Protein AF-A0A5C3PRN7-F1 (afdb_monomer_lite)

Foldseek 3Di:
DDDDDFQAWEFEWEWDAWDPHHQPDPVSVLVTATETEGLAWTPWADDFFGKHFYWYWDFCPPADPPPPPLRIATDRPQQTAGFHDWPAADAQKTKTKGQGPRPVDSHGIYIYIYGDADRTHHDDDVPADVPRHHDHDDPCPSVPDPSCNDHRPPDDDDDDDDDDDDDDDDDDDDDDDDDDDDPDDPDPCVVCLLVDDPVVVLVVLLLAALLVLVVQLVPDVSSVVVCVDPVSLVSLVSNQVNRHLADDDQPVDGSNLLSCLQNAQAFPPPGDGNQPDAPQLVSGTHDPVCVVVFKDFCVVVCVLDVVCQPPPHPVSVCLQFPFDQPDDDPPPPCNPPVVVVVPDDDPPPSTGITGNVSVVVLSVCSVVQPDPVSNVVSSVVRSVVSVSSVVSSVSNVVSSVVVVVVVVVLLQVQLVVLLLVLLVVCVVVPLVVLQLLAAPVVLVCSSPPPLRRGSDHDDPVSSVVVCVVCVVVSVVSVVCVVVVPDRHDSPRNDDPCRSRVD

Organism: NCBI:txid1314778

Sequence (502 aa):
MNHPAKPYTPIFARWKGYEGGDPKNRREFVKRAHVYEVIQRPVEPLAVGMKVTIYAVSPATYCSSHAPEDQLEAYDAHIVGRIVRIVGWSGETVQLEVKNECWKNIVRRAQVDILYLPDISVRRLAHWRAGVGPTAARDDALDGRRVSVLPPNIWSYHWPGIPRARSSDKAMDKQVTQHRGGRRRKYPWLKDLPNLPIDVLIEIFGCLHPKDLLSFVRSCKDFCRFLFHPKHDFIWREARKQVEGMPNCPPFLSERAYAHLAFSWHCRTCAKKNVRDVLWPWFARYCSTCLPDVKTIVAPLNDIDKSLTKDDGHYSLFNVVNPTEYALLHLSAIADLTYSMARRGSNSAKCNQFHRPQVEQFTREWAEAKTKNARNELLKKQRALVKERDHHAELCAEWYSNKTMDRYIVLERVRLERVWDTIDKLKAEGWGPEIEWLDWSRAYYLDNRPDIWQATKLTDRAFQKILIRLLPELDEWRKDRLAGKPAPSAIYYRRPSERYAF

Structure (mmCIF, N/CA/C/O backbone):
data_AF-A0A5C3PRN7-F1
#
_entry.id   AF-A0A5C3PRN7-F1
#
loop_
_atom_site.group_PDB
_atom_site.id
_atom_site.type_symbol
_atom_site.label_atom_id
_atom_site.label_alt_id
_atom_site.label_comp_id
_atom_site.label_asym_id
_atom_site.label_entity_id
_atom_site.label_seq_id
_atom_site.pdbx_PDB_ins_code
_atom_site.Cartn_x
_atom_site.Cartn_y
_atom_site.Cartn_z
_atom_site.occupancy
_atom_site.B_iso_or_equiv
_atom_site.auth_seq_id
_atom_site.auth_comp_id
_atom_site.auth_asym_id
_atom_site.auth_atom_id
_atom_site.pdbx_PDB_model_num
ATOM 1 N N . MET A 1 1 ? 34.313 -30.321 -26.216 1.00 27.91 1 MET A N 1
ATOM 2 C CA . MET A 1 1 ? 34.547 -28.897 -26.539 1.00 27.91 1 MET A CA 1
ATOM 3 C C . MET A 1 1 ? 33.851 -28.078 -25.466 1.00 27.91 1 MET A C 1
ATOM 5 O O . MET A 1 1 ? 32.656 -28.247 -25.278 1.00 27.91 1 MET A O 1
ATOM 9 N N . ASN A 1 2 ? 34.624 -27.337 -24.671 1.00 26.86 2 ASN A N 1
ATOM 10 C CA . ASN A 1 2 ? 34.174 -26.664 -23.450 1.00 26.86 2 ASN A CA 1
ATOM 11 C C . ASN A 1 2 ? 33.268 -25.470 -23.781 1.00 26.86 2 ASN A C 1
ATOM 13 O O . ASN A 1 2 ? 33.736 -24.497 -24.368 1.00 26.86 2 ASN A O 1
ATOM 17 N N . HIS A 1 3 ? 31.998 -25.536 -23.380 1.00 25.16 3 HIS A N 1
ATOM 18 C CA . HIS A 1 3 ? 31.107 -24.378 -23.374 1.00 25.16 3 HIS A CA 1
ATOM 19 C C . HIS A 1 3 ? 31.643 -23.323 -22.385 1.00 25.16 3 HIS A C 1
ATOM 21 O O . HIS A 1 3 ? 31.941 -23.679 -21.240 1.00 25.16 3 HIS A O 1
ATOM 27 N N . PRO A 1 4 ? 31.787 -22.043 -22.773 1.00 29.91 4 PRO A N 1
ATOM 28 C CA . PRO A 1 4 ? 32.128 -20.990 -21.825 1.00 29.91 4 PRO A CA 1
ATOM 29 C C . PRO A 1 4 ? 30.961 -20.805 -20.842 1.00 29.91 4 PRO A C 1
ATOM 31 O O . PRO A 1 4 ? 29.819 -20.588 -21.238 1.00 29.91 4 PRO A O 1
ATOM 34 N N . ALA A 1 5 ? 31.250 -20.954 -19.549 1.00 32.56 5 ALA A N 1
ATOM 35 C CA . ALA A 1 5 ? 30.265 -20.908 -18.474 1.00 32.56 5 ALA A CA 1
ATOM 36 C C . ALA A 1 5 ? 29.489 -19.577 -18.452 1.00 32.56 5 ALA A C 1
ATOM 38 O O . ALA A 1 5 ? 30.086 -18.497 -18.440 1.00 32.56 5 ALA A O 1
ATOM 39 N N . LYS A 1 6 ? 28.153 -19.661 -18.372 1.00 41.09 6 LYS A N 1
ATOM 40 C CA . LYS A 1 6 ? 27.266 -18.526 -18.069 1.00 41.09 6 LYS A CA 1
ATOM 41 C C . LYS A 1 6 ? 27.759 -17.827 -16.788 1.00 41.09 6 LYS A C 1
ATOM 43 O O . LYS A 1 6 ? 28.052 -18.516 -15.812 1.00 41.09 6 LYS A O 1
ATOM 48 N N . PRO A 1 7 ? 27.828 -16.483 -16.715 1.00 61.84 7 PRO A N 1
ATOM 49 C CA . PRO A 1 7 ? 28.436 -15.817 -15.562 1.00 61.84 7 PRO A CA 1
ATOM 50 C C . PRO A 1 7 ? 27.644 -15.986 -14.253 1.00 61.84 7 PRO A C 1
ATOM 52 O O . PRO A 1 7 ? 28.230 -15.819 -13.182 1.00 61.84 7 PRO A O 1
ATOM 55 N N . TYR A 1 8 ? 26.349 -16.327 -14.333 1.00 70.44 8 TYR A N 1
ATOM 56 C CA . TYR A 1 8 ? 25.474 -16.664 -13.204 1.00 70.44 8 TYR A CA 1
ATOM 57 C C . TYR A 1 8 ? 24.421 -17.705 -13.643 1.00 70.44 8 TYR A C 1
ATOM 59 O O . TYR A 1 8 ? 23.799 -17.543 -14.693 1.00 70.44 8 TYR A O 1
ATOM 67 N N . THR A 1 9 ? 24.202 -18.754 -12.849 1.00 78.38 9 THR A N 1
ATOM 68 C CA . THR A 1 9 ? 23.166 -19.777 -13.083 1.00 78.38 9 THR A CA 1
ATOM 69 C C . THR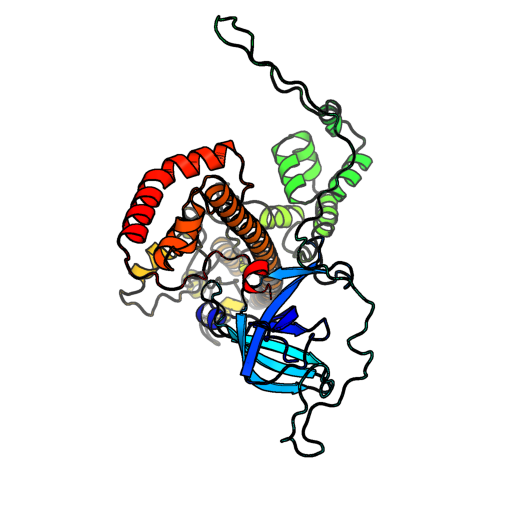 A 1 9 ? 21.790 -19.248 -12.645 1.00 78.38 9 THR A C 1
ATOM 71 O O . THR A 1 9 ? 21.662 -18.800 -11.501 1.00 78.38 9 THR A O 1
ATOM 74 N N . PRO A 1 10 ? 20.756 -19.262 -13.510 1.00 77.75 10 PRO A N 1
ATOM 75 C CA . PRO A 1 10 ? 19.427 -18.780 -13.144 1.00 77.75 10 PRO A CA 1
ATOM 76 C C . PRO A 1 10 ? 18.723 -19.756 -12.194 1.00 77.75 10 PRO A C 1
ATOM 78 O O . PRO A 1 10 ? 18.747 -20.968 -12.405 1.00 77.75 10 PRO A O 1
ATOM 81 N N . ILE A 1 11 ? 18.070 -19.210 -11.172 1.00 82.81 11 ILE A N 1
ATOM 82 C CA . ILE A 1 11 ? 17.203 -19.924 -10.236 1.00 82.81 11 ILE A CA 1
ATOM 83 C C . ILE A 1 11 ? 15.833 -19.253 -10.286 1.00 82.81 11 ILE A C 1
ATOM 85 O O . ILE A 1 11 ? 15.721 -18.073 -9.961 1.00 82.81 11 ILE A O 1
ATOM 89 N N . PHE A 1 12 ? 14.801 -19.997 -10.672 1.00 78.69 12 PHE A N 1
ATOM 90 C CA . PHE A 1 12 ? 13.418 -19.525 -10.628 1.00 78.69 12 PHE A CA 1
ATOM 91 C C . PHE A 1 12 ? 12.795 -19.963 -9.313 1.00 78.69 12 PHE A C 1
ATOM 93 O O . PHE A 1 12 ? 12.710 -21.161 -9.027 1.00 78.69 12 PHE A O 1
ATOM 100 N N . ALA A 1 13 ? 12.424 -18.992 -8.486 1.00 80.06 13 ALA A N 1
ATOM 101 C CA . ALA A 1 13 ? 12.001 -19.280 -7.129 1.00 80.06 13 ALA A CA 1
ATOM 102 C C . ALA A 1 13 ? 10.899 -18.341 -6.639 1.00 80.06 13 ALA A C 1
ATOM 104 O O . ALA A 1 13 ? 10.901 -17.142 -6.909 1.00 80.06 13 ALA A O 1
ATOM 105 N N . ARG A 1 14 ? 9.949 -18.891 -5.890 1.00 77.81 14 ARG A N 1
ATOM 106 C CA . ARG A 1 14 ? 8.866 -18.152 -5.242 1.00 77.81 14 ARG A CA 1
ATOM 107 C C . ARG A 1 14 ? 9.353 -17.612 -3.903 1.00 77.81 14 ARG A C 1
ATOM 109 O O . ARG A 1 14 ? 9.969 -18.339 -3.133 1.00 77.81 14 ARG A O 1
ATOM 116 N N . TRP A 1 15 ? 9.079 -16.350 -3.591 1.00 76.31 15 TRP A N 1
ATOM 117 C CA . TRP A 1 15 ? 9.407 -15.804 -2.271 1.00 76.31 15 TRP A CA 1
ATOM 118 C C . TRP A 1 15 ? 8.488 -16.402 -1.193 1.00 76.31 15 TRP A C 1
ATOM 120 O O . TRP A 1 15 ? 7.270 -16.399 -1.364 1.00 76.31 15 TRP A O 1
ATOM 130 N N . LYS A 1 16 ? 9.060 -16.911 -0.093 1.00 73.50 16 LYS A N 1
ATOM 131 C CA . LYS A 1 16 ? 8.314 -17.506 1.033 1.00 73.50 16 LYS A CA 1
ATOM 132 C C . LYS A 1 16 ? 8.162 -16.579 2.235 1.00 73.50 16 LYS A C 1
ATOM 134 O O . LYS A 1 16 ? 7.258 -16.779 3.037 1.00 73.50 16 LYS A O 1
ATOM 139 N N . GLY A 1 17 ? 9.078 -15.630 2.413 1.00 67.88 17 GLY A N 1
ATOM 140 C CA . GLY A 1 17 ? 9.159 -14.859 3.650 1.00 67.88 17 GLY A CA 1
ATOM 141 C C . GLY A 1 17 ? 10.581 -14.434 3.998 1.00 67.88 17 GLY A C 1
ATOM 142 O O . GLY A 1 17 ? 11.489 -14.426 3.160 1.00 67.88 17 GLY A O 1
ATOM 143 N N . TYR A 1 18 ? 10.781 -14.111 5.271 1.00 74.38 18 TYR A N 1
ATOM 144 C CA . TYR A 1 18 ? 12.094 -13.857 5.855 1.00 74.38 18 TYR A CA 1
ATOM 145 C C . TYR A 1 18 ? 12.501 -15.013 6.773 1.00 74.38 18 TYR A C 1
ATOM 147 O O . TYR A 1 18 ? 11.662 -15.663 7.400 1.00 74.38 18 TYR A O 1
ATOM 155 N N . GLU A 1 19 ? 13.806 -15.239 6.887 1.00 73.50 19 GLU A N 1
ATOM 156 C CA . GLU A 1 19 ? 14.377 -16.197 7.829 1.00 73.50 19 GLU A CA 1
ATOM 157 C C . GLU A 1 19 ? 13.915 -15.864 9.261 1.00 73.50 19 GLU A C 1
ATOM 159 O O . GLU A 1 19 ? 14.149 -14.762 9.767 1.00 73.50 19 GLU A O 1
ATOM 164 N N . GLY A 1 20 ? 13.230 -16.812 9.910 1.00 67.56 20 GLY A N 1
ATOM 165 C CA . GLY A 1 20 ? 12.716 -16.650 11.275 1.00 67.56 20 GLY A CA 1
ATOM 166 C C . GLY A 1 20 ? 11.484 -15.740 11.414 1.00 67.56 20 GLY A C 1
ATOM 167 O O . GLY A 1 20 ? 11.252 -15.207 12.504 1.00 67.56 20 GLY A O 1
ATOM 168 N N . GLY A 1 21 ? 10.716 -15.520 10.338 1.00 64.19 21 GLY A N 1
ATOM 169 C CA . GLY A 1 21 ? 9.474 -14.727 10.335 1.00 64.19 21 GLY A CA 1
ATOM 170 C C . GLY A 1 21 ? 9.687 -13.247 10.007 1.00 64.19 21 GLY A C 1
ATOM 171 O O . GLY A 1 21 ? 10.786 -12.846 9.631 1.00 64.19 21 GLY A O 1
ATOM 172 N N . ASP A 1 22 ? 8.663 -12.410 10.157 1.00 58.28 22 ASP A N 1
ATOM 173 C CA . ASP A 1 22 ? 8.747 -11.016 9.710 1.00 58.28 22 ASP A CA 1
ATOM 174 C C . ASP A 1 22 ? 9.714 -10.149 10.539 1.00 58.28 22 ASP A C 1
ATOM 176 O O . ASP A 1 22 ? 9.778 -10.258 11.771 1.00 58.28 22 ASP A O 1
ATOM 180 N N . PRO A 1 23 ? 10.488 -9.259 9.887 1.00 58.38 23 PRO A N 1
ATOM 181 C CA . PRO A 1 23 ? 11.388 -8.349 10.575 1.00 58.38 23 PRO A CA 1
ATOM 182 C C . PRO A 1 23 ? 10.588 -7.322 11.378 1.00 58.38 23 PRO A C 1
ATOM 184 O O . PRO A 1 23 ? 9.780 -6.575 10.833 1.00 58.38 23 PRO A O 1
ATOM 187 N N . LYS A 1 24 ? 10.880 -7.201 12.674 1.00 52.88 24 LYS A N 1
ATOM 188 C CA . LYS A 1 24 ? 10.176 -6.283 13.582 1.00 52.88 24 LYS A CA 1
ATOM 189 C C . LYS A 1 24 ? 10.667 -4.839 13.461 1.00 52.88 24 LYS A C 1
ATOM 191 O O . LYS A 1 24 ? 10.064 -3.922 14.007 1.00 52.88 24 LYS A O 1
ATOM 196 N N . ASN A 1 25 ? 11.800 -4.610 12.792 1.00 45.97 25 ASN A N 1
ATOM 197 C CA . ASN A 1 25 ? 12.382 -3.282 12.593 1.00 45.97 25 ASN A CA 1
ATOM 198 C C . ASN A 1 25 ? 13.317 -3.230 11.370 1.00 45.97 25 ASN A C 1
ATOM 200 O O . ASN A 1 25 ? 13.768 -4.247 10.852 1.00 45.97 25 ASN A O 1
ATOM 204 N N . ARG A 1 26 ? 13.685 -2.019 10.927 1.00 39.81 26 ARG A N 1
ATOM 205 C CA . ARG A 1 26 ? 14.527 -1.798 9.732 1.00 39.81 26 ARG A CA 1
ATOM 206 C C . ARG A 1 26 ? 15.937 -2.399 9.830 1.00 39.81 26 ARG A C 1
ATOM 208 O O . ARG A 1 26 ? 16.501 -2.800 8.817 1.00 39.81 26 ARG A O 1
ATOM 215 N N . ARG A 1 27 ? 16.536 -2.451 11.026 1.00 50.00 27 ARG A N 1
ATOM 216 C CA . ARG A 1 27 ? 17.869 -3.063 11.213 1.00 50.00 27 ARG A CA 1
ATOM 217 C C . ARG A 1 27 ? 17.804 -4.574 11.036 1.00 50.00 27 ARG A C 1
ATOM 219 O O . ARG A 1 27 ? 18.739 -5.165 10.511 1.00 50.00 27 ARG A O 1
ATOM 226 N N . GLU A 1 28 ? 16.706 -5.167 11.476 1.00 50.53 28 GLU A N 1
ATOM 227 C CA . GLU A 1 28 ? 16.394 -6.576 11.313 1.00 50.53 28 GLU A CA 1
ATOM 228 C C . GLU A 1 28 ? 16.014 -6.903 9.867 1.00 50.53 28 GLU A C 1
ATOM 230 O O . GLU A 1 28 ? 16.553 -7.851 9.314 1.00 50.53 28 GLU A O 1
ATOM 235 N N . PHE A 1 29 ? 15.230 -6.048 9.208 1.00 49.34 29 PHE A N 1
ATOM 236 C CA . PHE A 1 29 ? 14.908 -6.150 7.782 1.00 49.34 29 PHE A CA 1
ATOM 237 C C . PHE A 1 29 ? 16.167 -6.229 6.897 1.00 49.34 29 PHE A C 1
ATOM 239 O O . PHE A 1 29 ? 16.241 -7.054 5.999 1.00 49.34 29 PHE A O 1
ATOM 246 N N . VAL A 1 30 ? 17.193 -5.410 7.168 1.00 52.62 30 VAL A N 1
ATOM 247 C CA . VAL A 1 30 ? 18.454 -5.419 6.391 1.00 52.62 30 VAL A CA 1
ATOM 248 C C . VAL A 1 30 ? 19.337 -6.635 6.713 1.00 52.62 30 VAL A C 1
ATOM 250 O O . VAL A 1 30 ? 20.174 -7.029 5.899 1.00 52.62 30 VAL A O 1
ATOM 253 N N . LYS A 1 31 ? 19.196 -7.214 7.912 1.00 60.53 31 LYS A N 1
ATOM 254 C CA . LYS A 1 31 ? 20.021 -8.336 8.382 1.00 60.53 31 LYS A CA 1
ATOM 255 C C . LYS A 1 31 ? 19.424 -9.706 8.060 1.00 60.53 31 LYS A C 1
ATOM 257 O O . LYS A 1 31 ? 20.203 -10.636 7.867 1.00 60.53 31 LYS A O 1
ATOM 262 N N . ARG A 1 32 ? 18.094 -9.837 8.049 1.00 71.62 32 ARG A N 1
ATOM 263 C CA . ARG A 1 32 ? 17.399 -11.110 7.821 1.00 71.62 32 ARG A CA 1
ATOM 264 C C . ARG A 1 32 ? 17.527 -11.539 6.364 1.00 71.62 32 ARG A C 1
ATOM 266 O O . ARG A 1 32 ? 17.463 -10.713 5.453 1.00 71.62 32 ARG A O 1
ATOM 273 N N . ALA A 1 33 ? 17.726 -12.837 6.154 1.00 74.75 33 ALA A N 1
ATOM 274 C CA . ALA A 1 33 ? 17.764 -13.397 4.817 1.00 74.75 33 ALA A CA 1
ATOM 275 C C . ALA A 1 33 ? 16.345 -13.504 4.243 1.00 74.75 33 ALA A C 1
ATOM 277 O O . ALA A 1 33 ? 15.409 -13.875 4.948 1.00 74.75 33 ALA A O 1
ATOM 278 N N . HIS A 1 34 ? 16.181 -13.182 2.961 1.00 78.00 34 HIS A N 1
ATOM 279 C CA . HIS A 1 34 ? 14.945 -13.490 2.237 1.00 78.00 34 HIS A CA 1
ATOM 280 C C . HIS A 1 34 ? 14.943 -14.969 1.864 1.00 78.00 34 HIS A C 1
ATOM 282 O O . HIS A 1 34 ? 15.925 -15.428 1.286 1.00 78.00 34 HIS A O 1
ATOM 288 N N . VAL A 1 35 ? 13.862 -15.690 2.150 1.00 82.75 35 VAL A N 1
ATOM 289 C CA . VAL A 1 35 ? 13.734 -17.117 1.833 1.00 82.75 35 VAL A CA 1
ATOM 290 C C . VAL A 1 35 ? 12.949 -17.279 0.535 1.00 82.75 35 VAL A C 1
ATOM 292 O O . VAL A 1 35 ? 11.871 -16.704 0.368 1.00 82.75 35 VAL A O 1
ATOM 295 N N . TYR A 1 36 ? 13.500 -18.062 -0.381 1.00 84.31 36 TYR A N 1
ATOM 296 C CA . TYR A 1 36 ? 12.932 -18.386 -1.680 1.00 84.31 36 TYR A CA 1
ATOM 297 C C . TYR A 1 36 ? 12.802 -19.898 -1.823 1.00 84.31 36 TYR A C 1
ATOM 299 O O . TYR A 1 36 ? 13.698 -20.630 -1.430 1.00 84.31 36 TYR A O 1
ATOM 307 N N . GLU A 1 37 ? 11.719 -20.361 -2.426 1.00 83.94 37 GLU A N 1
ATOM 308 C CA . GLU A 1 37 ? 11.472 -21.758 -2.771 1.00 83.94 37 GLU A CA 1
ATOM 309 C C . GLU A 1 37 ? 11.674 -21.962 -4.262 1.00 83.94 37 GLU A C 1
ATOM 311 O O . GLU A 1 37 ? 11.000 -21.323 -5.067 1.00 83.94 37 GLU A O 1
ATOM 316 N N . VAL A 1 38 ? 12.603 -22.832 -4.638 1.00 83.75 38 VAL A N 1
ATOM 317 C CA . VAL A 1 38 ? 12.855 -23.161 -6.040 1.00 83.75 38 VAL A CA 1
ATOM 318 C C . VAL A 1 38 ? 11.678 -23.945 -6.585 1.00 83.75 38 VAL A C 1
ATOM 320 O O . VAL A 1 38 ? 11.360 -25.019 -6.086 1.00 83.75 38 VAL A O 1
ATOM 323 N N . ILE A 1 39 ? 11.075 -23.404 -7.636 1.00 74.94 39 ILE A N 1
ATOM 324 C CA . ILE A 1 39 ? 9.921 -24.019 -8.295 1.00 74.94 39 ILE A CA 1
ATOM 325 C C . ILE A 1 39 ? 10.308 -24.751 -9.583 1.00 74.94 39 ILE A C 1
ATOM 327 O O . ILE A 1 39 ? 9.556 -25.576 -10.079 1.00 74.94 39 ILE A O 1
ATOM 331 N N . GLN A 1 40 ? 11.495 -24.471 -10.133 1.00 74.00 40 GLN A N 1
ATOM 332 C CA . GLN A 1 40 ? 11.972 -25.103 -11.358 1.00 74.00 40 GLN A CA 1
ATOM 333 C C . GLN A 1 40 ? 13.314 -25.785 -11.137 1.00 74.00 40 GLN A C 1
ATOM 335 O O . GLN A 1 40 ? 14.224 -25.217 -10.529 1.00 74.00 40 GLN A O 1
ATOM 340 N N . ARG A 1 41 ? 13.469 -26.976 -11.722 1.00 74.44 41 ARG A N 1
ATOM 341 C CA . ARG A 1 41 ? 14.756 -27.666 -11.797 1.00 74.44 41 ARG A CA 1
ATOM 342 C C . ARG A 1 41 ? 15.845 -26.723 -12.347 1.00 74.44 41 ARG A C 1
ATOM 344 O O . ARG A 1 41 ? 15.697 -26.209 -13.459 1.00 74.44 41 ARG A O 1
ATOM 351 N N . PRO A 1 42 ? 16.948 -26.513 -11.606 1.00 74.00 42 PRO A N 1
ATOM 352 C CA . PRO A 1 42 ? 18.090 -25.757 -12.098 1.00 74.00 42 PRO A CA 1
ATOM 353 C C . PRO A 1 42 ? 18.656 -26.373 -13.380 1.00 74.00 42 PRO A C 1
ATOM 355 O O . PRO A 1 42 ? 18.700 -27.592 -13.529 1.00 74.00 42 PRO A O 1
ATOM 358 N N . VAL A 1 43 ? 19.137 -25.524 -14.291 1.00 70.12 43 VAL A N 1
ATOM 359 C CA . VAL A 1 43 ? 19.769 -25.971 -15.549 1.00 70.12 43 VAL A CA 1
ATOM 360 C C . VAL A 1 43 ? 21.011 -26.826 -15.278 1.00 70.12 43 VAL A C 1
ATOM 362 O O . VAL A 1 43 ? 21.300 -27.759 -16.021 1.00 70.12 43 VAL A O 1
ATOM 365 N N . GLU A 1 44 ? 21.731 -26.514 -14.200 1.00 78.25 44 GLU A N 1
ATOM 366 C CA . GLU A 1 44 ? 22.889 -27.260 -13.715 1.00 78.25 44 GLU A CA 1
ATOM 367 C C . GLU A 1 44 ? 22.763 -27.455 -12.195 1.00 78.25 44 GLU A C 1
ATOM 369 O O . GLU A 1 44 ? 22.274 -26.541 -11.518 1.00 78.25 44 GLU A O 1
ATOM 374 N N . PRO A 1 45 ? 23.218 -28.592 -11.634 1.00 83.75 45 PRO A N 1
ATOM 375 C CA . PRO A 1 45 ? 23.109 -28.864 -10.203 1.00 83.75 45 PRO A CA 1
ATOM 376 C C . PRO A 1 45 ? 23.844 -27.811 -9.374 1.00 83.75 45 PRO A C 1
ATOM 378 O O . PRO A 1 45 ? 25.034 -27.562 -9.577 1.00 83.75 45 PRO A O 1
ATOM 381 N N . LEU A 1 46 ? 23.146 -27.214 -8.409 1.00 88.94 46 LEU A N 1
ATOM 382 C CA . LEU A 1 46 ? 23.681 -26.141 -7.580 1.00 88.94 46 LEU A CA 1
ATOM 383 C C . LEU A 1 46 ? 24.762 -26.660 -6.623 1.00 88.94 46 LEU A C 1
ATOM 385 O O . LEU A 1 46 ? 24.668 -27.755 -6.070 1.00 88.94 46 LEU A O 1
ATOM 389 N N . ALA A 1 47 ? 25.788 -25.848 -6.389 1.00 89.19 47 ALA A N 1
ATOM 390 C CA . ALA A 1 47 ? 26.884 -26.165 -5.486 1.00 89.19 47 ALA A CA 1
ATOM 391 C C . ALA A 1 47 ? 27.402 -24.906 -4.786 1.00 89.19 47 ALA A C 1
ATOM 393 O O . ALA A 1 47 ? 27.335 -23.791 -5.313 1.00 89.19 47 ALA A O 1
ATOM 394 N N . VAL A 1 48 ? 27.971 -25.093 -3.594 1.00 88.94 48 VAL A N 1
ATOM 395 C CA . VAL A 1 48 ? 28.674 -24.021 -2.884 1.00 88.94 48 VAL A CA 1
ATOM 396 C C . VAL A 1 48 ? 29.798 -23.477 -3.768 1.00 88.94 48 VAL A C 1
ATOM 398 O O . VAL A 1 48 ? 30.541 -24.226 -4.396 1.00 88.94 48 VAL A O 1
ATOM 401 N N . GLY A 1 49 ? 29.899 -22.153 -3.838 1.00 85.56 49 GLY A N 1
ATOM 402 C CA . GLY A 1 49 ? 30.826 -21.441 -4.706 1.00 85.56 49 GLY A CA 1
ATOM 403 C C . GLY A 1 49 ? 30.239 -21.044 -6.062 1.00 85.56 49 GLY A C 1
ATOM 404 O O . GLY A 1 49 ? 30.818 -20.167 -6.705 1.00 85.56 49 GLY A O 1
ATOM 405 N N . MET A 1 50 ? 29.094 -21.595 -6.485 1.00 87.38 50 MET A N 1
ATOM 406 C CA . MET A 1 50 ? 28.459 -21.208 -7.749 1.00 87.38 50 MET A CA 1
ATOM 407 C C . MET A 1 50 ? 27.893 -19.792 -7.694 1.00 87.38 50 MET A C 1
ATOM 409 O O . MET A 1 50 ? 27.360 -19.342 -6.676 1.00 87.38 50 MET A O 1
ATOM 413 N N . LYS A 1 51 ? 28.014 -19.092 -8.822 1.00 86.19 51 LYS A N 1
ATOM 414 C CA . LYS A 1 51 ? 27.393 -17.790 -9.047 1.00 86.19 51 LYS A CA 1
ATOM 415 C C . LYS A 1 51 ? 25.976 -17.997 -9.561 1.00 86.19 51 LYS A C 1
ATOM 417 O O . LYS A 1 51 ? 25.790 -18.744 -10.515 1.00 86.19 51 LYS A O 1
ATOM 422 N N . VAL A 1 52 ? 24.999 -17.341 -8.948 1.00 85.69 52 VAL A N 1
ATOM 423 C CA . VAL A 1 52 ? 23.574 -17.528 -9.241 1.00 85.69 52 VAL A CA 1
ATOM 424 C C . VAL A 1 52 ? 22.824 -16.201 -9.332 1.00 85.69 52 VAL A C 1
ATOM 426 O O . VAL A 1 52 ? 23.213 -15.213 -8.702 1.00 85.69 52 VAL A O 1
ATOM 429 N N . THR A 1 53 ? 21.737 -16.205 -10.098 1.00 82.19 53 THR A N 1
ATOM 430 C CA . THR A 1 53 ? 20.752 -15.118 -10.170 1.00 82.19 53 THR A CA 1
ATOM 431 C C . THR A 1 53 ? 19.387 -15.679 -9.807 1.00 82.19 53 THR A C 1
ATOM 433 O O . THR A 1 53 ? 18.946 -16.642 -10.432 1.00 82.19 53 THR A O 1
ATOM 436 N N . ILE A 1 54 ? 18.713 -15.082 -8.823 1.00 81.06 54 ILE A N 1
ATOM 437 C CA . ILE A 1 54 ? 17.356 -15.479 -8.438 1.00 81.06 54 ILE A CA 1
ATOM 438 C C . ILE A 1 54 ? 16.345 -14.621 -9.200 1.00 81.06 54 ILE A C 1
ATOM 440 O O . ILE A 1 54 ? 16.272 -13.406 -9.004 1.00 81.06 54 ILE A O 1
ATOM 444 N N . TYR A 1 55 ? 15.544 -15.276 -10.033 1.00 73.50 55 TYR A N 1
ATOM 445 C CA . TYR A 1 55 ? 14.341 -14.722 -10.635 1.00 73.50 55 TYR A CA 1
ATOM 446 C C . TYR A 1 55 ? 13.157 -15.066 -9.738 1.00 73.50 55 TYR A C 1
ATOM 448 O O . TYR A 1 55 ? 12.820 -16.240 -9.561 1.00 73.50 55 TYR A O 1
ATOM 456 N N . ALA A 1 56 ? 12.555 -14.038 -9.144 1.00 71.50 56 ALA A N 1
ATOM 457 C CA . ALA A 1 56 ? 11.378 -14.224 -8.315 1.00 71.50 56 ALA A CA 1
ATOM 458 C C . ALA A 1 56 ? 10.164 -14.454 -9.213 1.00 71.50 56 ALA A C 1
ATOM 460 O O . ALA A 1 56 ? 9.988 -13.742 -10.199 1.00 71.50 56 ALA A O 1
ATOM 461 N N . VAL A 1 57 ? 9.328 -15.428 -8.873 1.00 67.56 57 VAL A N 1
ATOM 462 C CA . VAL A 1 57 ? 8.068 -15.666 -9.585 1.00 67.56 57 VAL A CA 1
ATOM 463 C C . VAL A 1 57 ? 6.876 -15.116 -8.807 1.00 67.56 57 VAL A C 1
ATOM 465 O O . VAL A 1 57 ? 6.803 -15.258 -7.584 1.00 67.56 57 VAL A O 1
ATOM 468 N N . SER A 1 58 ? 5.950 -14.470 -9.512 1.00 52.97 58 SER A N 1
ATOM 469 C CA . SER A 1 58 ? 4.684 -13.964 -8.974 1.00 52.97 58 SER A CA 1
ATOM 470 C C . SER A 1 58 ? 3.545 -14.152 -9.981 1.00 52.97 58 SER A C 1
ATOM 472 O O . SER A 1 58 ? 3.811 -14.308 -11.163 1.00 52.97 58 SER A O 1
ATOM 474 N N . PRO A 1 59 ? 2.273 -14.155 -9.561 1.00 48.84 59 PRO A N 1
ATOM 475 C CA . PRO A 1 59 ? 1.141 -14.286 -10.481 1.00 48.84 59 PRO A CA 1
ATOM 476 C C . PRO A 1 59 ? 1.143 -13.239 -11.610 1.00 48.84 59 PRO A C 1
ATOM 478 O O . PRO A 1 59 ? 1.264 -12.042 -11.350 1.00 48.84 59 PRO A O 1
ATOM 481 N N . ALA A 1 60 ? 0.930 -13.686 -12.847 1.00 39.28 60 ALA A N 1
ATOM 482 C CA . ALA A 1 60 ? 0.832 -12.913 -14.084 1.00 39.28 60 ALA A CA 1
ATOM 483 C C . ALA A 1 60 ? -0.281 -11.858 -14.010 1.00 39.28 60 ALA A C 1
ATOM 485 O O . ALA A 1 60 ? -0.107 -10.696 -14.375 1.00 39.28 60 ALA A O 1
ATOM 486 N N . THR A 1 61 ? -1.427 -12.235 -13.443 1.00 38.44 61 THR A N 1
ATOM 487 C CA . THR A 1 61 ? -2.470 -11.308 -13.003 1.00 38.44 61 THR A CA 1
ATOM 488 C C . THR A 1 61 ? -2.313 -11.091 -11.505 1.00 38.44 61 THR A C 1
ATOM 490 O O . THR A 1 61 ? -2.771 -11.898 -10.700 1.00 38.44 61 THR A O 1
ATOM 493 N N . TYR A 1 62 ? -1.622 -10.013 -11.130 1.00 39.12 62 TYR A N 1
ATOM 494 C CA . TYR A 1 62 ? -1.340 -9.628 -9.743 1.00 39.12 62 TYR A CA 1
ATOM 495 C C . TYR A 1 62 ? -2.627 -9.452 -8.917 1.00 39.12 62 TYR A C 1
ATOM 497 O O . TYR A 1 62 ? -3.150 -8.345 -8.790 1.00 39.12 62 TYR A O 1
ATOM 505 N N . CYS A 1 63 ? -3.137 -10.545 -8.351 1.00 35.88 63 CYS A N 1
ATOM 506 C CA . CYS A 1 63 ? -4.173 -10.541 -7.321 1.00 35.88 63 CYS A CA 1
ATOM 507 C C . CYS A 1 63 ? -3.979 -11.651 -6.271 1.00 35.88 63 CYS A C 1
ATOM 509 O O . CYS A 1 63 ? -4.179 -11.331 -5.100 1.00 35.88 63 CYS A O 1
ATOM 511 N N . SER A 1 64 ? -3.470 -12.852 -6.605 1.00 35.72 64 SER A N 1
ATOM 512 C CA . SER A 1 64 ? -3.504 -13.999 -5.672 1.00 35.72 64 SER A CA 1
ATOM 513 C C . SER A 1 64 ? -2.167 -14.652 -5.329 1.00 35.72 64 SER A C 1
ATOM 515 O O . SER A 1 64 ? -1.518 -15.196 -6.210 1.00 35.72 64 SER A O 1
ATOM 517 N N . SER A 1 65 ? -1.801 -14.766 -4.046 1.00 39.34 65 SER A N 1
ATOM 518 C CA . SER A 1 65 ? -0.672 -15.618 -3.609 1.00 39.34 65 SER A CA 1
ATOM 519 C C . SER A 1 65 ? -0.884 -17.124 -3.856 1.00 39.34 65 SER A C 1
ATOM 521 O O . SER A 1 65 ? 0.051 -17.902 -3.674 1.00 39.34 65 SER A O 1
ATOM 523 N N . HIS A 1 66 ? -2.086 -17.525 -4.288 1.00 43.50 66 HIS A N 1
ATOM 524 C CA . HIS A 1 66 ? -2.487 -18.901 -4.589 1.00 43.50 66 HIS A CA 1
ATOM 525 C C . HIS A 1 66 ? -2.736 -19.128 -6.087 1.00 43.50 66 HIS A C 1
ATOM 527 O O . HIS A 1 66 ? -3.413 -20.090 -6.452 1.00 43.50 66 HIS A O 1
ATOM 533 N N . ALA A 1 67 ? -2.234 -18.246 -6.959 1.00 44.47 67 ALA A N 1
ATOM 534 C CA . ALA A 1 67 ? -2.368 -18.454 -8.394 1.00 44.47 67 ALA A CA 1
ATOM 535 C C . ALA A 1 67 ? -1.768 -19.816 -8.789 1.00 44.47 67 ALA A C 1
ATOM 537 O O . ALA A 1 67 ? -0.687 -20.166 -8.296 1.00 44.47 67 ALA A O 1
ATOM 538 N N . PRO A 1 68 ? -2.461 -20.591 -9.641 1.00 51.28 68 PRO A N 1
ATOM 539 C CA . PRO A 1 68 ? -1.923 -21.847 -10.129 1.00 51.28 68 PRO A CA 1
ATOM 540 C C . PRO A 1 68 ? -0.598 -21.588 -10.863 1.00 51.28 68 PRO A C 1
ATOM 542 O O . PRO A 1 68 ? -0.356 -20.505 -11.399 1.00 51.28 68 PRO A O 1
ATOM 545 N N . GLU A 1 69 ? 0.303 -22.565 -10.800 1.00 49.09 69 GLU A N 1
ATOM 546 C CA . GLU A 1 69 ? 1.717 -22.411 -11.169 1.00 49.09 69 GLU A CA 1
ATOM 547 C C . GLU A 1 69 ? 1.910 -22.004 -12.643 1.00 49.09 69 GLU A C 1
ATOM 549 O O . GLU A 1 69 ? 2.883 -21.338 -12.988 1.00 49.09 69 GLU A O 1
ATOM 554 N N . ASP A 1 70 ? 0.926 -22.316 -13.495 1.00 50.62 70 ASP A N 1
ATOM 555 C CA . ASP A 1 70 ? 0.833 -21.942 -14.910 1.00 50.62 70 ASP A CA 1
ATOM 556 C C . ASP A 1 70 ? 0.519 -20.459 -15.162 1.00 50.62 70 ASP A C 1
ATOM 558 O O . ASP A 1 70 ? 0.628 -19.983 -16.292 1.00 50.62 70 ASP A O 1
ATOM 562 N N . GLN A 1 71 ? 0.174 -19.717 -14.112 1.00 50.72 71 GLN A N 1
ATOM 563 C CA . GLN A 1 71 ? -0.088 -18.284 -14.143 1.00 50.72 71 GLN A CA 1
ATOM 564 C C . GLN A 1 71 ? 1.012 -17.483 -13.445 1.00 50.72 71 GLN A C 1
ATOM 566 O O . GLN A 1 71 ? 0.751 -16.355 -13.052 1.00 50.72 71 GLN A O 1
ATOM 571 N N . LEU A 1 72 ? 2.222 -18.016 -13.249 1.00 54.03 72 LEU A N 1
ATOM 572 C CA . LEU A 1 72 ? 3.338 -17.278 -12.645 1.00 54.03 72 LEU A CA 1
ATOM 573 C C . LEU A 1 72 ? 4.245 -16.621 -13.710 1.00 54.03 72 LEU A C 1
ATOM 575 O O . LEU A 1 72 ? 4.720 -17.268 -14.638 1.00 54.03 72 LEU A O 1
ATOM 579 N N . GLU A 1 73 ? 4.537 -15.332 -13.542 1.00 53.53 73 GLU A N 1
ATOM 580 C CA . GLU A 1 73 ? 5.542 -14.555 -14.267 1.00 53.53 73 GLU A CA 1
ATOM 581 C C . GLU A 1 73 ? 6.817 -14.378 -13.433 1.00 53.53 73 GLU A C 1
ATOM 583 O O . GLU A 1 73 ? 6.782 -13.992 -12.262 1.00 53.53 73 GLU A O 1
ATOM 588 N N . ALA A 1 74 ? 7.973 -14.597 -14.061 1.00 56.28 74 ALA A N 1
ATOM 589 C CA . ALA A 1 74 ? 9.271 -14.313 -13.462 1.00 56.28 74 ALA A CA 1
ATOM 590 C C . ALA A 1 74 ? 9.652 -12.829 -13.619 1.00 56.28 74 ALA A C 1
ATOM 592 O O . ALA A 1 74 ? 9.597 -12.270 -14.716 1.00 56.28 74 ALA A O 1
ATOM 593 N N . TYR A 1 75 ? 10.114 -12.200 -12.540 1.00 51.84 75 TYR A N 1
ATOM 594 C CA . TYR A 1 75 ? 10.716 -10.868 -12.543 1.00 51.84 75 TYR A CA 1
ATOM 595 C C . TYR A 1 75 ? 12.106 -10.885 -11.886 1.00 51.84 75 TYR A C 1
ATOM 597 O O . TYR A 1 75 ? 12.435 -11.753 -11.076 1.00 51.84 75 TYR A O 1
ATOM 605 N N . ASP A 1 76 ? 12.958 -9.925 -12.254 1.00 60.09 76 ASP A N 1
ATOM 606 C CA . ASP A 1 76 ? 14.300 -9.793 -11.677 1.00 60.09 76 ASP A CA 1
ATOM 607 C C . ASP A 1 76 ? 14.207 -9.198 -10.263 1.00 60.09 76 ASP A C 1
ATOM 609 O O . ASP A 1 76 ? 13.867 -8.028 -10.082 1.00 60.09 76 ASP A O 1
ATOM 613 N N . ALA A 1 77 ? 14.500 -10.014 -9.249 1.00 60.75 77 ALA A N 1
ATOM 614 C CA . ALA A 1 77 ? 14.501 -9.598 -7.848 1.00 60.75 77 ALA A CA 1
ATOM 615 C C . ALA A 1 77 ? 15.782 -8.845 -7.444 1.00 60.75 77 ALA A C 1
ATOM 617 O O . ALA A 1 77 ? 15.937 -8.471 -6.280 1.00 60.75 77 ALA A O 1
ATOM 618 N N . HIS A 1 78 ? 16.733 -8.651 -8.365 1.00 63.84 78 HIS A N 1
ATOM 619 C CA . HIS A 1 78 ? 18.057 -8.102 -8.087 1.00 63.84 78 HIS A CA 1
ATOM 620 C C . HIS A 1 78 ? 18.802 -8.869 -6.975 1.00 63.84 78 HIS A C 1
ATOM 622 O O . HIS A 1 78 ? 19.502 -8.276 -6.149 1.00 63.84 78 HIS A O 1
ATOM 628 N N . ILE A 1 79 ? 18.653 -10.198 -6.935 1.00 72.81 79 ILE A N 1
ATOM 629 C CA . ILE A 1 79 ? 19.473 -11.078 -6.093 1.00 72.81 79 ILE A CA 1
ATOM 630 C C . ILE A 1 79 ? 20.443 -11.824 -6.998 1.00 72.81 79 ILE A C 1
ATOM 632 O O . ILE A 1 79 ? 20.105 -12.827 -7.623 1.00 72.81 79 ILE A O 1
ATOM 636 N N . VAL A 1 80 ? 21.656 -11.286 -7.072 1.00 79.00 80 VAL A N 1
ATOM 637 C CA . VAL A 1 80 ? 22.731 -11.766 -7.942 1.00 79.00 80 VAL A CA 1
ATOM 638 C C . VAL A 1 80 ? 23.967 -11.921 -7.078 1.00 79.00 80 VAL A C 1
ATOM 640 O O . VAL A 1 80 ? 24.405 -10.954 -6.454 1.00 79.00 80 VAL A O 1
ATOM 643 N N . GLY A 1 81 ? 24.526 -13.124 -7.001 1.00 85.25 81 GLY A N 1
ATOM 644 C CA . GLY A 1 81 ? 25.645 -13.367 -6.098 1.00 85.25 81 GLY A CA 1
ATOM 645 C C . GLY A 1 81 ? 26.114 -14.809 -6.068 1.00 85.25 81 GLY A C 1
ATOM 646 O O . GLY A 1 81 ? 26.032 -15.510 -7.073 1.00 85.25 81 GLY A O 1
ATOM 647 N N . ARG A 1 82 ? 26.650 -15.251 -4.928 1.00 90.44 82 ARG A N 1
ATOM 648 C CA . ARG A 1 82 ? 27.299 -16.563 -4.799 1.00 90.44 82 ARG A CA 1
ATOM 649 C C . ARG A 1 82 ? 26.649 -17.412 -3.716 1.00 90.44 82 ARG A C 1
ATOM 651 O O . ARG A 1 82 ? 26.381 -16.905 -2.626 1.00 90.44 82 ARG A O 1
ATOM 658 N N . ILE A 1 83 ? 26.465 -18.703 -3.992 1.00 92.44 83 ILE A N 1
ATOM 659 C CA . ILE A 1 83 ? 26.114 -19.692 -2.968 1.00 92.44 83 ILE A CA 1
ATOM 660 C C . ILE A 1 83 ? 27.314 -19.831 -2.032 1.00 92.44 83 ILE A C 1
ATOM 662 O O . ILE A 1 83 ? 28.386 -20.262 -2.453 1.00 92.44 83 ILE A O 1
ATOM 666 N N . VAL A 1 84 ? 27.160 -19.435 -0.772 1.00 91.94 84 VAL A N 1
ATOM 667 C CA . VAL A 1 84 ? 28.262 -19.397 0.201 1.00 91.94 84 VAL A CA 1
ATOM 668 C C . VAL A 1 84 ? 28.309 -20.624 1.098 1.00 91.94 84 VAL A C 1
ATOM 670 O O . VAL A 1 84 ? 29.397 -21.016 1.508 1.00 91.94 84 VAL A O 1
ATOM 673 N N . ARG A 1 85 ? 27.161 -21.246 1.393 1.00 89.44 85 ARG A N 1
ATOM 674 C CA . ARG A 1 85 ? 27.078 -22.456 2.224 1.00 89.44 85 ARG A CA 1
ATOM 675 C C . ARG A 1 85 ? 25.717 -23.140 2.109 1.00 89.44 85 ARG A C 1
ATOM 677 O O . ARG A 1 85 ? 24.753 -22.543 1.635 1.00 89.44 85 ARG A O 1
ATOM 684 N N . ILE A 1 86 ? 25.657 -24.365 2.618 1.00 89.44 86 ILE A N 1
ATOM 685 C CA . ILE A 1 86 ? 24.416 -25.079 2.930 1.00 89.44 86 ILE A CA 1
ATOM 686 C C . ILE A 1 86 ? 24.043 -24.716 4.370 1.00 89.44 86 ILE A C 1
ATOM 688 O O . ILE A 1 86 ? 24.880 -24.842 5.264 1.00 89.44 86 ILE A O 1
ATOM 692 N N . VAL A 1 87 ? 22.833 -24.200 4.583 1.00 87.31 87 VAL A N 1
ATOM 693 C CA . VAL A 1 87 ? 22.354 -23.758 5.907 1.00 87.31 87 VAL A CA 1
ATOM 694 C C . VAL A 1 87 ? 21.872 -24.948 6.727 1.00 87.31 87 VAL A C 1
ATOM 696 O O . VAL A 1 87 ? 22.174 -25.041 7.914 1.00 87.31 87 VAL A O 1
ATOM 699 N N . GLY A 1 88 ? 21.158 -25.862 6.077 1.00 86.75 88 GLY A N 1
ATOM 700 C CA . GLY A 1 88 ? 20.543 -27.030 6.689 1.00 86.75 88 GLY A CA 1
ATOM 701 C C . GLY A 1 88 ? 19.668 -27.777 5.685 1.00 86.75 88 GLY A C 1
ATOM 702 O O . GLY A 1 88 ? 19.679 -27.478 4.487 1.00 86.75 88 GLY A O 1
ATOM 703 N N . TRP A 1 89 ? 18.925 -28.760 6.179 1.00 87.31 89 TRP A N 1
ATOM 704 C CA . TRP A 1 89 ? 17.965 -29.540 5.405 1.00 87.31 89 TRP A CA 1
ATOM 705 C C . TRP A 1 89 ? 16.791 -29.960 6.291 1.00 87.31 89 TRP A C 1
ATOM 707 O O . TRP A 1 89 ? 16.918 -30.027 7.514 1.00 87.31 89 TRP A O 1
ATOM 717 N N . SER A 1 90 ? 15.654 -30.244 5.667 1.00 82.44 90 SER A N 1
ATOM 718 C CA . SER A 1 90 ? 14.461 -30.776 6.323 1.00 82.44 90 SER A CA 1
ATOM 719 C C . SER A 1 90 ? 13.792 -31.774 5.387 1.00 82.44 90 SER A C 1
ATOM 721 O O . SER A 1 90 ? 13.317 -31.395 4.317 1.00 82.44 90 SER A O 1
ATOM 723 N N . GLY A 1 91 ? 13.800 -33.055 5.768 1.00 85.75 91 GLY A N 1
ATOM 724 C CA . GLY A 1 91 ? 13.305 -34.140 4.920 1.00 85.75 91 GLY A CA 1
ATOM 725 C C . GLY A 1 91 ? 14.030 -34.176 3.573 1.00 85.75 91 GLY A C 1
ATOM 726 O O . GLY A 1 91 ? 15.229 -34.446 3.519 1.00 85.75 91 GLY A O 1
ATOM 727 N N . GLU A 1 92 ? 13.292 -33.883 2.505 1.00 87.12 92 GLU A N 1
ATOM 728 C CA . GLU A 1 92 ? 13.779 -33.872 1.122 1.00 87.12 92 GLU A CA 1
ATOM 729 C C . GLU A 1 92 ? 14.317 -32.507 0.665 1.00 87.12 92 GLU A C 1
ATOM 731 O O . GLU A 1 92 ? 14.877 -32.400 -0.420 1.00 87.12 92 GLU A O 1
ATOM 736 N N . THR A 1 93 ? 14.181 -31.449 1.468 1.00 87.06 93 THR A N 1
ATOM 737 C CA . THR A 1 93 ? 14.545 -30.082 1.068 1.00 87.06 93 THR A CA 1
ATOM 738 C C . THR A 1 93 ? 15.890 -29.669 1.652 1.00 87.06 93 THR A C 1
ATOM 740 O O . THR A 1 93 ? 16.129 -29.805 2.852 1.00 87.06 93 THR A O 1
ATOM 743 N N . VAL A 1 94 ? 16.761 -29.103 0.817 1.00 89.88 94 VAL A N 1
ATOM 744 C CA . VAL A 1 94 ? 18.048 -28.504 1.197 1.00 89.88 94 VAL A CA 1
ATOM 745 C C . VAL A 1 94 ? 17.955 -26.988 1.090 1.00 89.88 94 VAL A C 1
ATOM 747 O O . VAL A 1 94 ? 17.446 -26.461 0.104 1.00 89.88 94 VAL A O 1
ATOM 750 N N . GLN A 1 95 ? 18.490 -26.285 2.088 1.00 92.19 95 GLN A N 1
ATOM 751 C CA . GLN A 1 95 ? 18.524 -24.827 2.116 1.00 92.19 95 GLN A CA 1
ATOM 752 C C . GLN A 1 95 ? 19.935 -24.300 1.829 1.00 92.19 95 GLN A C 1
ATOM 754 O O . GLN A 1 95 ? 20.902 -24.618 2.530 1.00 92.19 95 GLN A O 1
ATOM 759 N N . LEU A 1 96 ? 20.056 -23.460 0.802 1.00 92.69 96 LEU A N 1
ATOM 760 C CA . LEU A 1 96 ? 21.306 -22.855 0.339 1.00 92.69 96 LEU A CA 1
ATOM 761 C C . LEU A 1 96 ? 21.335 -21.360 0.665 1.00 92.69 96 LEU A C 1
ATOM 763 O O . LEU A 1 96 ? 20.383 -20.647 0.371 1.00 92.69 96 LEU A O 1
ATOM 767 N N . GLU A 1 97 ? 22.436 -20.851 1.218 1.00 93.00 97 GLU A N 1
ATOM 768 C CA . GLU A 1 97 ? 22.610 -19.411 1.449 1.00 93.00 97 GLU A CA 1
ATOM 769 C C . GLU A 1 97 ? 23.316 -18.761 0.257 1.00 93.00 97 GLU A C 1
ATOM 771 O O . GLU A 1 97 ? 24.431 -19.139 -0.112 1.00 93.00 97 GLU A O 1
ATOM 776 N N . VAL A 1 98 ? 22.685 -17.740 -0.310 1.00 92.12 98 VAL A N 1
ATOM 777 C CA . VAL A 1 98 ? 23.209 -16.879 -1.366 1.00 92.12 98 VAL A CA 1
ATOM 778 C C . VAL A 1 98 ? 23.593 -15.535 -0.757 1.00 92.12 98 VAL A C 1
ATOM 780 O O . VAL A 1 98 ? 22.755 -14.789 -0.244 1.00 92.12 98 VAL A O 1
ATOM 783 N N . LYS A 1 99 ? 24.875 -15.181 -0.839 1.00 88.69 99 LYS A N 1
ATOM 784 C CA . LYS A 1 99 ? 25.330 -13.823 -0.531 1.00 88.69 99 LYS A CA 1
ATOM 785 C C . LYS A 1 99 ? 24.990 -12.935 -1.718 1.00 88.69 99 LYS A C 1
ATOM 787 O O . LYS A 1 99 ? 25.546 -13.137 -2.795 1.00 88.69 99 LYS A O 1
ATOM 792 N N . ASN A 1 100 ? 24.104 -11.962 -1.520 1.00 80.88 100 ASN A N 1
ATOM 793 C CA . ASN A 1 100 ? 23.738 -11.028 -2.575 1.00 80.88 100 ASN A CA 1
ATOM 794 C C . ASN A 1 100 ? 24.870 -10.015 -2.789 1.00 80.88 100 ASN A C 1
ATOM 796 O O . ASN A 1 100 ? 25.262 -9.289 -1.872 1.00 80.88 100 ASN A O 1
ATOM 800 N N . GLU A 1 101 ? 25.396 -9.978 -4.006 1.00 76.38 101 GLU A N 1
ATOM 801 C CA . GLU A 1 101 ? 26.441 -9.056 -4.451 1.00 76.38 101 GLU A CA 1
ATOM 802 C C . GLU A 1 101 ? 25.836 -7.846 -5.187 1.00 76.38 101 GLU A C 1
ATOM 804 O O . GLU A 1 101 ? 26.549 -6.897 -5.516 1.00 76.38 101 GLU A O 1
ATOM 809 N N . CYS A 1 102 ? 24.515 -7.834 -5.413 1.00 59.59 102 CYS A N 1
ATOM 810 C CA . CYS A 1 102 ? 23.822 -6.701 -6.006 1.00 59.59 102 CYS A CA 1
ATOM 811 C C . CYS A 1 102 ? 23.778 -5.513 -5.038 1.00 59.59 102 CYS A C 1
ATOM 813 O O . CYS A 1 102 ? 23.327 -5.619 -3.900 1.00 59.59 102 CYS A O 1
ATOM 815 N N . TRP A 1 103 ? 24.228 -4.350 -5.503 1.00 45.84 103 TRP A N 1
ATOM 816 C CA . TRP A 1 103 ? 24.228 -3.120 -4.712 1.00 45.84 103 TRP A CA 1
ATOM 817 C C . TRP A 1 103 ? 22.894 -2.357 -4.794 1.00 45.84 103 TRP A C 1
ATOM 819 O O . TRP A 1 103 ? 22.581 -1.614 -3.867 1.00 45.84 103 TRP A O 1
ATOM 829 N N . LYS A 1 104 ? 22.107 -2.564 -5.870 1.00 43.41 104 LYS A N 1
ATOM 830 C CA . LYS A 1 104 ? 20.756 -1.991 -6.054 1.00 43.41 104 LYS A CA 1
ATOM 831 C C . LYS A 1 104 ? 19.740 -2.600 -5.086 1.00 43.41 104 LYS A C 1
ATOM 833 O O . LYS A 1 104 ? 18.725 -1.980 -4.788 1.00 43.41 104 LYS A O 1
ATOM 838 N N . ASN A 1 105 ? 20.023 -3.799 -4.582 1.00 50.72 105 ASN A N 1
ATOM 839 C CA . ASN A 1 105 ? 19.188 -4.474 -3.609 1.00 50.72 105 ASN A CA 1
ATOM 840 C C . ASN A 1 105 ? 19.800 -4.352 -2.204 1.00 50.72 105 ASN A C 1
ATOM 842 O O . ASN A 1 105 ? 20.960 -4.682 -1.961 1.00 50.72 105 ASN A O 1
ATOM 846 N N . ILE A 1 106 ? 18.997 -3.859 -1.265 1.00 51.31 106 ILE A N 1
ATOM 847 C CA . ILE A 1 106 ? 19.375 -3.694 0.143 1.00 51.31 106 ILE A CA 1
ATOM 848 C C . ILE A 1 106 ? 19.514 -5.033 0.884 1.00 51.31 106 ILE A C 1
ATOM 850 O O . ILE A 1 106 ? 20.174 -5.088 1.923 1.00 51.31 106 ILE A O 1
ATOM 854 N N . VAL A 1 107 ? 18.936 -6.105 0.340 1.00 65.31 107 VAL A N 1
ATOM 855 C CA . VAL A 1 107 ? 19.034 -7.474 0.852 1.00 65.31 107 VAL A CA 1
ATOM 856 C C . VAL A 1 107 ? 20.444 -8.001 0.627 1.00 65.31 107 VAL A C 1
ATOM 858 O O . VAL A 1 107 ? 20.895 -8.109 -0.509 1.00 65.31 107 VAL A O 1
ATOM 861 N N . ARG A 1 108 ? 21.151 -8.355 1.706 1.00 75.56 108 ARG A N 1
ATOM 862 C CA . ARG A 1 108 ? 22.544 -8.843 1.642 1.00 75.56 108 ARG A CA 1
ATOM 863 C C . ARG A 1 108 ? 22.673 -10.363 1.618 1.00 75.56 108 ARG A C 1
ATOM 865 O O . ARG A 1 108 ? 23.705 -10.877 1.187 1.00 75.56 108 ARG A O 1
ATOM 872 N N . ARG A 1 109 ? 21.653 -11.079 2.088 1.00 84.81 109 ARG A N 1
ATOM 873 C CA . ARG A 1 109 ? 21.611 -12.544 2.143 1.00 84.81 109 ARG A CA 1
ATOM 874 C C . ARG A 1 109 ? 20.250 -13.029 1.670 1.00 84.81 109 ARG A C 1
ATOM 876 O O . ARG A 1 109 ? 19.232 -12.438 2.018 1.00 84.81 109 ARG A O 1
ATOM 883 N N . ALA A 1 110 ? 20.245 -14.100 0.900 1.00 87.69 110 ALA A N 1
ATOM 884 C CA . ALA A 1 110 ? 19.048 -14.830 0.524 1.00 87.69 110 ALA A CA 1
ATOM 885 C C . ALA A 1 110 ? 19.253 -16.310 0.844 1.00 87.69 110 ALA A C 1
ATOM 887 O O . ALA A 1 110 ? 20.378 -16.800 0.815 1.00 87.69 110 ALA A O 1
ATOM 888 N N . GLN A 1 111 ? 18.179 -17.006 1.167 1.00 91.31 111 GLN A N 1
ATOM 889 C CA . GLN A 1 111 ? 18.141 -18.446 1.350 1.00 91.31 111 GLN A CA 1
ATOM 890 C C . GLN A 1 111 ? 17.262 -19.043 0.264 1.00 91.31 111 GLN A C 1
ATOM 892 O O . GLN A 1 111 ? 16.247 -18.459 -0.106 1.00 91.31 111 GLN A O 1
ATOM 897 N N . VAL A 1 112 ? 17.692 -20.172 -0.275 1.00 90.38 112 VAL A N 1
ATOM 898 C CA . VAL A 1 112 ? 17.031 -20.865 -1.371 1.00 90.38 112 VAL A CA 1
ATOM 899 C C . VAL A 1 112 ? 16.756 -22.293 -0.922 1.00 90.38 112 VAL A C 1
ATOM 901 O O . VAL A 1 112 ? 17.692 -23.069 -0.736 1.00 90.38 112 VAL A O 1
ATOM 904 N N . ASP A 1 113 ? 15.482 -22.611 -0.741 1.00 89.88 113 ASP A N 1
ATOM 905 C CA . ASP A 1 113 ? 14.965 -23.939 -0.438 1.00 89.88 113 ASP A CA 1
ATOM 906 C C . ASP A 1 113 ? 14.765 -24.695 -1.753 1.00 89.88 113 ASP A C 1
ATOM 908 O O . ASP A 1 113 ? 14.051 -24.225 -2.641 1.00 89.88 113 ASP A O 1
ATOM 912 N N . ILE A 1 114 ? 15.394 -25.858 -1.897 1.00 88.44 114 ILE A N 1
ATOM 913 C CA . ILE A 1 114 ? 15.306 -26.688 -3.101 1.00 88.44 114 ILE A CA 1
ATOM 914 C C . ILE A 1 114 ? 15.199 -28.167 -2.729 1.00 88.44 114 ILE A C 1
ATOM 916 O O . ILE A 1 114 ? 15.888 -28.631 -1.820 1.00 88.44 114 ILE A O 1
ATOM 920 N N . LEU A 1 115 ? 14.354 -28.922 -3.437 1.00 85.56 115 LEU A N 1
ATOM 921 C CA . LEU A 1 115 ? 14.281 -30.377 -3.276 1.00 85.56 115 LEU A CA 1
ATOM 922 C C . LEU A 1 115 ? 15.615 -31.018 -3.652 1.00 85.56 115 LEU A C 1
ATOM 924 O O . LEU A 1 115 ? 16.216 -30.668 -4.669 1.00 85.56 115 LEU A O 1
ATOM 928 N N . TYR A 1 116 ? 16.086 -31.953 -2.838 1.00 86.50 116 TYR A N 1
ATOM 929 C CA . TYR A 1 116 ? 17.361 -32.623 -3.012 1.00 86.50 116 TYR A CA 1
ATOM 930 C C . TYR A 1 116 ? 17.228 -33.805 -3.965 1.00 86.50 116 TYR A C 1
ATOM 932 O O . TYR A 1 116 ? 16.784 -34.890 -3.602 1.00 86.50 116 TYR A O 1
ATOM 940 N N . LEU A 1 117 ? 17.678 -33.582 -5.193 1.00 82.69 117 LEU A N 1
ATOM 941 C CA . LEU A 1 117 ? 17.883 -34.594 -6.211 1.00 82.69 117 LEU A CA 1
ATOM 942 C C . LEU A 1 117 ? 19.391 -34.610 -6.500 1.00 82.69 117 LEU A C 1
ATOM 944 O O . LEU A 1 117 ? 19.901 -33.651 -7.100 1.00 82.69 117 LEU A O 1
ATOM 948 N N . PRO A 1 118 ? 20.128 -35.630 -6.022 1.00 81.12 118 PRO A N 1
ATOM 949 C CA . PRO A 1 118 ? 21.576 -35.697 -6.169 1.00 81.12 118 PRO A CA 1
ATOM 950 C C . PRO A 1 118 ? 22.000 -35.540 -7.628 1.00 81.12 118 PRO A C 1
ATOM 952 O O . PRO A 1 118 ? 21.518 -36.259 -8.496 1.00 81.12 118 PRO A O 1
ATOM 955 N N . ASP A 1 119 ? 22.906 -34.597 -7.890 1.00 78.50 119 ASP A N 1
ATOM 956 C CA . ASP A 1 119 ? 23.460 -34.322 -9.226 1.00 78.50 119 ASP A CA 1
ATOM 957 C C . ASP A 1 119 ? 22.415 -33.862 -10.262 1.00 78.50 119 ASP A C 1
ATOM 959 O O . ASP A 1 119 ? 22.699 -33.779 -11.456 1.00 78.50 119 ASP A O 1
ATOM 963 N N . ILE A 1 120 ? 21.222 -33.494 -9.790 1.00 79.25 120 ILE A N 1
ATOM 964 C CA . ILE A 1 120 ? 20.112 -32.975 -10.586 1.00 79.25 120 ILE A CA 1
ATOM 965 C C . ILE A 1 120 ? 19.772 -31.550 -10.145 1.00 79.25 120 ILE A C 1
ATOM 967 O O . ILE A 1 120 ? 19.800 -30.636 -10.965 1.00 79.25 120 ILE A O 1
ATOM 971 N N . SER A 1 121 ? 19.467 -31.348 -8.863 1.00 82.38 121 SER A N 1
ATOM 972 C CA . SER A 1 121 ? 19.129 -30.036 -8.300 1.00 82.38 121 SER A CA 1
ATOM 973 C C . SER A 1 121 ? 20.289 -29.451 -7.498 1.00 82.38 121 SER A C 1
ATOM 975 O O . SER A 1 121 ? 20.588 -28.262 -7.606 1.00 82.38 121 SER A O 1
ATOM 977 N N . VAL A 1 122 ? 20.993 -30.299 -6.747 1.00 84.56 122 VAL A N 1
ATOM 978 C CA . VAL A 1 122 ? 22.171 -29.960 -5.947 1.00 84.56 122 VAL A CA 1
ATOM 979 C C . VAL A 1 122 ? 23.236 -31.022 -6.200 1.00 84.56 122 VAL A C 1
ATOM 981 O O . VAL A 1 122 ? 22.943 -32.220 -6.216 1.00 84.56 122 VAL A O 1
ATOM 984 N N . ARG A 1 123 ? 24.485 -30.601 -6.415 1.00 86.06 123 ARG A N 1
ATOM 985 C CA . ARG A 1 123 ? 25.609 -31.526 -6.612 1.00 86.06 123 ARG A CA 1
ATOM 986 C C . ARG A 1 123 ? 25.761 -32.431 -5.390 1.00 86.06 123 ARG A C 1
ATOM 988 O O . ARG A 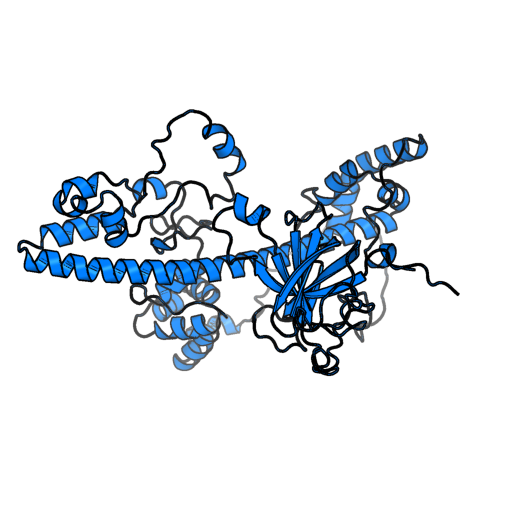1 123 ? 25.660 -31.951 -4.259 1.00 86.06 123 ARG A O 1
ATOM 995 N N . ARG A 1 124 ? 26.021 -33.724 -5.608 1.00 79.75 124 ARG A N 1
ATOM 996 C CA . ARG A 1 124 ? 26.106 -34.719 -4.534 1.00 79.75 124 ARG A CA 1
ATOM 997 C C . ARG A 1 124 ? 27.067 -34.284 -3.431 1.00 79.75 124 ARG A C 1
ATOM 999 O O . ARG A 1 124 ? 28.229 -33.950 -3.665 1.00 79.75 124 ARG A O 1
ATOM 1006 N N . LEU A 1 125 ? 26.568 -34.329 -2.202 1.00 76.62 1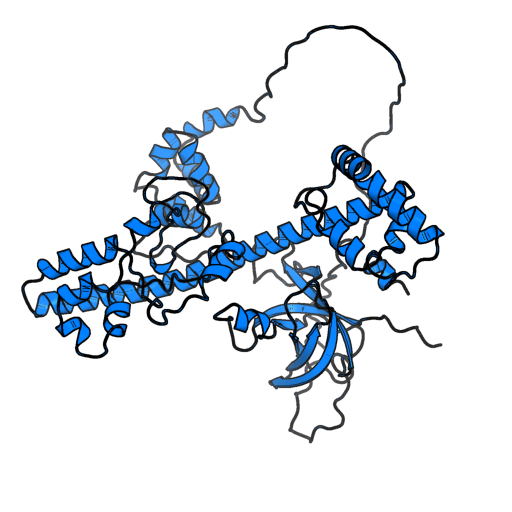25 LEU A N 1
ATOM 1007 C CA . LEU A 1 125 ? 27.276 -33.864 -1.017 1.00 76.62 125 LEU A CA 1
ATOM 1008 C C . LEU A 1 125 ? 28.129 -35.005 -0.447 1.00 76.62 125 LEU A C 1
ATOM 1010 O O . LEU A 1 125 ? 27.699 -35.750 0.426 1.00 76.62 125 LEU A O 1
ATOM 1014 N N . ALA A 1 126 ? 29.349 -35.160 -0.966 1.00 57.59 126 ALA A N 1
ATOM 1015 C CA . ALA A 1 126 ? 30.234 -36.302 -0.691 1.00 57.59 126 ALA A CA 1
ATOM 1016 C C . ALA A 1 126 ? 30.693 -36.465 0.779 1.00 57.59 126 ALA A C 1
ATOM 1018 O O . ALA A 1 126 ? 31.294 -37.477 1.122 1.00 57.59 126 ALA A O 1
ATOM 1019 N N . HIS A 1 127 ? 30.444 -35.484 1.652 1.00 62.03 127 HIS A N 1
ATOM 1020 C CA . HIS A 1 127 ? 31.023 -35.420 3.005 1.00 62.03 127 HIS A CA 1
ATOM 1021 C C . HIS A 1 127 ? 30.057 -35.816 4.133 1.00 62.03 127 HIS A C 1
ATOM 1023 O O . HIS A 1 127 ? 30.362 -35.610 5.307 1.00 62.03 127 HIS A O 1
ATOM 1029 N N . TRP A 1 128 ? 28.868 -36.316 3.798 1.00 63.94 128 TRP A N 1
ATOM 1030 C CA . TRP A 1 128 ? 27.789 -36.518 4.761 1.00 63.94 128 TRP A CA 1
ATOM 1031 C C . TRP A 1 128 ? 27.712 -37.994 5.156 1.00 63.94 128 TRP A C 1
ATOM 1033 O O . TRP A 1 128 ? 27.786 -38.879 4.305 1.00 63.94 128 TRP A O 1
ATOM 1043 N N . ARG A 1 129 ? 27.608 -38.274 6.461 1.00 56.41 129 ARG A N 1
ATOM 1044 C CA . ARG A 1 129 ? 27.518 -39.656 6.960 1.00 56.41 129 ARG A CA 1
ATOM 1045 C C . ARG A 1 129 ? 26.182 -40.266 6.532 1.00 56.41 129 ARG A C 1
ATOM 1047 O O . ARG A 1 129 ? 25.169 -39.565 6.508 1.00 56.41 129 ARG A O 1
ATOM 1054 N N . ALA A 1 130 ? 26.168 -41.567 6.244 1.00 51.53 130 ALA A N 1
ATOM 1055 C CA . ALA A 1 130 ? 24.932 -42.298 5.974 1.00 51.53 130 ALA A CA 1
ATOM 1056 C C . ALA A 1 130 ? 23.922 -42.072 7.119 1.00 51.53 130 ALA A C 1
ATOM 1058 O O . ALA A 1 130 ? 24.257 -42.268 8.286 1.00 51.53 130 ALA A O 1
ATOM 1059 N N . GLY A 1 131 ? 22.718 -41.596 6.785 1.00 61.38 131 GLY A N 1
ATOM 1060 C CA . GLY A 1 131 ? 21.660 -41.263 7.750 1.00 61.38 131 GLY A CA 1
ATOM 1061 C C . GLY A 1 131 ? 21.693 -39.842 8.336 1.00 61.38 131 GLY A C 1
ATOM 1062 O O . GLY A 1 131 ? 20.781 -39.486 9.072 1.00 61.38 131 GLY A O 1
ATOM 1063 N N . VAL A 1 132 ? 22.688 -39.006 8.008 1.00 68.75 132 VAL A N 1
ATOM 1064 C CA . VAL A 1 132 ? 22.822 -37.624 8.523 1.00 68.75 132 VAL A CA 1
ATOM 1065 C C . VAL A 1 132 ? 22.702 -36.608 7.378 1.00 68.75 132 VAL A C 1
ATOM 1067 O O . VAL A 1 132 ? 23.518 -35.701 7.255 1.00 68.75 132 VAL A O 1
ATOM 1070 N N . GLY A 1 133 ? 21.702 -36.765 6.502 1.00 73.31 133 GLY A N 1
ATOM 1071 C CA . GLY A 1 133 ? 21.513 -35.887 5.342 1.00 73.31 133 GLY A CA 1
ATOM 1072 C C . GLY A 1 133 ? 20.096 -35.805 4.786 1.00 73.31 133 GLY A C 1
ATOM 1073 O O . GLY A 1 133 ? 19.216 -36.478 5.320 1.00 73.31 133 GLY A O 1
ATOM 1074 N N . PRO A 1 134 ? 19.858 -34.965 3.758 1.00 81.31 134 PRO A N 1
ATOM 1075 C CA . PRO A 1 134 ? 18.568 -34.883 3.092 1.00 81.31 134 PRO A CA 1
ATOM 1076 C C . PRO A 1 134 ? 18.215 -36.227 2.459 1.00 81.31 134 PRO A C 1
ATOM 1078 O O . PRO A 1 134 ? 19.065 -36.898 1.865 1.00 81.31 134 PRO A O 1
ATOM 1081 N N . THR A 1 135 ? 16.945 -36.595 2.558 1.00 83.06 135 THR A N 1
ATOM 1082 C CA . THR A 1 135 ? 16.387 -37.704 1.788 1.00 83.06 135 THR A CA 1
ATOM 1083 C C . THR A 1 135 ? 16.337 -37.291 0.318 1.00 83.06 135 THR A C 1
ATOM 1085 O O . THR A 1 135 ? 16.028 -36.143 0.008 1.00 83.06 135 THR A O 1
ATOM 1088 N N . ALA A 1 136 ? 16.678 -38.200 -0.596 1.00 80.75 136 ALA A N 1
ATOM 1089 C CA . ALA A 1 136 ? 16.520 -37.925 -2.020 1.00 80.75 136 ALA A CA 1
ATOM 1090 C C . ALA 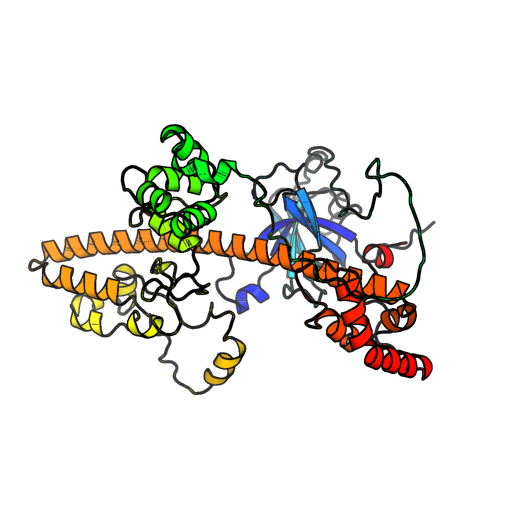A 1 136 ? 15.024 -37.834 -2.355 1.00 80.75 136 ALA A C 1
ATOM 1092 O O . ALA A 1 136 ? 14.281 -38.773 -2.068 1.00 80.75 136 ALA A O 1
ATOM 1093 N N . ALA A 1 137 ? 14.605 -36.715 -2.945 1.00 80.88 137 ALA A N 1
ATOM 1094 C CA . ALA A 1 137 ? 13.256 -36.559 -3.475 1.00 80.88 137 ALA A CA 1
ATOM 1095 C C . ALA A 1 137 ? 13.027 -37.515 -4.660 1.00 80.88 137 ALA A C 1
ATOM 1097 O O . ALA A 1 137 ? 13.974 -38.057 -5.237 1.00 80.88 137 ALA A O 1
ATOM 1098 N N . ARG A 1 138 ? 11.767 -37.720 -5.046 1.00 73.94 138 ARG A N 1
ATOM 1099 C CA . ARG A 1 138 ? 11.435 -38.461 -6.272 1.00 73.94 138 ARG A CA 1
ATOM 1100 C C . ARG A 1 138 ? 11.732 -37.617 -7.514 1.00 73.94 138 ARG A C 1
ATOM 1102 O O . ARG A 1 138 ? 11.578 -36.398 -7.481 1.00 73.94 138 ARG A O 1
ATOM 1109 N N . ASP A 1 139 ? 12.121 -38.263 -8.612 1.00 59.50 139 ASP A N 1
ATOM 1110 C CA . ASP A 1 139 ? 12.509 -37.585 -9.862 1.00 59.50 139 ASP A CA 1
ATOM 1111 C C . ASP A 1 139 ? 11.392 -36.706 -10.463 1.00 59.50 139 ASP A C 1
ATOM 1113 O O . ASP A 1 139 ? 11.684 -35.730 -11.151 1.00 59.50 139 ASP A O 1
ATOM 1117 N N . ASP A 1 140 ? 10.125 -37.009 -10.168 1.00 62.47 140 ASP A N 1
ATOM 1118 C CA . ASP A 1 140 ? 8.934 -36.266 -10.593 1.00 62.47 140 ASP A CA 1
ATOM 1119 C C . ASP A 1 140 ? 8.542 -35.111 -9.649 1.00 62.47 140 ASP A C 1
ATOM 1121 O O . ASP A 1 140 ? 7.648 -34.330 -9.968 1.00 62.47 140 ASP A O 1
ATOM 1125 N N . ALA A 1 141 ? 9.220 -34.942 -8.508 1.00 61.44 141 ALA A N 1
ATOM 1126 C CA . ALA A 1 141 ? 8.839 -33.975 -7.473 1.00 61.44 141 ALA A CA 1
ATOM 1127 C C . ALA A 1 141 ? 9.042 -32.496 -7.871 1.00 61.44 141 ALA A C 1
ATOM 1129 O O . ALA A 1 141 ? 8.466 -31.608 -7.248 1.00 61.44 141 ALA A O 1
ATOM 1130 N N . LEU A 1 142 ? 9.841 -32.226 -8.912 1.00 59.22 142 LEU A N 1
ATOM 1131 C CA . LEU A 1 142 ? 9.970 -30.906 -9.552 1.00 59.22 142 LEU A CA 1
ATOM 1132 C C . LEU A 1 142 ? 9.246 -30.832 -10.915 1.00 59.22 142 LEU A C 1
ATOM 1134 O O . LEU A 1 142 ? 9.306 -29.792 -11.569 1.00 59.22 142 LEU A O 1
ATOM 1138 N N . ASP A 1 143 ? 8.579 -31.908 -11.355 1.00 53.69 143 ASP A N 1
ATOM 1139 C CA . ASP A 1 143 ? 7.930 -32.032 -12.670 1.00 53.69 143 ASP A CA 1
ATOM 1140 C C . ASP A 1 143 ? 6.391 -32.032 -12.539 1.00 53.69 143 ASP A C 1
ATOM 1142 O O . ASP A 1 143 ? 5.679 -32.987 -12.851 1.00 53.69 143 ASP A O 1
ATOM 1146 N N . GLY A 1 144 ? 5.848 -30.893 -12.105 1.00 46.78 144 GLY A N 1
ATOM 1147 C CA . GLY A 1 144 ? 4.410 -30.628 -11.977 1.00 46.78 144 GLY A CA 1
ATOM 1148 C C . GLY A 1 144 ? 3.796 -29.913 -13.186 1.00 46.78 144 GLY A C 1
ATOM 1149 O O . GLY A 1 144 ? 3.121 -28.907 -13.018 1.00 46.78 144 GLY A O 1
ATOM 1150 N N . ARG A 1 145 ? 3.994 -30.453 -14.401 1.00 34.94 145 ARG A N 1
ATOM 1151 C CA . ARG A 1 145 ? 3.692 -29.863 -15.733 1.00 34.94 145 ARG A CA 1
ATOM 1152 C C . ARG A 1 145 ? 4.695 -28.790 -16.157 1.00 34.94 145 ARG A C 1
ATOM 1154 O O . ARG A 1 145 ? 4.995 -27.863 -15.422 1.00 34.94 145 ARG A O 1
ATOM 1161 N N . ARG A 1 146 ? 5.158 -28.897 -17.409 1.00 38.09 146 ARG A N 1
ATOM 1162 C CA . ARG A 1 146 ? 5.912 -27.865 -18.137 1.00 38.09 146 ARG A CA 1
ATOM 1163 C C . ARG A 1 146 ? 5.119 -26.555 -18.169 1.00 38.09 146 ARG A C 1
ATOM 1165 O O . ARG A 1 146 ? 4.488 -26.241 -19.175 1.00 38.09 146 ARG A O 1
ATOM 1172 N N . VAL A 1 147 ? 5.155 -25.775 -17.099 1.00 40.62 147 VAL A N 1
ATOM 1173 C CA . VAL A 1 147 ? 4.866 -24.355 -17.195 1.00 40.62 147 VAL A CA 1
ATOM 1174 C C . VAL A 1 147 ? 6.042 -23.787 -17.965 1.00 40.62 147 VAL A C 1
ATOM 1176 O O . VAL A 1 147 ? 7.161 -23.686 -17.462 1.00 40.62 147 VAL A O 1
ATOM 1179 N N . SER A 1 148 ? 5.818 -23.484 -19.238 1.00 39.75 148 SER A N 1
ATOM 1180 C CA . SER A 1 148 ? 6.689 -22.594 -19.985 1.00 39.75 148 SER A CA 1
ATOM 1181 C C . SER A 1 148 ? 6.605 -21.220 -19.322 1.00 39.75 148 SER A C 1
ATOM 1183 O O . SER A 1 148 ? 5.878 -20.348 -19.794 1.00 39.75 148 SER A O 1
ATOM 1185 N N . VAL A 1 149 ? 7.313 -21.032 -18.204 1.00 41.34 149 VAL A N 1
ATOM 1186 C CA . VAL A 1 149 ? 7.611 -19.701 -17.684 1.00 41.34 149 VAL A CA 1
ATOM 1187 C C . VAL A 1 149 ? 8.550 -19.106 -18.719 1.00 41.34 149 VAL A C 1
ATOM 1189 O O . VAL A 1 149 ? 9.753 -19.373 -18.732 1.00 41.34 149 VAL A O 1
ATOM 1192 N N . LEU A 1 150 ? 7.970 -18.408 -19.693 1.00 36.97 150 LEU A N 1
ATOM 1193 C CA . LEU A 1 150 ? 8.747 -17.692 -20.686 1.00 36.97 150 LEU A CA 1
ATOM 1194 C C . LEU A 1 150 ? 9.676 -16.733 -19.922 1.00 36.97 150 LEU A C 1
ATOM 1196 O O . LEU A 1 150 ? 9.224 -16.085 -18.971 1.00 36.97 150 LEU A O 1
ATOM 1200 N N . PRO A 1 151 ? 10.964 -16.617 -20.301 1.00 34.78 151 PRO A N 1
ATOM 1201 C CA . PRO A 1 151 ? 11.766 -15.490 -19.841 1.00 34.78 151 PRO A CA 1
ATOM 1202 C C . PRO A 1 151 ? 10.970 -14.202 -20.116 1.00 34.78 151 PRO A C 1
ATOM 1204 O O . PRO A 1 151 ? 10.275 -14.153 -21.136 1.00 34.78 151 PRO A O 1
ATOM 1207 N N . PRO A 1 152 ? 11.022 -13.195 -19.222 1.00 33.91 152 PRO A N 1
ATOM 1208 C CA . PRO A 1 152 ? 10.150 -12.018 -19.280 1.00 33.91 152 PRO A CA 1
ATOM 1209 C C . PRO A 1 152 ? 10.104 -11.495 -20.710 1.00 33.91 152 PRO A C 1
ATOM 1211 O O . PRO A 1 152 ? 11.166 -11.152 -21.207 1.00 33.91 152 PRO A O 1
ATOM 1214 N N . ASN A 1 153 ? 8.932 -11.519 -21.366 1.00 35.50 153 ASN A N 1
ATOM 1215 C CA . ASN A 1 153 ? 8.753 -11.337 -22.816 1.00 35.50 153 ASN A CA 1
ATOM 1216 C C . ASN A 1 153 ? 9.825 -10.437 -23.464 1.00 35.50 153 ASN A C 1
ATOM 1218 O O . ASN A 1 153 ? 9.667 -9.221 -23.578 1.00 35.50 153 ASN A O 1
ATOM 1222 N N . ILE A 1 154 ? 10.914 -11.052 -23.931 1.00 31.12 154 ILE A N 1
ATOM 1223 C CA . ILE A 1 154 ? 11.881 -10.424 -24.823 1.00 31.12 154 ILE A CA 1
ATOM 1224 C C . ILE A 1 154 ? 11.281 -10.606 -26.220 1.00 31.12 154 ILE A C 1
ATOM 1226 O O . ILE A 1 154 ? 11.515 -11.614 -26.868 1.00 31.12 154 ILE A O 1
ATOM 1230 N N . TRP A 1 155 ? 10.450 -9.645 -26.629 1.00 27.25 155 TRP A N 1
ATOM 1231 C CA . TRP A 1 155 ? 10.042 -9.352 -28.010 1.00 27.25 155 TRP A CA 1
ATOM 1232 C C . TRP A 1 155 ? 9.610 -10.535 -28.902 1.00 27.25 155 TRP A C 1
ATOM 1234 O O . TRP A 1 155 ? 10.425 -11.198 -29.533 1.00 27.25 155 TRP A O 1
ATOM 1244 N N . SER A 1 156 ? 8.303 -10.647 -29.151 1.00 23.89 156 SER A N 1
ATOM 1245 C CA . SER A 1 156 ? 7.811 -11.007 -30.486 1.00 23.89 156 SER A CA 1
ATOM 1246 C C . SER A 1 156 ? 6.815 -9.943 -30.945 1.00 23.89 156 SER A C 1
ATOM 1248 O O . SER A 1 156 ? 5.687 -9.828 -30.472 1.00 23.89 156 SER A O 1
ATOM 1250 N N . TYR A 1 157 ? 7.281 -9.090 -31.856 1.00 28.09 157 TYR A N 1
ATOM 1251 C CA . TYR A 1 157 ? 6.406 -8.331 -32.735 1.00 28.09 157 TYR A CA 1
ATOM 1252 C C . TYR A 1 157 ? 5.535 -9.331 -33.493 1.00 28.09 157 TYR A C 1
ATOM 1254 O O . TYR A 1 157 ? 6.093 -10.119 -34.239 1.00 28.09 157 TYR A O 1
ATOM 1262 N N . HIS A 1 158 ? 4.213 -9.265 -33.337 1.00 24.92 158 HIS A N 1
ATOM 1263 C CA . HIS A 1 158 ? 3.211 -9.423 -34.400 1.00 24.92 158 HIS A CA 1
ATOM 1264 C C . HIS A 1 158 ? 1.825 -9.138 -33.810 1.00 24.92 158 HIS A C 1
ATOM 1266 O O . HIS A 1 158 ? 1.174 -10.006 -33.238 1.00 24.92 158 HIS A O 1
ATOM 1272 N N . TRP A 1 159 ? 1.364 -7.896 -33.970 1.00 21.17 159 TRP A N 1
ATOM 1273 C CA . TRP A 1 159 ? -0.068 -7.617 -33.989 1.00 21.17 159 TRP A CA 1
ATOM 1274 C C . TRP A 1 159 ? -0.516 -7.565 -35.459 1.00 21.17 159 TRP A C 1
ATOM 1276 O O . TRP A 1 159 ? 0.117 -6.853 -36.246 1.00 21.17 159 TRP A O 1
ATOM 1286 N N . PRO A 1 160 ? -1.564 -8.303 -35.860 1.00 28.58 160 PRO A N 1
ATOM 1287 C CA . PRO A 1 160 ? -2.055 -8.303 -37.229 1.00 28.58 160 PRO A CA 1
ATOM 1288 C C . PRO A 1 160 ? -2.836 -7.015 -37.533 1.00 28.58 160 PRO A C 1
ATOM 1290 O O . PRO A 1 160 ? -3.740 -6.625 -36.798 1.00 28.58 160 PRO A O 1
ATOM 1293 N N . GLY A 1 161 ? -2.499 -6.388 -38.662 1.00 27.30 161 GLY A N 1
ATOM 1294 C CA . GLY A 1 161 ? -3.386 -5.489 -39.402 1.00 27.30 161 GLY A CA 1
ATOM 1295 C C . GLY A 1 161 ? -3.466 -4.039 -38.923 1.00 27.30 161 GLY A C 1
ATOM 1296 O O . GLY A 1 161 ? -4.414 -3.658 -38.246 1.00 27.30 161 GLY A O 1
ATOM 1297 N N . ILE A 1 162 ? -2.556 -3.188 -39.411 1.00 24.16 162 ILE A N 1
ATOM 1298 C CA . ILE A 1 162 ? -2.865 -1.771 -39.674 1.00 24.16 162 ILE A CA 1
ATOM 1299 C C . ILE A 1 162 ? -2.333 -1.420 -41.080 1.00 24.16 162 ILE A C 1
ATOM 1301 O O . ILE A 1 162 ? -1.178 -1.741 -41.374 1.00 24.16 162 ILE A O 1
ATOM 1305 N N . PRO A 1 163 ? -3.140 -0.812 -41.976 1.00 26.22 163 PRO A N 1
ATOM 1306 C CA . PRO A 1 163 ? -2.744 -0.535 -43.357 1.00 26.22 163 PRO A CA 1
ATOM 1307 C C . PRO A 1 163 ? -1.616 0.496 -43.460 1.00 26.22 163 PRO A C 1
ATOM 1309 O O . PRO A 1 163 ? -1.504 1.413 -42.646 1.00 26.22 163 PRO A O 1
ATOM 1312 N N . ARG A 1 164 ? -0.810 0.360 -44.520 1.00 23.47 164 ARG A N 1
ATOM 1313 C CA . ARG A 1 164 ? 0.260 1.295 -44.888 1.00 23.47 164 ARG A CA 1
ATOM 1314 C C . ARG A 1 164 ? -0.269 2.702 -45.190 1.00 23.47 164 ARG A C 1
ATOM 1316 O O . ARG A 1 164 ? -1.237 2.861 -45.921 1.00 23.47 164 ARG A O 1
ATOM 1323 N N . ALA A 1 165 ? 0.508 3.663 -44.691 1.00 26.17 165 ALA A N 1
ATOM 1324 C CA . ALA A 1 165 ? 0.958 4.917 -45.298 1.00 26.17 165 ALA A CA 1
ATOM 1325 C C . ALA A 1 165 ? -0.045 5.816 -46.043 1.00 26.17 165 ALA A C 1
ATOM 1327 O O . ALA A 1 165 ? -0.590 5.454 -47.080 1.00 26.17 165 ALA A O 1
ATOM 1328 N N . ARG A 1 166 ? -0.035 7.099 -45.664 1.00 23.84 166 ARG A N 1
ATOM 1329 C CA . ARG A 1 166 ? 0.189 8.172 -46.642 1.00 23.84 166 ARG A CA 1
ATOM 1330 C C . ARG A 1 166 ? 1.055 9.271 -46.038 1.00 23.84 166 ARG A C 1
ATOM 1332 O O . ARG A 1 166 ? 0.743 9.818 -44.984 1.00 23.84 166 ARG A O 1
ATOM 1339 N N . SER A 1 167 ? 2.162 9.524 -46.724 1.00 29.94 167 SER A N 1
ATOM 1340 C CA . SER A 1 167 ? 2.971 10.727 -46.617 1.00 29.94 167 SER A CA 1
ATOM 1341 C C . SER A 1 167 ? 2.180 11.939 -47.106 1.00 29.94 167 SER A C 1
ATOM 1343 O O . SER A 1 167 ? 1.313 11.808 -47.971 1.00 29.94 167 SER A O 1
ATOM 1345 N N . SER A 1 168 ? 2.552 13.118 -46.619 1.00 25.45 168 SER A N 1
ATOM 1346 C CA . SER A 1 168 ? 2.681 14.297 -47.476 1.00 25.45 168 SER A CA 1
ATOM 1347 C C . SER A 1 168 ? 3.397 15.411 -46.724 1.00 25.45 168 SER A C 1
ATOM 1349 O O . SER A 1 168 ? 2.914 15.882 -45.693 1.00 25.45 168 SER A O 1
ATOM 1351 N N . ASP A 1 169 ? 4.517 15.845 -47.290 1.00 30.48 169 ASP A N 1
ATOM 1352 C CA . ASP A 1 169 ? 5.059 17.187 -47.127 1.00 30.48 169 ASP A CA 1
ATOM 1353 C C . ASP A 1 169 ? 3.977 18.253 -47.354 1.00 30.48 169 ASP A C 1
ATOM 1355 O O . ASP A 1 169 ? 3.145 18.095 -48.252 1.00 30.48 169 ASP A O 1
ATOM 1359 N N . LYS A 1 170 ? 4.038 19.372 -46.618 1.00 26.00 170 LYS A N 1
ATOM 1360 C CA . LYS A 1 170 ? 4.151 20.723 -47.206 1.00 26.00 170 LYS A CA 1
ATOM 1361 C C . LYS A 1 170 ? 4.168 21.849 -46.169 1.00 26.00 170 LYS A C 1
ATOM 1363 O O . LYS A 1 170 ? 3.672 21.739 -45.054 1.00 26.00 170 LYS A O 1
ATOM 1368 N N . ALA A 1 171 ? 4.797 22.921 -46.633 1.00 25.47 171 ALA A N 1
ATOM 1369 C CA . ALA A 1 171 ? 5.113 24.190 -46.007 1.00 25.47 171 ALA A CA 1
ATOM 1370 C C . ALA A 1 171 ? 3.910 25.100 -45.670 1.00 25.47 171 ALA A C 1
ATOM 1372 O O . ALA A 1 171 ? 2.825 24.950 -46.217 1.00 25.47 171 ALA A O 1
ATOM 1373 N N . MET A 1 172 ? 4.233 26.096 -44.834 1.00 25.14 172 MET A N 1
ATOM 1374 C CA . MET A 1 172 ? 3.739 27.483 -44.749 1.00 25.14 172 MET A CA 1
ATOM 1375 C C . MET A 1 172 ? 2.232 27.810 -44.656 1.00 25.14 172 MET A C 1
ATOM 1377 O O . MET A 1 172 ? 1.479 27.715 -45.614 1.00 25.14 172 MET A O 1
ATOM 1381 N N . ASP A 1 173 ? 1.943 28.452 -43.517 1.00 26.17 173 ASP A N 1
ATOM 1382 C CA . ASP A 1 173 ? 1.221 29.721 -43.331 1.00 26.17 173 ASP A CA 1
ATOM 1383 C C . ASP A 1 173 ? -0.325 29.767 -43.260 1.00 26.17 173 ASP A C 1
ATOM 1385 O O . ASP A 1 173 ? -1.065 29.130 -44.003 1.00 26.17 173 ASP A O 1
ATOM 1389 N N . LYS A 1 174 ? -0.743 30.684 -42.375 1.00 25.36 174 LYS A N 1
ATOM 1390 C CA . LYS A 1 174 ? -2.030 31.373 -42.182 1.00 25.36 174 LYS A CA 1
ATOM 1391 C C . LYS A 1 174 ? -3.081 30.825 -41.210 1.00 25.36 174 LYS A C 1
ATOM 1393 O O . LYS A 1 174 ? -3.554 29.695 -41.237 1.00 25.36 174 LYS A O 1
ATOM 1398 N N . GLN A 1 175 ? -3.446 31.769 -40.343 1.00 35.19 175 GLN A N 1
ATOM 1399 C CA . GLN A 1 175 ? -4.486 31.796 -39.326 1.00 35.19 175 GLN A CA 1
ATOM 1400 C C . GLN A 1 175 ? -5.861 31.378 -39.859 1.00 35.19 175 GLN A C 1
ATOM 1402 O O . GLN A 1 175 ? -6.353 31.996 -40.794 1.00 35.19 175 GLN A O 1
ATOM 1407 N N . VAL A 1 176 ? -6.539 30.472 -39.146 1.00 26.78 176 VAL A N 1
ATOM 1408 C CA . VAL A 1 176 ? -7.989 30.554 -38.908 1.00 26.78 176 VAL A CA 1
ATOM 1409 C C . VAL A 1 176 ? -8.270 30.030 -37.499 1.00 26.78 176 VAL A C 1
ATOM 1411 O O . VAL A 1 176 ? -7.939 28.901 -37.137 1.00 26.78 176 VAL A O 1
ATOM 1414 N N . THR A 1 177 ? -8.868 30.886 -36.681 1.00 38.97 177 THR A N 1
ATOM 1415 C CA . THR A 1 177 ? -9.427 30.582 -35.367 1.00 38.97 177 THR A CA 1
ATOM 1416 C C . THR A 1 177 ? -10.598 29.608 -35.502 1.00 38.97 177 THR A C 1
ATOM 1418 O O . THR A 1 177 ? -11.624 29.943 -36.087 1.00 38.97 177 THR A O 1
ATOM 1421 N N . GLN A 1 178 ? -10.495 28.414 -34.912 1.00 33.94 178 GLN A N 1
ATOM 1422 C CA . GLN A 1 178 ? -11.663 27.566 -34.666 1.00 33.94 178 GLN A CA 1
ATOM 1423 C C . GLN A 1 178 ? -11.679 27.015 -33.240 1.00 33.94 178 GLN A C 1
ATOM 1425 O O . GLN A 1 178 ? -10.683 26.554 -32.682 1.00 33.94 178 GLN A O 1
ATOM 1430 N N . HIS A 1 179 ? -12.865 27.142 -32.653 1.00 32.44 179 HIS A N 1
ATOM 1431 C CA . HIS A 1 179 ? -13.239 26.823 -31.288 1.00 32.44 179 HIS A CA 1
ATOM 1432 C C . HIS A 1 179 ? -12.754 25.442 -30.827 1.00 32.44 179 HIS A C 1
ATOM 1434 O O . HIS A 1 179 ? -12.969 24.422 -31.480 1.00 32.44 179 HIS A O 1
ATOM 1440 N N . ARG A 1 180 ? -12.165 25.400 -29.625 1.00 33.34 180 ARG A N 1
ATOM 1441 C CA . ARG A 1 180 ? -11.839 24.161 -28.909 1.00 33.34 180 ARG A CA 1
ATOM 1442 C C . ARG A 1 180 ? -13.130 23.409 -28.562 1.00 33.34 180 ARG A C 1
ATOM 1444 O O . ARG A 1 180 ? -13.769 23.703 -27.555 1.00 33.34 180 ARG A O 1
ATOM 1451 N N . GLY A 1 181 ? -13.496 22.429 -29.384 1.00 33.78 181 GLY A N 1
ATOM 1452 C CA . GLY A 1 181 ? -14.574 21.485 -29.093 1.00 33.78 181 GLY A CA 1
ATOM 1453 C C . GLY A 1 181 ? -14.299 20.715 -27.799 1.00 33.78 181 GLY A C 1
ATOM 1454 O O . GLY A 1 181 ? -13.275 20.042 -27.659 1.00 33.78 181 GLY A O 1
ATOM 1455 N N . GLY A 1 182 ? -15.210 20.829 -26.831 1.00 40.34 182 GLY A N 1
ATOM 1456 C CA . GLY A 1 182 ? -15.170 20.060 -25.591 1.00 40.34 182 GLY A CA 1
ATOM 1457 C C . GLY A 1 182 ? -15.198 18.555 -25.870 1.00 40.34 182 GLY A C 1
ATOM 1458 O O . GLY A 1 182 ? -15.936 18.084 -26.734 1.00 40.34 182 GLY A O 1
ATOM 1459 N N . ARG A 1 183 ? -14.393 17.786 -25.123 1.00 48.22 183 ARG A N 1
ATOM 1460 C CA . ARG A 1 183 ? -14.400 16.314 -25.152 1.00 48.22 183 ARG A CA 1
ATOM 1461 C C . ARG A 1 183 ? -15.840 15.802 -25.014 1.00 48.22 183 ARG A C 1
ATOM 1463 O O . ARG A 1 183 ? -16.416 15.893 -23.929 1.00 48.22 183 ARG A O 1
ATOM 1470 N N . ARG A 1 184 ? -16.405 15.223 -26.082 1.00 50.28 184 ARG A N 1
ATOM 1471 C CA . ARG A 1 184 ? -17.630 14.408 -26.004 1.00 50.28 184 ARG A CA 1
ATOM 1472 C C . ARG A 1 184 ? -17.436 13.370 -24.893 1.00 50.28 184 ARG A C 1
ATOM 1474 O O . ARG A 1 184 ? -16.457 12.624 -24.907 1.00 50.28 184 ARG A O 1
ATOM 1481 N N . ARG A 1 185 ? -18.336 13.345 -23.901 1.00 56.00 185 ARG A N 1
ATOM 1482 C CA . ARG A 1 185 ? -18.326 12.312 -22.853 1.00 56.00 185 ARG A CA 1
ATOM 1483 C C . ARG A 1 185 ? -18.530 10.961 -23.535 1.00 56.00 185 ARG A C 1
ATOM 1485 O O . ARG A 1 185 ? -19.509 10.781 -24.248 1.00 56.00 185 ARG A O 1
ATOM 1492 N N . LYS A 1 186 ? -17.587 10.044 -23.319 1.00 59.97 186 LYS A N 1
ATOM 1493 C CA . LYS A 1 186 ? -17.461 8.773 -24.048 1.00 59.97 186 LYS A CA 1
ATOM 1494 C C . LYS A 1 186 ? -18.673 7.835 -23.870 1.00 59.97 186 LYS A C 1
ATOM 1496 O O . LYS A 1 186 ? -18.842 6.946 -24.690 1.00 59.97 186 LYS A O 1
ATOM 1501 N N . TYR A 1 187 ? -19.531 8.067 -22.864 1.00 61.97 187 TYR A N 1
ATOM 1502 C CA . TYR A 1 187 ? -20.689 7.222 -22.539 1.00 61.97 187 TYR A CA 1
ATOM 1503 C C . TYR A 1 187 ? -21.896 8.060 -22.057 1.00 61.97 187 TYR A C 1
ATOM 1505 O O . TYR A 1 187 ? -21.887 8.535 -20.919 1.00 61.97 187 TYR A O 1
ATOM 1513 N N . PRO A 1 188 ? -22.922 8.281 -22.903 1.00 67.62 188 PRO A N 1
ATOM 1514 C CA . PRO A 1 188 ? -24.120 9.056 -22.553 1.00 67.62 188 PRO A CA 1
ATOM 1515 C C . PRO A 1 188 ? -24.982 8.422 -21.451 1.00 67.62 188 PRO A C 1
ATOM 1517 O O . PRO A 1 188 ? -25.476 9.151 -20.594 1.00 67.62 188 PRO A O 1
ATOM 1520 N N . TRP A 1 189 ? -25.074 7.086 -21.429 1.00 73.31 189 TRP A N 1
ATOM 1521 C CA . TRP A 1 189 ? -25.910 6.305 -20.503 1.00 73.31 189 TRP A CA 1
ATOM 1522 C C . TRP A 1 189 ? -25.493 6.421 -19.027 1.00 73.31 189 TRP A C 1
ATOM 1524 O O . TRP A 1 189 ? -26.294 6.176 -18.134 1.00 73.31 189 TRP A O 1
ATOM 1534 N N . LEU A 1 190 ? -24.258 6.853 -18.735 1.00 71.31 190 LEU A N 1
ATOM 1535 C CA . LEU A 1 190 ? -23.798 7.074 -17.355 1.00 71.31 190 LEU A CA 1
ATOM 1536 C C . LEU A 1 190 ? -24.622 8.136 -16.611 1.00 71.31 190 LEU A C 1
ATOM 1538 O O . LEU A 1 190 ? -24.585 8.185 -15.384 1.00 71.31 190 LEU A O 1
ATOM 1542 N N . LYS A 1 191 ? -25.340 9.003 -17.336 1.00 76.44 191 LYS A N 1
ATOM 1543 C CA . LYS A 1 191 ? -26.276 9.964 -16.738 1.00 76.44 191 LYS A CA 1
ATOM 1544 C C . LYS A 1 191 ? -27.526 9.290 -16.176 1.00 76.44 191 LYS A C 1
ATOM 1546 O O . LYS A 1 191 ? -28.091 9.810 -15.222 1.00 76.44 191 LYS A O 1
ATOM 1551 N N . ASP A 1 192 ? -27.905 8.152 -16.747 1.00 81.19 192 ASP A N 1
ATOM 1552 C CA . ASP A 1 192 ? -29.119 7.413 -16.408 1.00 81.19 192 ASP A CA 1
ATOM 1553 C C . ASP A 1 192 ? -28.855 6.336 -15.350 1.00 81.19 192 ASP A C 1
ATOM 1555 O O . ASP A 1 192 ? -29.794 5.782 -14.790 1.00 81.19 192 ASP A O 1
ATOM 1559 N N . LEU A 1 193 ? -27.580 6.086 -15.017 1.00 83.56 193 LEU A N 1
ATOM 1560 C CA . LEU A 1 193 ? -27.164 5.136 -13.985 1.00 83.56 193 LEU A CA 1
ATOM 1561 C C . LEU A 1 193 ? -27.915 5.332 -12.647 1.00 83.56 193 LEU A C 1
ATOM 1563 O O . LEU A 1 193 ? -28.384 4.333 -12.115 1.00 83.56 193 LEU A O 1
ATOM 1567 N N . PRO A 1 194 ? -28.110 6.556 -12.102 1.00 83.81 194 PRO A N 1
ATOM 1568 C CA . PRO A 1 194 ? -28.873 6.747 -10.861 1.00 83.81 194 PRO A CA 1
ATOM 1569 C C . PRO A 1 194 ? -30.354 6.356 -10.942 1.00 83.81 194 PRO A C 1
ATOM 1571 O O . PRO A 1 194 ? -30.968 6.151 -9.901 1.00 83.81 194 PRO A O 1
ATOM 1574 N N . ASN A 1 195 ? -30.917 6.263 -12.150 1.00 85.69 195 ASN A N 1
ATOM 1575 C CA . ASN A 1 195 ? -32.325 5.939 -12.387 1.00 85.69 195 ASN A CA 1
ATOM 1576 C C . ASN A 1 195 ? -32.555 4.439 -12.632 1.00 85.69 195 ASN A C 1
ATOM 1578 O O . ASN A 1 195 ? -33.683 4.031 -12.906 1.00 85.69 195 ASN A O 1
ATOM 1582 N N . LEU A 1 196 ? -31.502 3.616 -12.573 1.00 87.81 196 LEU A N 1
ATOM 1583 C CA . LEU A 1 196 ? -31.637 2.169 -12.694 1.00 87.81 196 LEU A CA 1
ATOM 1584 C C . LEU A 1 196 ? -32.398 1.572 -11.498 1.00 87.81 196 LEU A C 1
ATOM 1586 O O . LEU A 1 196 ? -32.336 2.122 -10.394 1.00 87.81 196 LEU A O 1
ATOM 1590 N N . PRO A 1 197 ? -33.073 0.420 -11.686 1.00 91.50 197 PRO A N 1
ATOM 1591 C CA . PRO A 1 197 ? -33.668 -0.322 -10.583 1.00 91.50 197 PRO A CA 1
ATOM 1592 C C . PRO A 1 197 ? -32.651 -0.601 -9.473 1.00 91.50 197 PRO A C 1
ATOM 1594 O O . PRO A 1 197 ? -31.483 -0.896 -9.740 1.00 91.50 197 PRO A O 1
ATOM 1597 N N . ILE A 1 198 ? -33.111 -0.540 -8.222 1.00 88.88 198 ILE A N 1
ATOM 1598 C CA . ILE A 1 198 ? -32.262 -0.692 -7.032 1.00 88.88 198 ILE A CA 1
ATOM 1599 C C . ILE A 1 198 ? -31.487 -2.015 -7.056 1.00 88.88 198 ILE A C 1
ATOM 1601 O O . ILE A 1 198 ? -30.305 -2.019 -6.725 1.00 88.88 198 ILE A O 1
ATOM 1605 N N . ASP A 1 199 ? -32.106 -3.108 -7.502 1.00 89.62 199 ASP A N 1
ATOM 1606 C CA . ASP A 1 199 ? -31.462 -4.427 -7.561 1.00 89.62 199 ASP A CA 1
ATOM 1607 C C . ASP A 1 199 ? -30.273 -4.448 -8.531 1.00 89.62 199 ASP A C 1
ATOM 1609 O O . ASP A 1 199 ? -29.217 -4.996 -8.223 1.00 89.62 199 ASP A O 1
ATOM 1613 N N . VAL A 1 200 ? -30.395 -3.755 -9.668 1.00 91.56 200 VAL A N 1
ATOM 1614 C CA . VAL A 1 200 ? -29.303 -3.607 -10.642 1.00 91.56 200 VAL A CA 1
ATOM 1615 C C . VAL A 1 200 ? -28.180 -2.750 -10.058 1.00 91.56 200 VAL A C 1
ATOM 1617 O O . VAL A 1 200 ? -27.006 -3.072 -10.223 1.00 91.56 200 VAL A O 1
ATOM 1620 N N . LEU A 1 201 ? -28.518 -1.673 -9.343 1.00 89.81 201 LEU A N 1
ATOM 1621 C CA . LEU A 1 201 ? -27.525 -0.847 -8.651 1.00 89.81 201 LEU A CA 1
ATOM 1622 C C . LEU A 1 201 ? -26.772 -1.637 -7.577 1.00 89.81 201 LEU A C 1
ATOM 1624 O O . LEU A 1 201 ? -25.559 -1.479 -7.456 1.00 89.81 201 LEU A O 1
ATOM 1628 N N . ILE A 1 202 ? -27.470 -2.486 -6.820 1.00 91.69 202 ILE A N 1
ATOM 1629 C CA . ILE A 1 202 ? -26.868 -3.366 -5.813 1.00 91.69 202 ILE A CA 1
ATOM 1630 C C . ILE A 1 202 ? -25.859 -4.310 -6.463 1.00 91.69 202 ILE A C 1
ATOM 1632 O O . ILE A 1 202 ? -24.728 -4.375 -5.987 1.00 91.69 202 ILE A O 1
ATOM 1636 N N . GLU A 1 203 ? -26.243 -4.981 -7.550 1.00 92.31 203 GLU A N 1
ATOM 1637 C CA . GLU A 1 203 ? -25.371 -5.927 -8.253 1.00 92.31 203 GLU A CA 1
ATOM 1638 C C . GLU A 1 203 ? -24.125 -5.222 -8.799 1.00 92.31 203 GLU A C 1
ATOM 1640 O O . GLU A 1 203 ? -22.996 -5.602 -8.489 1.00 92.31 203 GLU A O 1
ATOM 1645 N N . ILE A 1 204 ? -24.322 -4.111 -9.522 1.00 92.00 204 ILE A N 1
ATOM 1646 C CA . ILE A 1 204 ? -23.221 -3.307 -10.061 1.00 92.00 204 ILE A CA 1
ATOM 1647 C C . ILE A 1 204 ? -22.268 -2.909 -8.937 1.00 92.00 204 ILE A C 1
ATOM 1649 O O . ILE A 1 204 ? -21.065 -3.123 -9.051 1.00 92.00 204 ILE A O 1
ATOM 1653 N N . PHE A 1 205 ? -22.786 -2.326 -7.853 1.00 92.06 205 PHE A N 1
ATOM 1654 C CA . PHE A 1 205 ? -21.958 -1.829 -6.759 1.00 92.06 205 PHE A CA 1
ATOM 1655 C C . PHE A 1 205 ? -21.301 -2.944 -5.938 1.00 92.06 205 PHE A C 1
ATOM 1657 O O . PHE A 1 205 ? -20.199 -2.728 -5.435 1.00 92.06 205 PHE A O 1
ATOM 1664 N N . GLY A 1 206 ? -21.915 -4.125 -5.839 1.00 91.50 206 GLY A N 1
ATOM 1665 C CA . GLY A 1 206 ? -21.329 -5.305 -5.198 1.00 91.50 206 GLY A CA 1
ATOM 1666 C C . GLY A 1 206 ? -20.116 -5.862 -5.951 1.00 91.50 206 GLY A C 1
ATOM 1667 O O . GLY A 1 206 ? -19.197 -6.391 -5.325 1.00 91.50 206 GLY A O 1
ATOM 1668 N N . CYS A 1 207 ? -20.063 -5.673 -7.272 1.00 92.62 207 CYS A N 1
ATOM 1669 C CA . CYS A 1 207 ? -18.921 -6.052 -8.109 1.00 92.62 207 CYS A CA 1
ATOM 1670 C C . CYS A 1 207 ? -17.797 -5.001 -8.155 1.00 92.62 207 CYS A C 1
ATOM 1672 O O . CYS A 1 207 ? -16.744 -5.255 -8.742 1.00 92.62 207 CYS A O 1
ATOM 1674 N N . LEU A 1 208 ? -17.991 -3.804 -7.589 1.00 92.94 208 LEU A N 1
ATOM 1675 C CA . LEU A 1 208 ? -16.981 -2.744 -7.637 1.00 92.94 208 LEU A CA 1
ATOM 1676 C C . LEU A 1 208 ? -15.946 -2.865 -6.522 1.00 92.94 208 LEU A C 1
ATOM 1678 O O . LEU A 1 208 ? -16.224 -3.301 -5.408 1.00 92.94 208 LEU A O 1
ATOM 1682 N N . HIS A 1 209 ? -14.749 -2.338 -6.787 1.00 92.69 209 HIS A N 1
ATOM 1683 C CA . HIS A 1 209 ? -13.747 -2.154 -5.747 1.00 92.69 209 HIS A CA 1
ATOM 1684 C C . HIS A 1 209 ? -14.217 -1.069 -4.744 1.00 92.69 209 HIS A C 1
ATOM 1686 O O . HIS A 1 209 ? -14.714 -0.015 -5.164 1.00 92.69 209 HIS A O 1
ATOM 1692 N N . PRO A 1 210 ? -13.997 -1.207 -3.419 1.00 92.81 210 PRO A N 1
ATOM 1693 C CA . PRO A 1 210 ? -14.506 -0.248 -2.425 1.00 92.81 210 PRO A CA 1
ATOM 1694 C C . PRO A 1 210 ? -14.013 1.197 -2.630 1.00 92.81 210 PRO A C 1
ATOM 1696 O O . PRO A 1 210 ? -14.703 2.171 -2.324 1.00 92.81 210 PRO A O 1
ATOM 1699 N N . LYS A 1 211 ? -12.813 1.364 -3.196 1.00 90.62 211 LYS A N 1
ATOM 1700 C CA . LYS A 1 211 ? -12.279 2.671 -3.630 1.00 90.62 211 LYS A CA 1
ATOM 1701 C C . LYS A 1 211 ? -13.158 3.362 -4.682 1.00 90.62 211 LYS A C 1
ATOM 1703 O O . LYS A 1 211 ? -13.277 4.592 -4.663 1.00 90.62 211 LYS A O 1
ATOM 1708 N N . ASP A 1 212 ? -13.753 2.596 -5.586 1.00 91.56 212 ASP A N 1
ATOM 1709 C CA . ASP A 1 212 ? -14.616 3.126 -6.636 1.00 91.56 212 ASP A CA 1
ATOM 1710 C C . ASP A 1 212 ? -15.967 3.514 -6.046 1.00 91.56 212 ASP A C 1
ATOM 1712 O O . ASP A 1 212 ? -16.426 4.625 -6.303 1.00 91.56 212 ASP A O 1
ATOM 1716 N N . LEU A 1 213 ? -16.521 2.716 -5.125 1.00 91.50 213 LEU A N 1
ATOM 1717 C CA . LEU A 1 213 ? -17.708 3.101 -4.347 1.00 91.50 213 LEU A CA 1
ATOM 1718 C C . LEU A 1 213 ? -17.506 4.427 -3.602 1.00 91.50 213 LEU A C 1
ATOM 1720 O O . LEU A 1 213 ? -18.338 5.331 -3.686 1.00 91.50 213 LEU A O 1
ATOM 1724 N N . LEU A 1 214 ? -16.357 4.610 -2.941 1.00 89.00 214 LEU A N 1
ATOM 1725 C CA . LEU A 1 214 ? -16.003 5.892 -2.317 1.00 89.00 214 LEU A CA 1
ATOM 1726 C C . LEU A 1 214 ? -15.908 7.044 -3.329 1.00 89.00 214 LEU A C 1
ATOM 1728 O O . LEU A 1 214 ? -16.093 8.205 -2.957 1.00 89.00 214 LEU A O 1
ATOM 1732 N N . SER A 1 215 ? -15.580 6.757 -4.587 1.00 88.38 215 SER A N 1
ATOM 1733 C CA . SER A 1 215 ? -15.537 7.753 -5.659 1.00 88.38 215 SER A CA 1
ATOM 1734 C C . SER A 1 215 ? -16.947 8.089 -6.155 1.00 88.38 215 SER A C 1
ATOM 1736 O O . SER A 1 215 ? -17.257 9.271 -6.313 1.00 88.38 215 SER A O 1
ATOM 1738 N N . PHE A 1 216 ? -17.835 7.095 -6.276 1.00 87.44 216 PHE A N 1
ATOM 1739 C CA . PHE A 1 216 ? -19.254 7.290 -6.591 1.00 87.44 216 PHE A CA 1
ATOM 1740 C C . PHE A 1 216 ? -19.944 8.182 -5.560 1.00 87.44 216 PHE A C 1
ATOM 1742 O O . PHE A 1 216 ? -20.509 9.212 -5.931 1.00 87.44 216 PHE A O 1
ATOM 1749 N N . VAL A 1 217 ? -19.782 7.868 -4.272 1.00 87.25 217 VAL A N 1
ATOM 1750 C CA . VAL A 1 217 ? -20.298 8.664 -3.144 1.00 87.25 217 VAL A CA 1
ATOM 1751 C C . VAL A 1 217 ? -19.861 10.130 -3.229 1.00 87.25 217 VAL A C 1
ATOM 1753 O O . VAL A 1 217 ? -20.636 11.033 -2.930 1.00 87.25 217 VAL A O 1
ATOM 1756 N N . ARG A 1 218 ? -18.617 10.396 -3.646 1.00 82.31 218 ARG A N 1
ATOM 1757 C CA . ARG A 1 218 ? -18.088 11.768 -3.762 1.00 82.31 218 ARG A CA 1
ATOM 1758 C C . ARG A 1 218 ? -18.556 12.501 -5.018 1.00 82.31 218 ARG A C 1
ATOM 1760 O O . ARG A 1 218 ? -18.439 13.721 -5.072 1.00 82.31 218 ARG A O 1
ATOM 1767 N N . SER A 1 219 ? -19.034 11.776 -6.026 1.00 82.25 219 SER A N 1
ATOM 1768 C CA . SER A 1 219 ? -19.377 12.327 -7.342 1.00 82.25 219 SER A CA 1
ATOM 1769 C C . SER A 1 219 ? -20.873 12.587 -7.542 1.00 82.25 219 SER A C 1
ATOM 1771 O O . SER A 1 219 ? -21.227 13.443 -8.349 1.00 82.25 219 SER A O 1
ATOM 1773 N N . CYS A 1 220 ? -21.750 11.892 -6.807 1.00 83.19 220 CYS A N 1
ATOM 1774 C CA . CYS A 1 220 ? -23.201 11.961 -6.977 1.00 83.19 220 CYS A CA 1
ATOM 1775 C C . CYS A 1 220 ? -23.922 11.949 -5.622 1.00 83.19 220 CYS A C 1
ATOM 1777 O O . CYS A 1 220 ? -23.683 11.075 -4.787 1.00 83.19 220 CYS A O 1
ATOM 1779 N N . LYS A 1 221 ? -24.840 12.903 -5.412 1.00 86.00 221 LYS A N 1
ATOM 1780 C CA . LYS A 1 221 ? -25.616 13.017 -4.165 1.00 86.00 221 LYS A CA 1
ATOM 1781 C C . LYS A 1 221 ? -26.571 11.840 -3.959 1.00 86.00 221 LYS A C 1
ATOM 1783 O O . LYS A 1 221 ? -26.749 11.421 -2.818 1.00 86.00 221 LYS A O 1
ATOM 1788 N N . ASP A 1 222 ? -27.137 11.290 -5.030 1.00 86.00 222 ASP A N 1
ATOM 1789 C CA . ASP A 1 222 ? -28.076 10.169 -4.934 1.00 86.00 222 ASP A CA 1
ATOM 1790 C C . ASP A 1 222 ? -27.353 8.869 -4.593 1.00 86.00 222 ASP A C 1
ATOM 1792 O O . ASP A 1 222 ? -27.756 8.185 -3.656 1.00 86.00 222 ASP A O 1
ATOM 1796 N N . PHE A 1 223 ? -26.202 8.600 -5.220 1.00 87.75 223 PHE A N 1
ATOM 1797 C CA . PHE A 1 223 ? -25.340 7.486 -4.809 1.00 87.75 223 PHE A CA 1
ATOM 1798 C C . PHE A 1 223 ? -24.791 7.662 -3.398 1.00 87.75 223 PHE A C 1
ATOM 1800 O O . PHE A 1 223 ? -24.691 6.682 -2.669 1.00 87.75 223 PHE A O 1
ATOM 1807 N N . CYS A 1 224 ? -24.468 8.890 -2.982 1.00 87.56 224 CYS A N 1
ATOM 1808 C CA . CYS A 1 224 ? -24.105 9.162 -1.595 1.00 87.56 224 CYS A CA 1
ATOM 1809 C C . CYS A 1 224 ? -25.243 8.758 -0.650 1.00 87.56 224 CYS A C 1
ATOM 1811 O O . CYS A 1 224 ? -25.018 7.955 0.250 1.00 87.56 224 CYS A O 1
ATOM 1813 N N . ARG A 1 225 ? -26.471 9.239 -0.891 1.00 87.50 225 ARG A N 1
ATOM 1814 C CA . ARG A 1 225 ? -27.648 8.913 -0.070 1.00 87.50 225 ARG A CA 1
ATOM 1815 C C . ARG A 1 225 ? -27.928 7.408 -0.043 1.00 87.50 225 ARG A C 1
ATOM 1817 O O . ARG A 1 225 ? -28.206 6.875 1.025 1.00 87.50 225 ARG A O 1
ATOM 1824 N N . PHE A 1 226 ? -27.813 6.741 -1.188 1.00 89.62 226 PHE A N 1
ATOM 1825 C CA . PHE A 1 226 ? -28.038 5.306 -1.342 1.00 89.62 226 PHE A CA 1
ATOM 1826 C C . PHE A 1 226 ? -26.967 4.469 -0.626 1.00 89.62 226 PHE A C 1
ATOM 1828 O O . PHE A 1 226 ? -27.273 3.736 0.310 1.00 89.62 226 PHE A O 1
ATOM 1835 N N . LEU A 1 227 ? -25.691 4.633 -0.988 1.00 88.50 227 LEU A N 1
ATOM 1836 C CA . LEU A 1 227 ? -24.583 3.827 -0.458 1.00 88.50 227 LEU A CA 1
ATOM 1837 C C . LEU A 1 227 ? -24.273 4.111 1.017 1.00 88.50 227 LEU A C 1
ATOM 1839 O O . LEU A 1 227 ? -23.629 3.293 1.670 1.00 88.50 227 LEU A O 1
ATOM 1843 N N . PHE A 1 228 ? -24.662 5.273 1.555 1.00 85.06 228 PHE A N 1
ATOM 1844 C CA . PHE A 1 228 ? -24.464 5.591 2.975 1.00 85.06 228 PHE A CA 1
ATOM 1845 C C . PHE A 1 228 ? -25.632 5.143 3.855 1.00 85.06 228 PHE A C 1
ATOM 1847 O O . PHE A 1 228 ? -25.505 5.212 5.081 1.00 85.06 228 PHE A O 1
ATOM 1854 N N . HIS A 1 229 ? -26.737 4.689 3.263 1.00 85.44 229 HIS A N 1
ATOM 1855 C CA . HIS A 1 229 ? -27.896 4.233 4.010 1.00 85.44 229 HIS A CA 1
ATOM 1856 C C . HIS A 1 229 ? -27.597 2.894 4.718 1.00 85.44 229 HIS A C 1
ATOM 1858 O O . HIS A 1 229 ? -27.106 1.970 4.069 1.00 85.44 229 HIS A O 1
ATOM 1864 N N . PRO A 1 230 ? -27.941 2.726 6.012 1.00 85.50 230 PRO A N 1
ATOM 1865 C CA . PRO A 1 230 ? -27.616 1.514 6.775 1.00 85.50 230 PRO A CA 1
ATOM 1866 C C . PRO A 1 230 ? -28.127 0.208 6.151 1.00 85.50 230 PRO A C 1
ATOM 1868 O O . PRO A 1 230 ? -27.448 -0.811 6.210 1.00 85.50 230 PRO A O 1
ATOM 1871 N N . LYS A 1 231 ? -29.297 0.240 5.490 1.00 87.88 231 LYS A N 1
ATOM 1872 C CA . LYS A 1 231 ? -29.857 -0.934 4.784 1.00 87.88 231 LYS A CA 1
ATOM 1873 C C . LYS A 1 231 ? -28.969 -1.454 3.649 1.00 87.88 231 LYS A C 1
ATOM 1875 O O . LYS A 1 231 ? -29.147 -2.592 3.244 1.00 87.88 231 LYS A O 1
ATOM 1880 N N . HIS A 1 232 ? -28.047 -0.641 3.140 1.00 89.19 232 HIS A N 1
ATOM 1881 C CA . HIS A 1 232 ? -27.169 -0.975 2.020 1.00 89.19 232 HIS A CA 1
ATOM 1882 C C . HIS A 1 232 ? -25.713 -1.213 2.457 1.00 89.19 232 HIS A C 1
ATOM 1884 O O . HIS A 1 232 ? -24.830 -1.306 1.608 1.00 89.19 232 HIS A O 1
ATOM 1890 N N . ASP A 1 233 ? -25.436 -1.359 3.763 1.00 88.38 233 ASP A N 1
ATOM 1891 C CA . ASP A 1 233 ? -24.075 -1.642 4.257 1.00 88.38 233 ASP A CA 1
ATOM 1892 C C . ASP A 1 233 ? -23.526 -2.971 3.702 1.00 88.38 233 ASP A C 1
ATOM 1894 O O . ASP A 1 233 ? -22.333 -3.099 3.436 1.00 88.38 233 ASP A O 1
ATOM 1898 N N . PHE A 1 234 ? -24.412 -3.928 3.399 1.00 93.19 234 PHE A N 1
ATOM 1899 C CA . PHE A 1 234 ? -24.041 -5.197 2.769 1.00 93.19 234 PHE A CA 1
ATOM 1900 C C . PHE A 1 234 ? -23.365 -5.027 1.398 1.00 93.19 234 PHE A C 1
ATOM 1902 O O . PHE A 1 234 ? -22.535 -5.856 1.044 1.00 93.19 234 PHE A O 1
ATOM 1909 N N . ILE A 1 235 ? -23.648 -3.950 0.652 1.00 95.69 235 ILE A N 1
ATOM 1910 C CA . ILE A 1 235 ? -22.982 -3.668 -0.631 1.00 95.69 235 ILE A CA 1
ATOM 1911 C C . ILE A 1 235 ? -21.480 -3.469 -0.405 1.00 95.69 235 ILE A C 1
ATOM 1913 O O . ILE A 1 235 ? -20.660 -3.970 -1.168 1.00 95.69 235 ILE A O 1
ATOM 1917 N N . TRP A 1 236 ? -21.102 -2.787 0.680 1.00 94.62 236 TRP A N 1
ATOM 1918 C CA . TRP A 1 236 ? -19.700 -2.583 1.044 1.00 94.62 236 TRP A CA 1
ATOM 1919 C C . TRP A 1 236 ? -19.016 -3.889 1.442 1.00 94.62 236 TRP A C 1
ATOM 1921 O O . TRP A 1 236 ? -17.847 -4.077 1.114 1.00 94.62 236 TRP A O 1
ATOM 1931 N N . ARG A 1 237 ? -19.749 -4.803 2.089 1.00 95.19 237 ARG A N 1
ATOM 1932 C CA . ARG A 1 237 ? -19.263 -6.152 2.395 1.00 95.19 237 ARG A CA 1
ATOM 1933 C C . ARG A 1 237 ? -18.995 -6.961 1.130 1.00 95.19 237 ARG A C 1
ATOM 1935 O O . ARG A 1 237 ? -17.950 -7.598 1.044 1.00 95.19 237 ARG A O 1
ATOM 1942 N N . GLU A 1 238 ? -19.907 -6.943 0.160 1.00 95.25 238 GLU A N 1
ATOM 1943 C CA . GLU A 1 238 ? -19.703 -7.652 -1.111 1.00 95.25 238 GLU A CA 1
ATOM 1944 C C . GLU A 1 238 ? -18.557 -7.029 -1.919 1.00 95.25 238 GLU A C 1
ATOM 1946 O O . GLU A 1 238 ? -17.661 -7.744 -2.363 1.00 95.25 238 GLU A O 1
ATOM 1951 N N . ALA A 1 239 ? -18.483 -5.696 -1.974 1.00 93.94 239 ALA A N 1
ATOM 1952 C CA . ALA A 1 239 ? -17.366 -4.980 -2.587 1.00 93.94 239 ALA A CA 1
ATOM 1953 C C . ALA A 1 239 ? -16.020 -5.288 -1.910 1.00 93.94 239 ALA A C 1
ATOM 1955 O O . ALA A 1 239 ? -14.991 -5.400 -2.575 1.00 93.94 239 ALA A O 1
ATOM 1956 N N . ARG A 1 240 ? -15.991 -5.452 -0.580 1.00 94.81 240 ARG A N 1
ATOM 1957 C CA . ARG A 1 240 ? -14.782 -5.856 0.153 1.00 94.81 240 ARG A CA 1
ATOM 1958 C C . ARG A 1 240 ? -14.291 -7.231 -0.293 1.00 94.81 240 ARG A C 1
ATOM 1960 O O . ARG A 1 240 ? -13.085 -7.399 -0.435 1.00 94.81 240 ARG A O 1
ATOM 1967 N N . LYS A 1 241 ? -15.190 -8.191 -0.534 1.00 93.69 241 LYS A N 1
ATOM 1968 C CA . LYS A 1 241 ? -14.816 -9.539 -1.000 1.00 93.69 241 LYS A CA 1
ATOM 1969 C C . LYS A 1 241 ? -14.161 -9.528 -2.385 1.00 93.69 241 LYS A C 1
ATOM 1971 O O . LYS A 1 241 ? -13.390 -10.433 -2.676 1.00 93.69 241 LYS A O 1
ATOM 1976 N N . GLN A 1 242 ? -14.396 -8.490 -3.196 1.00 90.94 242 GLN A N 1
ATOM 1977 C CA . GLN A 1 242 ? -13.683 -8.282 -4.466 1.00 90.94 242 GLN A CA 1
ATOM 1978 C C . GLN A 1 242 ? -12.201 -7.922 -4.265 1.00 90.94 242 GLN A C 1
ATOM 1980 O O . GLN A 1 242 ? -11.422 -7.924 -5.216 1.00 90.94 242 GLN A O 1
ATOM 1985 N N . VAL A 1 243 ? -11.794 -7.569 -3.041 1.00 89.94 243 VAL A N 1
ATOM 1986 C CA . VAL A 1 243 ? -10.411 -7.230 -2.715 1.00 89.94 243 VAL A CA 1
ATOM 1987 C C . VAL A 1 243 ? -9.712 -8.440 -2.121 1.00 89.94 243 VAL A C 1
ATOM 1989 O O . VAL A 1 243 ? -9.851 -8.757 -0.940 1.00 89.94 243 VAL A O 1
ATOM 1992 N N . GLU A 1 244 ? -8.894 -9.085 -2.942 1.00 84.81 244 GLU A N 1
ATOM 1993 C CA . GLU A 1 244 ? -8.173 -10.273 -2.518 1.00 84.81 244 GLU A CA 1
ATOM 1994 C C . GLU A 1 244 ? -7.220 -10.011 -1.338 1.00 84.81 244 GLU A C 1
ATOM 1996 O O . GLU A 1 244 ? -6.461 -9.028 -1.311 1.00 84.81 244 GLU A O 1
ATOM 2001 N N . GLY A 1 245 ? -7.283 -10.919 -0.359 1.00 85.75 245 GLY A N 1
ATOM 2002 C CA . GLY A 1 245 ? -6.490 -10.902 0.868 1.00 85.75 245 GLY A CA 1
ATOM 2003 C C . GLY A 1 245 ? -6.933 -9.868 1.905 1.00 85.75 245 GLY A C 1
ATOM 2004 O O . GLY A 1 245 ? -6.296 -9.770 2.949 1.00 85.75 245 GLY A O 1
ATOM 2005 N N . MET A 1 246 ? -7.984 -9.077 1.648 1.00 91.25 246 MET A N 1
ATOM 2006 C CA . MET A 1 246 ? -8.453 -8.074 2.607 1.00 91.25 246 MET A CA 1
ATOM 2007 C C . MET A 1 246 ? -9.111 -8.751 3.822 1.00 91.25 246 MET A C 1
ATOM 2009 O O . MET A 1 246 ? -10.050 -9.533 3.635 1.00 91.25 246 MET A O 1
ATOM 2013 N N . PRO A 1 247 ? -8.683 -8.437 5.063 1.00 93.38 247 PRO A N 1
ATOM 2014 C CA . PRO A 1 247 ? -9.289 -9.004 6.262 1.00 93.38 247 PRO A CA 1
ATOM 2015 C C . PRO A 1 247 ? -10.797 -8.743 6.343 1.00 93.38 247 PRO A C 1
ATOM 2017 O O . PRO A 1 247 ? -11.333 -7.807 5.741 1.00 93.38 247 PRO A O 1
ATOM 2020 N N . ASN A 1 248 ? -11.498 -9.567 7.122 1.00 94.31 248 ASN A N 1
ATOM 2021 C CA . ASN A 1 248 ? -12.894 -9.292 7.448 1.00 94.31 248 ASN A CA 1
ATOM 2022 C C . ASN A 1 248 ? -13.029 -7.970 8.206 1.00 94.31 248 ASN A C 1
ATOM 2024 O O . ASN A 1 248 ? -12.131 -7.581 8.957 1.00 94.31 248 ASN A O 1
ATOM 2028 N N . CYS A 1 249 ? -14.155 -7.281 7.992 1.00 94.38 249 CYS A N 1
ATOM 2029 C CA . CYS A 1 249 ? -14.427 -6.034 8.690 1.00 94.38 249 CYS A CA 1
ATOM 2030 C C . CYS A 1 249 ? -14.419 -6.283 10.205 1.00 94.38 249 CYS A C 1
ATOM 2032 O O . CYS A 1 249 ? -15.159 -7.157 10.665 1.00 94.38 249 CYS A O 1
ATOM 2034 N N . PRO A 1 250 ? -13.604 -5.541 10.977 1.00 93.00 250 PRO A N 1
ATOM 2035 C CA . PRO A 1 250 ? -13.606 -5.669 12.426 1.00 93.00 250 PRO A CA 1
ATOM 2036 C C . PRO A 1 250 ? -14.992 -5.340 12.997 1.00 93.00 250 PRO A C 1
ATOM 2038 O O . PRO A 1 250 ? -15.631 -4.409 12.501 1.00 93.00 250 PRO A O 1
ATOM 2041 N N . PRO A 1 251 ? -15.455 -6.014 14.063 1.00 89.94 251 PRO A N 1
ATOM 2042 C CA . PRO A 1 251 ? -16.830 -5.860 14.555 1.00 89.94 251 PRO A CA 1
ATOM 2043 C C . PRO A 1 251 ? -17.122 -4.484 15.166 1.00 89.94 251 PRO A C 1
ATOM 2045 O O . PRO A 1 251 ? -18.275 -4.076 15.273 1.00 89.94 251 PRO A O 1
ATOM 2048 N N . PHE A 1 252 ? -16.083 -3.732 15.533 1.00 88.25 252 PHE A N 1
ATOM 2049 C CA . PHE A 1 252 ? -16.180 -2.349 16.010 1.00 88.25 252 PHE A CA 1
ATOM 2050 C C . PHE A 1 252 ? -16.144 -1.302 14.874 1.00 88.25 252 PHE A C 1
ATOM 2052 O O . PHE A 1 252 ? -16.068 -0.101 15.144 1.00 88.25 252 PHE A O 1
ATOM 2059 N N . LEU A 1 253 ? -16.169 -1.725 13.605 1.00 90.81 253 LEU A N 1
ATOM 2060 C CA . LEU A 1 253 ? -16.290 -0.863 12.427 1.00 90.81 253 LEU A CA 1
ATOM 2061 C C . LEU A 1 253 ? -17.451 -1.324 11.541 1.00 90.81 253 LEU A C 1
ATOM 2063 O O . LEU A 1 253 ? -17.726 -2.512 11.426 1.00 90.81 253 LEU A O 1
ATOM 2067 N N . SER A 1 254 ? -18.096 -0.377 10.858 1.00 90.94 254 SER A N 1
ATOM 2068 C CA . SER A 1 254 ? -18.951 -0.717 9.716 1.00 90.94 254 SER A CA 1
ATOM 2069 C C . SER A 1 254 ? -18.112 -0.969 8.466 1.00 90.94 254 SER A C 1
ATOM 2071 O O . SER A 1 254 ? -17.025 -0.396 8.317 1.00 90.94 254 SER A O 1
ATOM 2073 N N . GLU A 1 255 ? -18.644 -1.746 7.522 1.00 92.31 255 GLU A N 1
ATOM 2074 C CA . GLU A 1 255 ? -17.966 -2.071 6.258 1.00 92.31 255 GLU A CA 1
ATOM 2075 C C . GLU A 1 255 ? -17.604 -0.794 5.486 1.00 92.31 255 GLU A C 1
ATOM 2077 O O . GLU A 1 255 ? -16.487 -0.629 4.986 1.00 92.31 255 GLU A O 1
ATOM 2082 N N . ARG A 1 256 ? -18.497 0.201 5.503 1.00 90.31 256 ARG A N 1
ATOM 2083 C CA . ARG A 1 256 ? -18.226 1.524 4.930 1.00 90.31 256 ARG A CA 1
ATOM 2084 C C . ARG A 1 256 ? -17.078 2.262 5.625 1.00 90.31 256 ARG A C 1
ATOM 2086 O O . ARG A 1 256 ? -16.244 2.886 4.961 1.00 90.31 256 ARG A O 1
ATOM 2093 N N . ALA A 1 257 ? -17.041 2.252 6.959 1.00 89.69 257 ALA A N 1
ATOM 2094 C CA . ALA A 1 257 ? -15.975 2.905 7.718 1.00 89.69 257 ALA A CA 1
ATOM 2095 C C . ALA A 1 257 ? -14.626 2.219 7.468 1.00 89.69 257 ALA A C 1
ATOM 2097 O O . ALA A 1 257 ? -13.606 2.901 7.326 1.00 89.69 257 ALA A O 1
ATOM 2098 N N . TYR A 1 258 ? -14.637 0.892 7.345 1.00 93.38 258 TYR A N 1
ATOM 2099 C CA . TYR A 1 258 ? -13.461 0.100 7.025 1.00 93.38 258 TYR A CA 1
ATOM 2100 C C . TYR A 1 258 ? -12.956 0.372 5.601 1.00 93.38 258 TYR A C 1
ATOM 2102 O O . TYR A 1 258 ? -11.776 0.682 5.420 1.00 93.38 258 TYR A O 1
ATOM 2110 N N . ALA A 1 259 ? -13.850 0.424 4.608 1.00 91.81 259 ALA A N 1
ATOM 2111 C CA . ALA A 1 259 ? -13.512 0.835 3.246 1.00 91.81 259 ALA A CA 1
ATOM 2112 C C . ALA A 1 259 ? -12.912 2.252 3.201 1.00 91.81 259 ALA A C 1
ATOM 2114 O O . ALA A 1 259 ? -11.897 2.490 2.540 1.00 91.81 259 ALA A O 1
ATOM 2115 N N . HIS A 1 260 ? -13.495 3.207 3.937 1.00 88.81 260 HIS A N 1
ATOM 2116 C CA . HIS A 1 260 ? -12.953 4.563 4.029 1.00 88.81 260 HIS A CA 1
ATOM 2117 C C . HIS A 1 260 ? -11.553 4.579 4.659 1.00 88.81 260 HIS A C 1
ATOM 2119 O O . HIS A 1 260 ? -10.673 5.293 4.174 1.00 88.81 260 HIS A O 1
ATOM 2125 N N . LEU A 1 261 ? -11.321 3.800 5.715 1.00 91.25 261 LEU A N 1
ATOM 2126 C CA . LEU A 1 261 ? -10.018 3.697 6.368 1.00 91.25 261 LEU A CA 1
ATOM 2127 C C . LEU A 1 261 ? -8.951 3.127 5.422 1.00 91.25 261 LEU A C 1
ATOM 2129 O O . LEU A 1 261 ? -7.877 3.719 5.273 1.00 91.25 261 LEU A O 1
ATOM 2133 N N . ALA A 1 262 ? -9.270 2.022 4.748 1.00 89.31 262 ALA A N 1
ATOM 2134 C CA . ALA A 1 262 ? -8.354 1.314 3.864 1.00 89.31 262 ALA A CA 1
ATOM 2135 C C . ALA A 1 262 ? -8.022 2.124 2.598 1.00 89.31 262 ALA A C 1
ATOM 2137 O O . ALA A 1 262 ? -6.850 2.279 2.251 1.00 89.31 262 ALA A O 1
ATOM 2138 N N . PHE A 1 263 ? -9.028 2.709 1.937 1.00 87.75 263 PHE A N 1
ATOM 2139 C CA . PHE A 1 263 ? -8.876 3.227 0.568 1.00 87.75 263 PHE A CA 1
ATOM 2140 C C . PHE A 1 263 ? -8.972 4.747 0.420 1.00 87.75 263 PHE A C 1
ATOM 2142 O O . PHE A 1 263 ? -8.759 5.271 -0.677 1.00 87.75 263 PHE A O 1
ATOM 2149 N N . SER A 1 264 ? -9.280 5.486 1.488 1.00 84.88 264 SER A N 1
ATOM 2150 C CA . SER A 1 264 ? -9.241 6.950 1.463 1.00 84.88 264 SER A CA 1
ATOM 2151 C C . SER A 1 264 ? -7.963 7.491 2.103 1.00 84.88 264 SER A C 1
ATOM 2153 O O . SER A 1 264 ? -7.439 6.920 3.051 1.00 84.88 264 SER A O 1
ATOM 2155 N N . TRP A 1 265 ? -7.480 8.635 1.612 1.00 86.44 265 TRP A N 1
ATOM 2156 C CA . TRP A 1 265 ? -6.313 9.331 2.171 1.00 86.44 265 TRP A CA 1
ATOM 2157 C C . TRP A 1 265 ? -6.715 10.628 2.873 1.00 86.44 265 TRP A C 1
ATOM 2159 O O . TRP A 1 265 ? -6.099 11.671 2.653 1.00 86.44 265 TRP A O 1
ATOM 2169 N N . HIS A 1 266 ? -7.801 10.595 3.646 1.00 83.62 266 HIS A N 1
ATOM 2170 C CA . HIS A 1 266 ? -8.327 11.776 4.330 1.00 83.62 266 HIS A CA 1
ATOM 2171 C C . HIS A 1 266 ? -8.086 11.674 5.835 1.00 83.62 266 HIS A C 1
ATOM 2173 O O . HIS A 1 266 ? -8.243 10.607 6.426 1.00 83.62 266 HIS A O 1
ATOM 2179 N N . CYS A 1 267 ? -7.726 12.796 6.455 1.00 83.88 267 CYS A N 1
ATOM 2180 C CA . CYS A 1 267 ? -7.694 12.922 7.907 1.00 83.88 267 CYS A CA 1
ATOM 2181 C C . CYS A 1 267 ? -9.096 12.689 8.488 1.00 83.88 267 CYS A C 1
ATOM 2183 O O . CYS A 1 267 ? -10.067 13.257 7.990 1.00 83.88 267 CYS A O 1
ATOM 2185 N N . ARG A 1 268 ? -9.197 11.910 9.568 1.00 85.50 268 ARG A N 1
ATOM 2186 C CA . ARG A 1 268 ? -10.455 11.644 10.278 1.00 85.50 268 ARG A CA 1
ATOM 2187 C C . ARG A 1 268 ? -11.065 12.914 10.880 1.00 85.50 268 ARG A C 1
ATOM 2189 O O . ARG A 1 268 ? -12.281 13.027 10.896 1.00 85.50 268 ARG A O 1
ATOM 2196 N N . THR A 1 269 ? -10.238 13.852 11.347 1.00 87.69 269 THR A N 1
ATOM 2197 C CA . THR A 1 269 ? -10.705 15.079 12.018 1.00 87.69 269 THR A CA 1
ATOM 2198 C C . THR A 1 269 ? -11.061 16.182 11.024 1.00 87.69 269 THR A C 1
ATOM 2200 O O . THR A 1 269 ? -12.181 16.670 11.015 1.00 87.69 269 THR A O 1
ATOM 2203 N N . CYS A 1 270 ? -10.115 16.582 10.170 1.00 87.56 270 CYS A N 1
ATOM 2204 C CA . CYS A 1 270 ? -10.265 17.769 9.318 1.00 87.56 270 CYS A CA 1
ATOM 2205 C C . CYS A 1 270 ? -10.505 17.458 7.833 1.00 87.56 270 CYS A C 1
ATOM 2207 O O . CYS A 1 270 ? -10.488 18.367 7.009 1.00 87.56 270 CYS A O 1
ATOM 2209 N N . ALA A 1 271 ? -10.631 16.179 7.458 1.00 86.06 271 ALA A N 1
ATOM 2210 C CA . ALA A 1 271 ? -10.777 15.726 6.071 1.00 86.06 271 ALA A CA 1
ATOM 2211 C C . ALA A 1 271 ? -9.650 16.164 5.106 1.00 86.06 271 ALA A C 1
ATOM 2213 O O . ALA A 1 271 ? -9.778 16.008 3.890 1.00 86.06 271 ALA A O 1
ATOM 2214 N N . LYS A 1 272 ? -8.510 16.661 5.613 1.00 84.12 272 LYS A N 1
ATOM 2215 C CA . LYS A 1 272 ? -7.340 16.997 4.785 1.00 84.12 272 LYS A CA 1
ATOM 2216 C C . LYS A 1 272 ? -6.889 15.775 3.983 1.00 84.12 272 LYS A C 1
ATOM 2218 O O . LYS A 1 272 ? -6.734 14.691 4.542 1.00 84.12 272 LYS A O 1
ATOM 2223 N N . LYS A 1 273 ? -6.684 15.966 2.678 1.00 84.00 273 LYS A N 1
ATOM 2224 C CA . LYS A 1 273 ? -6.263 14.927 1.725 1.00 84.00 273 LYS A CA 1
ATOM 2225 C C . LYS A 1 273 ? -4.792 14.532 1.919 1.00 84.00 273 LYS A C 1
ATOM 2227 O O . LYS A 1 273 ? -4.032 15.240 2.575 1.00 84.00 273 LYS A O 1
ATOM 2232 N N . ASN A 1 274 ? -4.386 13.450 1.255 1.00 78.31 274 ASN A N 1
ATOM 2233 C CA . ASN A 1 274 ? -3.017 12.925 1.187 1.00 78.31 274 ASN A CA 1
ATOM 2234 C C . ASN A 1 274 ? -2.434 12.408 2.514 1.00 78.31 274 ASN A C 1
ATOM 2236 O O . ASN A 1 274 ? -1.217 12.346 2.665 1.00 78.31 274 ASN A O 1
ATOM 2240 N N . VAL A 1 275 ? -3.276 11.972 3.452 1.00 79.69 275 VAL A N 1
ATOM 2241 C CA . VAL A 1 275 ? -2.823 11.238 4.642 1.00 79.69 275 VAL A CA 1
ATOM 2242 C C . VAL A 1 275 ? -2.653 9.762 4.274 1.00 79.69 275 VAL A C 1
ATOM 2244 O O . VAL A 1 275 ? -3.638 9.030 4.184 1.00 79.69 275 VAL A O 1
ATOM 2247 N N . ARG A 1 276 ? -1.414 9.346 3.989 1.00 73.88 276 ARG A N 1
ATOM 2248 C CA . ARG A 1 276 ? -1.095 7.995 3.485 1.00 73.88 276 ARG A CA 1
ATOM 2249 C C . ARG A 1 276 ? -0.947 6.942 4.574 1.00 73.88 276 ARG A C 1
ATOM 2251 O O . ARG A 1 276 ? -1.228 5.772 4.306 1.00 73.88 276 ARG A O 1
ATOM 2258 N N . ASP A 1 277 ? -0.590 7.359 5.780 1.00 75.06 277 ASP A N 1
ATOM 2259 C CA . ASP A 1 277 ? -0.363 6.449 6.899 1.00 75.06 277 ASP A CA 1
ATOM 2260 C C . ASP A 1 277 ? -1.685 6.135 7.604 1.00 75.06 277 ASP A C 1
ATOM 2262 O O . ASP A 1 277 ? -2.525 7.022 7.804 1.00 75.06 277 ASP A O 1
ATOM 2266 N N . VAL A 1 278 ? -1.888 4.858 7.931 1.00 83.75 278 VAL A N 1
ATOM 2267 C CA . VAL A 1 278 ? -2.976 4.387 8.796 1.00 83.75 278 VAL A CA 1
ATOM 2268 C C . VAL A 1 278 ? -2.385 4.080 10.158 1.00 83.75 278 VAL A C 1
ATOM 2270 O O . VAL A 1 278 ? -1.394 3.365 10.257 1.00 83.75 278 VAL A O 1
ATOM 2273 N N . LEU A 1 279 ? -3.024 4.572 11.213 1.00 85.00 279 LEU A N 1
ATOM 2274 C CA . LEU A 1 279 ? -2.736 4.154 12.577 1.00 85.00 279 LEU A CA 1
ATOM 2275 C C . LEU A 1 279 ? -3.661 2.986 12.894 1.00 85.00 279 LEU A C 1
ATOM 2277 O O . LEU A 1 279 ? -4.780 3.196 13.364 1.00 85.00 279 LEU A O 1
ATOM 2281 N N . TRP A 1 280 ? -3.225 1.770 12.559 1.00 85.44 280 TRP A N 1
ATOM 2282 C CA . TRP A 1 280 ? -4.039 0.558 12.683 1.00 85.44 280 TRP A CA 1
ATOM 2283 C C . TRP A 1 280 ? -4.530 0.286 14.108 1.00 85.44 280 TRP A C 1
ATOM 2285 O O . TRP A 1 280 ? -5.731 0.081 14.235 1.00 85.44 280 TRP A O 1
ATOM 2295 N N . PRO A 1 281 ? -3.733 0.445 15.186 1.00 83.69 281 PRO A N 1
ATOM 2296 C CA . PRO A 1 281 ? -4.253 0.283 16.552 1.00 83.69 281 PRO A CA 1
ATOM 2297 C C . PRO A 1 281 ? -5.408 1.243 16.883 1.00 83.69 281 PRO A C 1
ATOM 2299 O O . PRO A 1 281 ? -6.296 0.956 17.688 1.00 83.69 281 PRO A O 1
ATOM 2302 N N . TRP A 1 282 ? -5.454 2.402 16.218 1.00 86.69 282 TRP A N 1
ATOM 2303 C CA . TRP A 1 282 ? -6.512 3.404 16.379 1.00 86.69 282 TRP A CA 1
ATOM 2304 C C . TRP A 1 282 ? -7.593 3.308 15.296 1.00 86.69 282 TRP A C 1
ATOM 2306 O O . TRP A 1 282 ? -8.635 3.950 15.411 1.00 86.69 282 TRP A O 1
ATOM 2316 N N . PHE A 1 283 ? -7.378 2.496 14.256 1.00 89.06 283 PHE A N 1
ATOM 2317 C CA . PHE A 1 283 ? -8.197 2.414 13.046 1.00 89.06 283 PHE A CA 1
ATOM 2318 C C . PHE A 1 283 ? -8.544 3.807 12.488 1.00 89.06 283 PHE A C 1
ATOM 2320 O O . PHE A 1 283 ? -9.694 4.127 12.166 1.00 89.06 283 PHE A O 1
ATOM 2327 N N . ALA A 1 284 ? -7.543 4.689 12.410 1.00 88.44 284 ALA A N 1
ATOM 2328 C CA . ALA A 1 284 ? -7.723 6.084 12.018 1.00 88.44 284 ALA A CA 1
ATOM 2329 C C . ALA A 1 284 ? -6.551 6.629 11.194 1.00 88.44 284 ALA A C 1
ATOM 2331 O O . ALA A 1 284 ? -5.435 6.122 11.235 1.00 88.44 284 ALA A O 1
ATOM 2332 N N . ARG A 1 285 ? -6.816 7.713 10.460 1.00 87.19 285 ARG A N 1
ATOM 2333 C CA . ARG A 1 285 ? -5.810 8.510 9.752 1.00 87.19 285 ARG A CA 1
ATOM 2334 C C . ARG A 1 285 ? -5.830 9.922 10.313 1.00 87.19 285 ARG A C 1
ATOM 2336 O O . ARG A 1 285 ? -6.897 10.533 10.367 1.00 87.19 285 ARG A O 1
ATOM 2343 N N . TYR A 1 286 ? -4.672 10.460 10.670 1.00 83.75 286 TYR A N 1
ATOM 2344 C CA . TYR A 1 286 ? -4.538 11.841 11.131 1.00 83.75 286 TYR A CA 1
ATOM 2345 C C . TYR A 1 286 ? -3.452 12.552 10.338 1.00 83.75 286 TYR A C 1
ATOM 2347 O O . TYR A 1 286 ? -2.383 12.000 10.094 1.00 83.75 286 TYR A O 1
ATOM 2355 N N . CYS A 1 287 ? -3.728 13.781 9.905 1.00 82.06 287 CYS A N 1
ATOM 2356 C CA . CYS A 1 287 ? -2.684 14.627 9.342 1.00 82.06 287 CYS A CA 1
ATOM 2357 C C . CYS A 1 287 ? -1.723 15.088 10.446 1.00 82.06 287 CYS A C 1
ATOM 2359 O O . CYS A 1 287 ? -2.061 15.076 11.630 1.00 82.06 287 CYS A O 1
ATOM 2361 N N . SER A 1 288 ? -0.549 15.573 10.042 1.00 80.81 288 SER A N 1
ATOM 2362 C CA . SER A 1 288 ? 0.477 16.085 10.958 1.00 80.81 288 SER A CA 1
ATOM 2363 C C . SER A 1 288 ? -0.011 17.198 11.890 1.00 80.81 288 SER A C 1
ATOM 2365 O O . SER A 1 288 ? 0.542 17.348 12.971 1.00 80.81 288 SER A O 1
ATOM 2367 N N . THR A 1 289 ? -1.043 17.951 11.497 1.00 86.00 289 THR A N 1
ATOM 2368 C CA . THR A 1 289 ? -1.616 19.031 12.313 1.00 86.00 289 THR A CA 1
ATOM 2369 C C . THR A 1 289 ? -2.618 18.531 13.349 1.00 86.00 289 THR A C 1
ATOM 2371 O O . THR A 1 289 ? -2.679 19.104 14.419 1.00 86.00 289 THR A O 1
ATOM 2374 N N . CYS A 1 290 ? -3.388 17.474 13.059 1.00 85.69 290 CYS A N 1
ATOM 2375 C CA . CYS A 1 290 ? -4.394 16.943 13.994 1.00 85.69 290 CYS A CA 1
ATOM 2376 C C . CYS A 1 290 ? -3.848 15.826 14.890 1.00 85.69 290 CYS A C 1
ATOM 2378 O O . CYS A 1 290 ? -4.427 15.534 15.930 1.00 85.69 290 CYS A O 1
ATOM 2380 N N . LEU A 1 291 ? -2.765 15.158 14.479 1.00 85.31 291 LEU A N 1
ATOM 2381 C CA . LEU A 1 291 ? -2.166 14.070 15.250 1.00 85.31 291 LEU A CA 1
ATOM 2382 C C . LEU A 1 291 ? -1.730 14.495 16.671 1.00 85.31 291 LEU A C 1
ATOM 2384 O O . LEU A 1 291 ? -1.939 13.703 17.589 1.00 85.31 291 LEU A O 1
ATOM 2388 N N . PRO A 1 292 ? -1.152 15.695 16.897 1.00 83.44 292 PRO A N 1
ATOM 2389 C CA . PRO A 1 292 ? -0.821 16.167 18.242 1.00 83.44 292 PRO A CA 1
ATOM 2390 C C . PRO A 1 292 ? -2.029 16.281 19.179 1.00 83.44 292 PRO A C 1
ATOM 2392 O O . PRO A 1 292 ? -1.911 15.932 20.350 1.00 83.44 292 PRO A O 1
ATOM 2395 N N . ASP A 1 293 ? -3.187 16.693 18.661 1.00 85.56 293 ASP A N 1
ATOM 2396 C CA . ASP A 1 293 ? -4.394 16.926 19.467 1.00 85.56 293 ASP A CA 1
ATOM 2397 C C . ASP A 1 293 ? -5.082 15.621 19.877 1.00 85.56 293 ASP A C 1
ATOM 2399 O O . ASP A 1 293 ? -5.693 15.523 20.937 1.00 85.56 293 ASP A O 1
ATOM 2403 N N . VAL A 1 294 ? -4.968 14.590 19.038 1.00 84.12 294 VAL A N 1
ATOM 2404 C CA . VAL A 1 294 ? -5.638 13.291 19.231 1.00 84.12 294 VAL A CA 1
ATOM 2405 C C . VAL A 1 294 ? -4.746 12.237 19.885 1.00 84.12 294 VAL A C 1
ATOM 2407 O O . VAL A 1 294 ? -5.194 11.107 20.091 1.00 84.12 294 VAL A O 1
ATOM 2410 N N . LYS A 1 295 ? -3.502 12.589 20.229 1.00 83.75 295 LYS A N 1
ATOM 2411 C CA . LYS A 1 295 ? -2.602 11.738 21.011 1.00 83.75 295 LYS A CA 1
ATOM 2412 C C . LYS A 1 295 ? -2.484 12.232 22.450 1.00 83.75 295 LYS A C 1
ATOM 2414 O O . LYS A 1 295 ? -2.628 13.422 22.746 1.00 83.75 295 LYS A O 1
ATOM 2419 N N . THR A 1 296 ? -2.213 11.306 23.356 1.00 74.00 296 THR A N 1
ATOM 2420 C CA . THR A 1 296 ? -1.880 11.606 24.749 1.00 74.00 296 THR A CA 1
ATOM 2421 C C . THR A 1 296 ? -0.821 10.635 25.265 1.00 74.00 296 THR A C 1
ATOM 2423 O O . THR A 1 296 ? -0.635 9.554 24.705 1.00 74.00 296 THR A O 1
ATOM 2426 N N . ILE A 1 297 ? -0.098 11.037 26.304 1.00 68.19 297 ILE A N 1
ATOM 2427 C CA . ILE A 1 297 ? 0.819 10.169 27.055 1.00 68.19 297 ILE A CA 1
ATOM 2428 C C . ILE A 1 297 ? 0.094 9.604 28.283 1.00 68.19 297 ILE A C 1
ATOM 2430 O O . ILE A 1 297 ? -0.995 10.056 28.604 1.00 68.19 297 ILE A O 1
ATOM 2434 N N . VAL A 1 298 ? 0.697 8.631 28.971 1.00 57.22 298 VAL A N 1
ATOM 2435 C CA . VAL A 1 298 ? 0.114 7.840 30.082 1.00 57.22 298 VAL A CA 1
ATOM 2436 C C . VAL A 1 298 ? -0.515 8.672 31.220 1.00 57.22 298 VAL A C 1
ATOM 2438 O O . VAL A 1 298 ? -1.382 8.163 31.924 1.00 57.22 298 VAL A O 1
ATOM 2441 N N . ALA A 1 299 ? -0.107 9.933 31.407 1.00 51.16 299 ALA A N 1
ATOM 2442 C CA . ALA A 1 299 ? -0.461 10.752 32.572 1.00 51.16 299 ALA A CA 1
ATOM 2443 C C . ALA A 1 299 ? -1.961 10.738 32.965 1.00 51.16 299 ALA A C 1
ATOM 2445 O O . ALA A 1 299 ? -2.228 10.474 34.133 1.00 51.16 299 ALA A O 1
ATOM 2446 N N . PRO A 1 300 ? -2.944 10.871 32.048 1.00 50.59 300 PRO A N 1
ATOM 2447 C CA . PRO A 1 300 ? -4.360 10.884 32.418 1.00 50.59 300 PRO A CA 1
ATOM 2448 C C . PRO A 1 300 ? -4.884 9.550 32.963 1.00 50.59 300 PRO A C 1
ATOM 2450 O O . PRO A 1 300 ? -5.898 9.550 33.640 1.00 50.59 300 PRO A O 1
ATOM 2453 N N . LEU A 1 301 ? -4.242 8.410 32.670 1.00 48.94 301 LEU A N 1
ATOM 2454 C CA . LEU A 1 301 ? -4.691 7.085 33.133 1.00 48.94 301 LEU A CA 1
ATOM 2455 C C . LEU A 1 301 ? -4.185 6.749 34.541 1.00 48.94 301 LEU A C 1
ATOM 2457 O O . LEU A 1 301 ? -4.875 6.052 35.283 1.00 48.94 301 LEU A O 1
ATOM 2461 N N . ASN A 1 302 ? -3.026 7.289 34.931 1.00 50.62 302 ASN A N 1
ATOM 2462 C CA . ASN A 1 302 ? -2.507 7.168 36.297 1.00 50.62 302 ASN A CA 1
ATOM 2463 C C . ASN A 1 302 ? -3.406 7.885 37.322 1.00 50.62 302 ASN A C 1
ATOM 2465 O O . ASN A 1 302 ? -3.467 7.467 38.479 1.00 50.62 302 ASN A O 1
ATOM 2469 N N . ASP A 1 303 ? -4.116 8.930 36.885 1.00 52.28 303 ASP A N 1
ATOM 2470 C CA . ASP A 1 303 ? -5.056 9.699 37.708 1.00 52.28 303 ASP A CA 1
ATOM 2471 C C . ASP A 1 303 ? -6.429 9.012 37.860 1.00 52.28 303 ASP A C 1
ATOM 2473 O O . ASP A 1 303 ? -7.174 9.330 38.785 1.00 52.28 303 ASP A O 1
ATOM 2477 N N . ILE A 1 304 ? -6.768 8.054 36.984 1.00 55.94 304 ILE A N 1
ATOM 2478 C CA . ILE A 1 304 ? -8.082 7.384 36.960 1.00 55.94 304 ILE A CA 1
ATOM 2479 C C . ILE A 1 304 ? -8.209 6.339 38.071 1.00 55.94 304 ILE A C 1
ATOM 2481 O O . ILE A 1 304 ? -9.244 6.277 38.737 1.00 55.94 304 ILE A O 1
ATOM 2485 N N . ASP A 1 305 ? -7.175 5.519 38.283 1.00 55.28 305 ASP A N 1
ATOM 2486 C CA . ASP A 1 305 ? -7.076 4.633 39.445 1.00 55.28 305 ASP A CA 1
ATOM 2487 C C . ASP A 1 305 ? -5.648 4.073 39.588 1.00 55.28 305 ASP A C 1
ATOM 2489 O O . ASP A 1 305 ? -5.183 3.291 38.756 1.00 55.28 305 ASP A O 1
ATOM 2493 N N . LYS A 1 306 ? -4.959 4.404 40.687 1.00 57.59 306 LYS A N 1
ATOM 2494 C CA . LYS A 1 306 ? -3.615 3.871 40.987 1.00 57.59 306 LYS A CA 1
ATOM 2495 C C . LYS A 1 306 ? -3.598 2.339 41.097 1.00 57.59 306 LYS A C 1
ATOM 2497 O O . LYS A 1 306 ? -2.547 1.733 40.904 1.00 57.59 306 LYS A O 1
ATOM 2502 N N . SER A 1 307 ? -4.730 1.691 41.395 1.00 53.00 307 SER A N 1
ATOM 2503 C CA . SER A 1 307 ? -4.837 0.225 41.427 1.00 53.00 307 SER A CA 1
ATOM 2504 C C . SER A 1 307 ? -4.748 -0.427 40.047 1.00 53.00 307 SER A C 1
ATOM 2506 O O . SER A 1 307 ? -4.269 -1.551 39.955 1.00 53.00 307 SER A O 1
ATOM 2508 N N . LEU A 1 308 ? -5.083 0.290 38.966 1.00 53.28 308 LEU A N 1
ATOM 2509 C CA . LEU A 1 308 ? -4.879 -0.201 37.600 1.00 53.28 308 LEU A CA 1
ATOM 2510 C C . LEU A 1 308 ? -3.396 -0.306 37.244 1.00 53.28 308 LEU A C 1
ATOM 2512 O O . LEU A 1 308 ? -3.051 -1.044 36.332 1.00 53.28 308 LEU A O 1
ATOM 2516 N N . THR A 1 309 ? -2.517 0.394 37.962 1.00 50.72 309 THR A N 1
ATOM 2517 C CA . THR A 1 309 ? -1.058 0.375 37.764 1.00 50.72 309 THR A CA 1
ATOM 2518 C C . THR A 1 309 ? -0.302 -0.482 38.784 1.00 50.72 309 THR A C 1
ATOM 2520 O O . THR A 1 309 ? 0.915 -0.612 38.664 1.00 50.72 309 THR A O 1
ATOM 2523 N N . LYS A 1 310 ? -0.997 -1.042 39.790 1.00 45.09 310 LYS A N 1
ATOM 2524 C CA . LYS A 1 310 ? -0.367 -1.685 40.959 1.00 45.09 310 LYS A CA 1
ATOM 2525 C C . LYS A 1 310 ? 0.315 -3.015 40.660 1.00 45.09 310 LYS A C 1
ATOM 2527 O O . LYS A 1 310 ? 1.288 -3.309 41.343 1.00 45.09 310 LYS A O 1
ATOM 2532 N N . ASP A 1 311 ? -0.154 -3.760 39.662 1.00 43.72 311 ASP A N 1
ATOM 2533 C CA . ASP A 1 311 ? 0.336 -5.126 39.486 1.00 43.72 311 ASP A CA 1
ATOM 2534 C C . ASP A 1 311 ? 1.530 -5.248 38.529 1.00 43.72 311 ASP A C 1
ATOM 2536 O O . ASP A 1 311 ? 2.265 -6.196 38.719 1.00 43.72 311 ASP A O 1
ATOM 2540 N N . ASP A 1 312 ? 1.807 -4.304 37.602 1.00 38.66 312 ASP A N 1
ATOM 2541 C CA . ASP A 1 312 ? 2.972 -4.404 36.676 1.00 38.66 312 ASP A CA 1
ATOM 2542 C C . ASP A 1 312 ? 3.384 -3.092 35.941 1.00 38.66 312 ASP A C 1
ATOM 2544 O O . ASP A 1 312 ? 4.001 -3.108 34.868 1.00 38.66 312 ASP A O 1
ATOM 2548 N N . GLY A 1 313 ? 3.055 -1.902 36.464 1.00 49.75 313 GLY A N 1
ATOM 2549 C CA . GLY A 1 313 ? 3.403 -0.640 35.788 1.00 49.75 313 GLY A CA 1
ATOM 2550 C C . GLY A 1 313 ? 2.797 -0.528 34.377 1.00 49.75 313 GLY A C 1
ATOM 2551 O O . GLY A 1 313 ? 1.755 -1.110 34.093 1.00 49.75 313 GLY A O 1
ATOM 2552 N N . HIS A 1 314 ? 3.424 0.247 33.482 1.00 43.66 314 HIS A N 1
ATOM 2553 C CA . HIS A 1 314 ? 2.891 0.640 32.165 1.00 43.66 314 HIS A CA 1
ATOM 2554 C C . HIS A 1 314 ? 2.224 -0.476 31.328 1.00 43.66 314 HIS A C 1
ATOM 2556 O O . HIS A 1 314 ? 1.363 -0.133 30.522 1.00 43.66 314 HIS A O 1
ATOM 2562 N N . TYR A 1 315 ? 2.571 -1.758 31.529 1.00 42.09 315 TYR A N 1
ATOM 2563 C CA . TYR A 1 315 ? 2.010 -2.947 30.863 1.00 42.09 315 TYR A CA 1
ATOM 2564 C C . TYR A 1 315 ? 0.515 -3.192 31.119 1.00 42.09 315 TYR A C 1
ATOM 2566 O O . TYR A 1 315 ? -0.180 -3.687 30.231 1.00 42.09 315 TYR A O 1
ATOM 2574 N N . SER A 1 316 ? -0.025 -2.805 32.278 1.00 50.75 316 SER A N 1
ATOM 2575 C CA . SER A 1 316 ? -1.451 -3.010 32.574 1.00 50.75 316 SER A CA 1
ATOM 2576 C C . SER A 1 316 ? -2.370 -2.161 31.685 1.00 50.75 316 SER A C 1
ATOM 2578 O O . SER A 1 316 ? -3.477 -2.589 31.355 1.00 50.75 316 SER A O 1
ATOM 2580 N N . LEU A 1 317 ? -1.893 -0.988 31.253 1.00 56.44 317 LEU A N 1
ATOM 2581 C CA . LEU A 1 317 ? -2.627 -0.048 30.406 1.00 56.44 317 LEU A CA 1
ATOM 2582 C C . LEU A 1 317 ? -2.595 -0.425 28.924 1.00 56.44 317 LEU A C 1
ATOM 2584 O O . LEU A 1 317 ? -3.541 -0.083 28.218 1.00 56.44 317 LEU A O 1
ATOM 2588 N N . PHE A 1 318 ? -1.578 -1.169 28.464 1.00 55.88 318 PHE A N 1
ATOM 2589 C CA . PHE A 1 318 ? -1.552 -1.722 27.098 1.00 55.88 318 PHE A CA 1
ATOM 2590 C C . PHE A 1 318 ? -2.794 -2.563 26.829 1.00 55.88 318 PHE A C 1
ATOM 2592 O O . PHE A 1 318 ? -3.383 -2.463 25.764 1.00 55.88 318 PHE A O 1
ATOM 2599 N N . ASN A 1 319 ? -3.228 -3.320 27.838 1.00 60.38 319 ASN A N 1
ATOM 2600 C CA . ASN A 1 319 ? -4.393 -4.190 27.754 1.00 60.38 319 ASN A CA 1
ATOM 2601 C C . ASN A 1 319 ? -5.723 -3.439 27.946 1.00 60.38 319 ASN A C 1
ATOM 2603 O O . ASN A 1 319 ? -6.774 -4.065 27.909 1.00 60.38 319 ASN A O 1
ATOM 2607 N N . VAL A 1 320 ? -5.714 -2.126 28.204 1.00 64.44 320 VAL A N 1
ATOM 2608 C CA . VAL A 1 320 ? -6.926 -1.331 28.498 1.00 64.44 320 VAL A CA 1
ATOM 2609 C C . VAL A 1 320 ? -7.153 -0.244 27.450 1.00 64.44 320 VAL A C 1
ATOM 2611 O O . VAL A 1 320 ? -8.292 0.025 27.071 1.00 64.44 320 VAL A O 1
ATOM 2614 N N . VAL A 1 321 ? -6.092 0.358 26.916 1.00 65.00 321 VAL A N 1
ATOM 2615 C CA . VAL A 1 321 ? -6.192 1.307 25.806 1.00 65.00 321 VAL A CA 1
ATOM 2616 C C . VAL A 1 321 ? -5.069 1.015 24.822 1.00 65.00 321 VAL A C 1
ATOM 2618 O O . VAL A 1 321 ? -3.911 1.108 25.213 1.00 65.00 321 VAL A O 1
ATOM 2621 N N . ASN A 1 322 ? -5.408 0.693 23.562 1.00 65.75 322 ASN A N 1
ATOM 2622 C CA . ASN A 1 322 ? -4.422 0.309 22.541 1.00 65.75 322 ASN A CA 1
ATOM 2623 C C . ASN A 1 322 ? -3.363 1.414 22.404 1.00 65.75 322 ASN A C 1
ATOM 2625 O O . ASN A 1 322 ? -3.659 2.504 21.878 1.00 65.75 322 ASN A O 1
ATOM 2629 N N . PRO A 1 323 ? -2.131 1.181 22.871 1.00 64.06 323 PRO A N 1
ATOM 2630 C CA . PRO A 1 323 ? -1.066 2.118 22.630 1.00 64.06 323 PRO A CA 1
ATOM 2631 C C . PRO A 1 323 ? -0.658 2.001 21.171 1.00 64.06 323 PRO A C 1
ATOM 2633 O O . PRO A 1 323 ? -0.778 0.966 20.521 1.00 64.06 323 PRO A O 1
ATOM 2636 N N . THR A 1 324 ? -0.129 3.089 20.649 1.00 59.84 324 THR A N 1
ATOM 2637 C CA . THR A 1 324 ? 0.714 3.005 19.467 1.00 59.84 324 THR A CA 1
ATOM 2638 C C . THR A 1 324 ? 2.147 3.179 19.913 1.00 59.84 324 THR A C 1
ATOM 2640 O O . THR A 1 324 ? 2.487 4.143 20.606 1.00 59.84 324 THR A O 1
ATOM 2643 N N . GLU A 1 325 ? 3.013 2.292 19.442 1.00 51.69 325 GLU A N 1
ATOM 2644 C CA . GLU A 1 325 ? 4.454 2.518 19.418 1.00 51.69 325 GLU A CA 1
ATOM 2645 C C . GLU A 1 325 ? 4.781 3.540 18.304 1.00 51.69 325 GLU A C 1
ATOM 2647 O O . GLU A 1 325 ? 5.572 3.295 17.399 1.00 51.69 325 GLU A O 1
ATOM 2652 N N . TYR A 1 326 ? 4.110 4.701 18.285 1.00 45.81 326 TYR A N 1
ATOM 2653 C CA . TYR A 1 326 ? 4.331 5.720 17.255 1.00 45.81 326 TYR A CA 1
ATOM 2654 C C . TYR A 1 326 ? 5.476 6.654 17.650 1.00 45.81 326 TYR A C 1
ATOM 2656 O O . TYR A 1 326 ? 5.319 7.853 17.896 1.00 45.81 326 TYR A O 1
ATOM 2664 N N . ALA A 1 327 ? 6.670 6.073 17.672 1.00 35.38 327 ALA A N 1
ATOM 2665 C CA . ALA A 1 327 ? 7.913 6.792 17.485 1.00 35.38 327 ALA A CA 1
ATOM 2666 C C . ALA A 1 327 ? 8.734 6.052 16.413 1.00 35.38 327 ALA A C 1
ATOM 2668 O O . ALA A 1 327 ? 9.341 5.025 16.684 1.00 35.38 327 ALA A O 1
ATOM 2669 N N . LEU A 1 328 ? 8.790 6.638 15.206 1.00 36.09 328 LEU A N 1
ATOM 2670 C CA . LEU A 1 328 ? 9.870 6.511 14.204 1.00 36.09 328 LEU A CA 1
ATOM 2671 C C . LEU A 1 328 ? 9.745 5.562 12.991 1.00 36.09 328 LEU A C 1
ATOM 2673 O O . LEU A 1 328 ? 10.618 5.666 12.132 1.00 36.09 328 LEU A O 1
ATOM 2677 N N . LEU A 1 329 ? 8.720 4.717 12.809 1.00 34.28 329 LEU A N 1
ATOM 2678 C CA . LEU A 1 329 ? 8.772 3.734 11.697 1.00 34.28 329 LEU A CA 1
ATOM 2679 C C . LEU A 1 329 ? 8.038 4.079 10.384 1.00 34.28 329 LEU A C 1
ATOM 2681 O O . LEU A 1 329 ? 8.413 3.518 9.359 1.00 34.28 329 LEU A O 1
ATOM 2685 N N . HIS A 1 330 ? 7.084 5.023 10.340 1.00 35.53 330 HIS A N 1
ATOM 2686 C CA . HIS A 1 330 ? 6.246 5.193 9.130 1.00 35.53 330 HIS A CA 1
ATOM 2687 C C . HIS A 1 330 ? 6.128 6.595 8.513 1.00 35.53 330 HIS A C 1
ATOM 2689 O O . HIS A 1 330 ? 5.473 6.741 7.486 1.00 35.53 330 HIS A O 1
ATOM 2695 N N . LEU A 1 331 ? 6.842 7.615 9.005 1.00 37.50 331 LEU A N 1
ATOM 2696 C CA . LEU A 1 331 ? 6.947 8.899 8.291 1.00 37.50 331 LEU A CA 1
ATOM 2697 C C . LEU A 1 331 ? 7.893 8.776 7.084 1.00 37.50 331 LEU A C 1
ATOM 2699 O O . LEU A 1 331 ? 9.017 9.277 7.090 1.00 37.50 331 LEU A O 1
ATOM 2703 N N . SER A 1 332 ? 7.408 8.155 6.010 1.00 36.72 332 SER A N 1
ATOM 2704 C CA . SER A 1 332 ? 8.088 8.012 4.710 1.00 36.72 332 SER A CA 1
ATOM 2705 C C . SER A 1 332 ? 8.327 9.340 3.958 1.00 36.72 332 SER A C 1
ATOM 2707 O O . SER A 1 332 ? 8.665 9.334 2.779 1.00 36.72 332 SER A O 1
ATOM 2709 N N . ALA A 1 333 ? 8.199 10.488 4.631 1.00 34.09 333 ALA A N 1
ATOM 2710 C CA . ALA A 1 333 ? 8.510 11.814 4.092 1.00 34.09 333 ALA A CA 1
ATOM 2711 C C . ALA A 1 333 ? 9.323 12.720 5.045 1.00 34.09 333 ALA A C 1
ATOM 2713 O O . ALA A 1 333 ? 9.620 13.851 4.679 1.00 34.09 333 ALA A O 1
ATOM 2714 N N . ILE A 1 334 ? 9.687 12.263 6.255 1.00 33.69 334 ILE A N 1
ATOM 2715 C CA . ILE A 1 334 ? 10.496 13.052 7.218 1.00 33.69 334 ILE A CA 1
ATOM 2716 C C . ILE A 1 334 ? 11.756 12.283 7.665 1.00 33.69 334 ILE A C 1
ATOM 2718 O O . ILE A 1 334 ? 12.513 12.765 8.497 1.00 33.69 334 ILE A O 1
ATOM 2722 N N . ALA A 1 335 ? 12.043 11.110 7.089 1.00 32.62 335 ALA A N 1
ATOM 2723 C CA . ALA A 1 335 ? 13.212 10.310 7.468 1.00 32.62 335 ALA A CA 1
ATOM 2724 C C . ALA A 1 335 ? 14.553 11.076 7.376 1.00 32.62 335 ALA A C 1
ATOM 2726 O O . ALA A 1 335 ? 15.445 10.804 8.176 1.00 32.62 335 ALA A O 1
ATOM 2727 N N . ASP A 1 336 ? 14.666 12.079 6.499 1.00 32.38 336 ASP A N 1
ATOM 2728 C CA . ASP A 1 336 ? 15.894 12.876 6.358 1.00 32.38 336 ASP A CA 1
ATOM 2729 C C . ASP A 1 336 ? 16.015 14.040 7.360 1.00 32.38 336 ASP A C 1
ATOM 2731 O O . ASP A 1 336 ? 17.121 14.488 7.651 1.00 32.38 336 ASP A O 1
ATOM 2735 N N . LEU A 1 337 ? 14.910 14.510 7.954 1.00 32.06 337 LEU A N 1
ATOM 2736 C CA . LEU A 1 337 ? 14.907 15.659 8.877 1.00 32.06 337 LEU A CA 1
ATOM 2737 C C . LEU A 1 337 ? 14.822 15.260 10.358 1.00 32.06 337 LEU A C 1
ATOM 2739 O O . LEU A 1 337 ? 15.300 16.001 11.213 1.00 32.06 337 LEU A O 1
ATOM 2743 N N . THR A 1 338 ? 14.271 14.090 10.694 1.00 31.22 338 THR A N 1
ATOM 2744 C CA . THR A 1 338 ? 14.245 13.595 12.086 1.00 31.22 338 THR A CA 1
ATOM 2745 C C . THR A 1 338 ? 15.513 12.846 12.491 1.00 31.22 338 THR A C 1
ATOM 2747 O O . THR A 1 338 ? 15.804 12.760 13.686 1.00 31.22 338 THR A O 1
ATOM 2750 N N . TYR A 1 339 ? 16.312 12.364 11.531 1.00 33.16 339 TYR A N 1
ATOM 2751 C CA . TYR A 1 339 ? 17.578 11.674 11.810 1.00 33.16 339 TYR A CA 1
ATOM 2752 C C . TYR A 1 339 ? 18.611 12.577 12.516 1.00 33.16 339 TYR A C 1
ATOM 2754 O O . TYR A 1 339 ? 19.430 12.089 13.294 1.00 33.16 339 TYR A O 1
ATOM 2762 N N . SER A 1 340 ? 18.533 13.900 12.334 1.00 27.92 340 SER A N 1
ATOM 2763 C CA . SER A 1 340 ? 19.440 14.870 12.966 1.00 27.92 340 SER A CA 1
ATOM 2764 C C . SER A 1 340 ? 19.016 15.316 14.375 1.00 27.92 340 SER A C 1
ATOM 2766 O O . SER A 1 340 ? 19.859 15.793 15.135 1.00 27.92 340 SER A O 1
ATOM 2768 N N . MET A 1 341 ? 17.755 15.114 14.780 1.00 27.38 341 MET A N 1
ATOM 2769 C CA . MET A 1 341 ? 17.270 15.507 16.117 1.00 27.38 341 MET A CA 1
ATOM 2770 C C . MET A 1 341 ? 17.424 14.404 17.177 1.00 27.38 341 MET A C 1
ATOM 2772 O O . MET A 1 341 ? 17.417 14.692 18.370 1.00 27.38 341 MET A O 1
ATOM 2776 N N . ALA A 1 342 ? 17.653 13.151 16.768 1.00 33.72 342 ALA A N 1
ATOM 2777 C CA . ALA A 1 342 ? 17.784 12.001 17.670 1.00 33.72 342 ALA A CA 1
ATOM 2778 C C . ALA A 1 342 ? 19.127 11.920 18.439 1.00 33.72 342 ALA A C 1
ATOM 2780 O O . ALA A 1 342 ? 19.351 10.966 19.180 1.00 33.72 342 ALA A O 1
ATOM 2781 N N . ARG A 1 343 ? 20.033 12.899 18.278 1.00 30.19 343 ARG A N 1
ATOM 2782 C CA . ARG A 1 343 ? 21.346 12.939 18.959 1.00 30.19 343 ARG A CA 1
ATOM 2783 C C . ARG A 1 343 ? 21.424 13.854 20.184 1.00 30.19 343 ARG A C 1
ATOM 2785 O O . ARG A 1 343 ? 22.467 13.867 20.831 1.00 30.19 343 ARG A O 1
ATOM 2792 N N . ARG A 1 344 ? 20.373 14.601 20.538 1.00 31.47 344 ARG A N 1
ATOM 2793 C CA . ARG A 1 344 ? 20.365 15.375 21.794 1.00 31.47 344 ARG A CA 1
ATOM 2794 C C . ARG A 1 344 ? 19.564 14.615 22.842 1.00 31.47 344 ARG A C 1
ATOM 2796 O O . ARG A 1 344 ? 18.379 14.361 22.666 1.00 31.47 344 ARG A O 1
ATOM 2803 N N . GLY A 1 345 ? 20.280 14.161 23.864 1.00 32.72 345 GLY A N 1
ATOM 2804 C CA . GLY A 1 345 ? 19.846 13.143 24.805 1.00 32.72 345 GLY A CA 1
ATOM 2805 C C . GLY A 1 345 ? 18.530 13.447 25.514 1.00 32.72 345 GLY A C 1
ATOM 2806 O O . GLY A 1 345 ? 18.362 14.481 26.146 1.00 32.72 345 GLY A O 1
ATOM 2807 N N . SER A 1 346 ? 17.632 12.470 25.462 1.00 32.69 346 SER A N 1
ATOM 2808 C CA . SER A 1 346 ? 16.804 12.072 26.594 1.00 32.69 346 SER A CA 1
ATOM 2809 C C . SER A 1 346 ? 16.295 10.661 26.312 1.00 32.69 346 SER A C 1
ATOM 2811 O O . SER A 1 346 ? 15.429 10.446 25.465 1.00 32.69 346 SER A O 1
ATOM 2813 N N . ASN A 1 347 ? 16.838 9.677 27.027 1.00 34.69 347 ASN A N 1
ATOM 2814 C CA . ASN A 1 347 ? 16.379 8.286 27.008 1.00 34.69 347 ASN A CA 1
ATOM 2815 C C . ASN A 1 347 ? 14.986 8.098 27.662 1.00 34.69 347 ASN A C 1
ATOM 2817 O O . ASN A 1 347 ? 14.612 6.969 27.961 1.00 34.69 347 ASN A O 1
ATOM 2821 N N . SER A 1 348 ? 14.199 9.165 27.868 1.00 39.50 348 SER A N 1
ATOM 2822 C CA . SER A 1 348 ? 12.855 9.103 28.468 1.00 39.50 348 SER A CA 1
ATOM 2823 C C . SER A 1 348 ? 11.698 9.166 27.447 1.00 39.50 348 SER A C 1
ATOM 2825 O O . SER A 1 348 ? 10.551 8.893 27.789 1.00 39.50 348 SER A O 1
ATOM 2827 N N . ALA A 1 349 ? 11.977 9.427 26.163 1.00 39.28 349 ALA A N 1
ATOM 2828 C CA . ALA A 1 349 ? 10.959 9.666 25.129 1.00 39.28 349 ALA A CA 1
ATOM 2829 C C . ALA A 1 349 ? 10.444 8.412 24.377 1.00 39.28 349 ALA A C 1
ATOM 2831 O O . ALA A 1 349 ? 9.866 8.538 23.296 1.00 39.28 349 ALA A O 1
ATOM 2832 N N . LYS A 1 350 ? 10.593 7.199 24.933 1.00 45.34 350 LYS A N 1
ATOM 2833 C CA . LYS A 1 350 ? 9.827 6.009 24.493 1.00 45.34 350 LYS A CA 1
ATOM 2834 C C . LYS A 1 350 ? 8.433 6.004 25.138 1.00 45.34 350 LYS A C 1
ATOM 2836 O O . LYS A 1 350 ? 8.050 5.057 25.816 1.00 45.34 350 LYS A O 1
ATOM 2841 N N . CYS A 1 351 ? 7.695 7.104 25.022 1.00 49.62 351 CYS A N 1
ATOM 2842 C CA . CYS A 1 351 ? 6.388 7.219 25.660 1.00 49.62 351 CYS A CA 1
ATOM 2843 C C . CYS A 1 351 ? 5.345 6.483 24.811 1.00 49.62 351 CYS A C 1
ATOM 2845 O O . CYS A 1 351 ? 5.117 6.871 23.666 1.00 49.62 351 CYS A O 1
ATOM 2847 N N . ASN A 1 352 ? 4.690 5.467 25.378 1.00 57.97 352 ASN A N 1
ATOM 2848 C CA . ASN A 1 352 ? 3.487 4.865 24.802 1.00 57.97 352 ASN A CA 1
ATOM 2849 C C . ASN A 1 352 ? 2.469 5.976 24.519 1.00 57.97 352 ASN A C 1
ATOM 2851 O O . ASN A 1 352 ? 2.015 6.653 25.445 1.00 57.97 352 ASN A O 1
ATOM 2855 N N . GLN A 1 353 ? 2.169 6.216 23.241 1.00 71.12 353 GLN A N 1
ATOM 2856 C CA . GLN A 1 353 ? 1.189 7.218 22.835 1.00 71.12 353 GLN A CA 1
ATOM 2857 C C . GLN A 1 353 ? -0.167 6.538 22.706 1.00 71.12 353 GLN A C 1
ATOM 2859 O O . GLN A 1 353 ? -0.307 5.551 21.984 1.00 71.12 353 GLN A O 1
ATOM 2864 N N . PHE A 1 354 ? -1.173 7.092 23.368 1.00 77.19 354 PHE A N 1
ATOM 2865 C CA . PHE A 1 354 ? -2.538 6.584 23.343 1.00 77.19 354 PHE A CA 1
ATOM 2866 C C . PHE A 1 354 ? -3.426 7.473 22.491 1.00 77.19 354 PHE A C 1
ATOM 2868 O O . PHE A 1 354 ? -3.197 8.681 22.357 1.00 77.19 354 PHE A O 1
ATOM 2875 N N . HIS A 1 355 ? -4.477 6.868 21.948 1.00 84.44 355 HIS A N 1
ATOM 2876 C CA . HIS A 1 355 ? -5.527 7.600 21.264 1.00 84.44 355 HIS A CA 1
ATOM 2877 C C . HIS A 1 355 ? -6.361 8.354 22.292 1.00 84.44 355 HIS A C 1
ATOM 2879 O O . HIS A 1 355 ? -7.140 7.748 23.026 1.00 84.44 355 HIS A O 1
ATOM 2885 N N . ARG A 1 356 ? -6.203 9.678 22.354 1.00 84.50 356 ARG A N 1
ATOM 2886 C CA . ARG A 1 356 ? -6.885 10.515 23.349 1.00 84.50 356 ARG A CA 1
ATOM 2887 C C . ARG A 1 356 ? -8.407 10.286 23.372 1.00 84.50 356 ARG A C 1
ATOM 2889 O O . ARG A 1 356 ? -8.913 10.061 24.464 1.00 84.50 356 ARG A O 1
ATOM 2896 N N . PRO A 1 357 ? -9.129 10.222 22.232 1.00 86.75 357 PRO A N 1
ATOM 2897 C CA . PRO A 1 357 ? -10.566 9.941 22.248 1.00 86.75 357 PRO A CA 1
ATOM 2898 C C . PRO A 1 357 ? -10.947 8.604 22.902 1.00 86.75 357 PRO A C 1
ATOM 2900 O O . PRO A 1 357 ? -11.957 8.538 23.596 1.00 86.75 357 PRO A O 1
ATOM 2903 N N . GLN A 1 358 ? -10.151 7.545 22.707 1.00 84.69 358 GLN A N 1
ATOM 2904 C CA . GLN A 1 358 ? -10.385 6.249 23.361 1.00 84.69 358 GLN A CA 1
ATOM 2905 C C . GLN A 1 358 ? -10.105 6.311 24.858 1.00 84.69 358 GLN A C 1
ATOM 2907 O O . GLN A 1 358 ? -10.878 5.761 25.638 1.00 84.69 358 GLN A O 1
ATOM 2912 N N . VAL A 1 359 ? -9.027 6.997 25.256 1.00 81.44 359 VAL A N 1
ATOM 2913 C CA . VAL A 1 359 ? -8.716 7.226 26.673 1.00 81.44 359 VAL A CA 1
ATOM 2914 C C . VAL A 1 359 ? -9.872 7.965 27.337 1.00 81.44 359 VAL A C 1
ATOM 2916 O O . VAL A 1 359 ? -10.422 7.466 28.306 1.00 81.44 359 VAL A O 1
ATOM 2919 N N . GLU A 1 360 ? -10.290 9.102 26.780 1.00 84.69 360 GLU A N 1
ATOM 2920 C CA . GLU A 1 360 ? -11.373 9.925 27.327 1.00 84.69 360 GLU A CA 1
ATOM 2921 C C . GLU A 1 360 ? -12.703 9.171 27.397 1.00 84.69 360 GLU A C 1
ATOM 2923 O O . GLU A 1 360 ? -13.460 9.347 28.351 1.00 84.69 360 GLU A O 1
ATOM 2928 N N . GLN A 1 361 ? -13.005 8.329 26.403 1.00 86.94 361 GLN A N 1
ATOM 2929 C CA . GLN A 1 361 ? -14.181 7.465 26.447 1.00 86.94 361 GLN A CA 1
ATOM 2930 C C . GLN A 1 361 ? -14.109 6.495 27.627 1.00 86.94 361 GLN A C 1
ATOM 2932 O O . GLN A 1 361 ? -15.042 6.449 28.427 1.00 86.94 361 GLN A O 1
ATOM 2937 N N . PHE A 1 362 ? -12.997 5.774 27.768 1.00 86.06 362 PHE A N 1
ATOM 2938 C CA . PHE A 1 362 ? -12.808 4.841 28.873 1.00 86.06 362 PHE A CA 1
ATOM 2939 C C . PHE A 1 362 ? -12.844 5.552 30.234 1.00 86.06 362 PHE A C 1
ATOM 2941 O O . PHE A 1 362 ? -13.463 5.051 31.167 1.00 86.06 362 PHE A O 1
ATOM 2948 N N . THR A 1 363 ? -12.256 6.748 30.348 1.00 83.00 363 THR A N 1
ATOM 2949 C CA . THR A 1 363 ? -12.310 7.570 31.566 1.00 83.00 363 THR A CA 1
ATOM 2950 C C . THR A 1 363 ? -13.745 7.878 31.988 1.00 83.00 363 THR A C 1
ATOM 2952 O O . THR A 1 363 ? -14.059 7.795 33.175 1.00 83.00 363 THR A O 1
ATOM 2955 N N . ARG A 1 364 ? -14.623 8.220 31.035 1.00 87.38 364 ARG A N 1
ATOM 2956 C CA . ARG A 1 364 ? -16.041 8.484 31.325 1.00 87.38 364 ARG A CA 1
ATOM 2957 C C . ARG A 1 364 ? -16.762 7.223 31.794 1.00 87.38 364 ARG A C 1
ATOM 2959 O O . ARG A 1 364 ? -17.372 7.246 32.857 1.00 87.38 364 ARG A O 1
ATOM 2966 N N . GLU A 1 365 ? -16.619 6.121 31.059 1.00 88.81 365 GLU A N 1
ATOM 2967 C CA . GLU A 1 365 ? -17.229 4.831 31.419 1.00 88.81 365 GLU A CA 1
ATOM 2968 C C . GLU A 1 365 ? -16.746 4.347 32.802 1.00 88.81 365 GLU A C 1
ATOM 2970 O O . GLU A 1 365 ? -17.523 3.833 33.609 1.00 88.81 365 GLU A O 1
ATOM 2975 N N . TRP A 1 366 ? -15.470 4.578 33.122 1.00 84.56 366 TRP A N 1
ATOM 2976 C CA . TRP A 1 366 ? -14.891 4.264 34.426 1.00 84.56 366 TRP A CA 1
ATOM 2977 C C . TRP A 1 366 ? -15.472 5.110 35.563 1.00 84.56 366 TRP A C 1
ATOM 2979 O O . TRP A 1 366 ? -15.744 4.588 36.647 1.00 84.56 366 TRP A O 1
ATOM 2989 N N . ALA A 1 367 ? -15.670 6.410 35.330 1.00 84.56 367 ALA A N 1
ATOM 2990 C CA . ALA A 1 367 ? -16.268 7.312 36.311 1.00 84.56 367 ALA A CA 1
ATOM 2991 C C . ALA A 1 367 ? -17.738 6.953 36.602 1.00 84.56 367 ALA A C 1
ATOM 2993 O O . ALA A 1 367 ? -18.193 7.066 37.742 1.00 84.56 367 ALA A O 1
ATOM 2994 N N . GLU A 1 368 ? -18.469 6.475 35.592 1.00 89.75 368 GLU A N 1
ATOM 2995 C CA . GLU A 1 368 ? -19.852 5.999 35.719 1.00 89.75 368 GLU A CA 1
ATOM 2996 C C . GLU A 1 368 ? -19.949 4.651 36.455 1.00 89.75 368 GLU A C 1
ATOM 2998 O O . GLU A 1 368 ? -20.911 4.404 37.191 1.00 89.75 368 GLU A O 1
ATOM 3003 N N . ALA A 1 369 ? -18.934 3.791 36.329 1.00 87.81 369 ALA A N 1
ATOM 3004 C CA . ALA A 1 369 ? -18.836 2.526 37.049 1.00 87.81 369 ALA A CA 1
ATOM 3005 C C . ALA A 1 369 ? -18.515 2.749 38.544 1.00 87.81 369 ALA A C 1
ATOM 3007 O O . ALA A 1 369 ? -17.366 2.695 38.991 1.00 87.81 369 ALA A O 1
ATOM 3008 N N . LYS A 1 370 ? -19.556 2.989 39.350 1.00 86.62 370 LYS A N 1
ATOM 3009 C CA . LYS A 1 370 ? -19.428 3.291 40.790 1.00 86.62 370 LYS A CA 1
ATOM 3010 C C . LYS A 1 370 ? -19.078 2.083 41.665 1.00 86.62 370 LYS A C 1
ATOM 3012 O O . LYS A 1 370 ? -18.499 2.258 42.733 1.00 86.62 370 LYS A O 1
ATOM 3017 N N . THR A 1 371 ? -19.435 0.865 41.253 1.00 88.38 371 THR A N 1
ATOM 3018 C CA . THR A 1 371 ? -19.219 -0.351 42.056 1.00 88.38 371 THR A CA 1
ATOM 3019 C C . THR A 1 371 ? -17.984 -1.122 41.599 1.00 88.38 371 THR A C 1
ATOM 3021 O O . THR A 1 371 ? -17.619 -1.107 40.423 1.00 88.38 371 THR A O 1
ATOM 3024 N N . LYS A 1 372 ? -17.359 -1.865 42.523 1.00 83.06 372 LYS A N 1
ATOM 3025 C CA . LYS A 1 372 ? -16.216 -2.741 42.212 1.00 83.06 372 LYS A CA 1
ATOM 3026 C C . LYS A 1 372 ? -16.560 -3.769 41.126 1.00 83.06 372 LYS A C 1
ATOM 3028 O O . LYS A 1 372 ? -15.772 -3.977 40.210 1.00 83.06 372 LYS A O 1
ATOM 3033 N N . ASN A 1 373 ? -17.754 -4.360 41.194 1.00 87.06 373 ASN A N 1
ATOM 3034 C CA . ASN A 1 373 ? -18.212 -5.336 40.202 1.00 87.06 373 ASN A CA 1
ATOM 3035 C C . ASN A 1 373 ? -18.394 -4.696 38.817 1.00 87.06 373 ASN A C 1
ATOM 3037 O O . ASN A 1 373 ? -17.916 -5.254 37.835 1.00 87.06 373 ASN A O 1
ATOM 3041 N N . ALA A 1 374 ? -18.996 -3.501 38.735 1.00 85.75 374 ALA A N 1
ATOM 3042 C CA . ALA A 1 374 ? -19.150 -2.786 37.465 1.00 85.75 374 ALA A CA 1
ATOM 3043 C C . ALA A 1 374 ? -17.795 -2.424 36.834 1.00 85.75 374 ALA A C 1
ATOM 3045 O O . ALA A 1 374 ? -17.611 -2.597 35.632 1.00 85.75 374 ALA A O 1
ATOM 3046 N N . ARG A 1 375 ? -16.821 -1.982 37.642 1.00 84.19 375 ARG A N 1
ATOM 3047 C CA . ARG A 1 375 ? -15.455 -1.697 37.172 1.00 84.19 375 ARG A CA 1
ATOM 3048 C C . ARG A 1 375 ? -14.737 -2.945 36.663 1.00 84.19 375 ARG A C 1
ATOM 3050 O O . ARG A 1 375 ? -14.079 -2.886 35.629 1.00 84.19 375 ARG A O 1
ATOM 3057 N N . ASN A 1 376 ? -14.883 -4.078 37.350 1.00 82.75 376 ASN A N 1
ATOM 3058 C CA . ASN A 1 376 ? -14.287 -5.344 36.919 1.00 82.75 376 ASN A CA 1
ATOM 3059 C C . ASN A 1 376 ? -14.869 -5.831 35.583 1.00 82.75 376 ASN A C 1
ATOM 3061 O O . ASN A 1 376 ? -14.110 -6.223 34.696 1.00 82.75 376 ASN A O 1
ATOM 3065 N N . GLU A 1 377 ? -16.191 -5.764 35.415 1.00 87.62 377 GLU A N 1
ATOM 3066 C CA . GLU A 1 377 ? -16.845 -6.106 34.146 1.00 87.62 377 GLU A CA 1
ATOM 3067 C C . GLU A 1 377 ? -16.431 -5.153 33.017 1.00 87.62 377 GLU A C 1
ATOM 3069 O O . GLU A 1 377 ? -16.118 -5.602 31.911 1.00 87.62 377 GLU A O 1
ATOM 3074 N N . LEU A 1 378 ? -16.326 -3.850 33.302 1.00 87.50 378 LEU A N 1
ATOM 3075 C CA . LEU A 1 378 ? -15.818 -2.864 32.349 1.00 87.50 378 LEU A CA 1
ATOM 3076 C C . LEU A 1 378 ? -14.384 -3.193 31.905 1.00 87.50 378 LEU A C 1
ATOM 3078 O O . LEU A 1 378 ? -14.108 -3.207 30.707 1.00 87.50 378 LEU A O 1
ATOM 3082 N N . LEU A 1 379 ? -13.479 -3.523 32.834 1.00 83.94 379 LEU A N 1
ATOM 3083 C CA . LEU A 1 379 ? -12.106 -3.923 32.492 1.00 83.94 379 LEU A CA 1
ATOM 3084 C C . LEU A 1 379 ? -12.068 -5.186 31.648 1.00 83.94 379 LEU A C 1
ATOM 3086 O O . LEU A 1 379 ? -11.298 -5.259 30.694 1.00 83.94 379 LEU A O 1
ATOM 3090 N N . LYS A 1 380 ? -12.882 -6.185 31.992 1.00 85.62 380 LYS A N 1
ATOM 3091 C CA . LYS A 1 380 ? -12.965 -7.436 31.238 1.00 85.62 380 LYS A CA 1
ATOM 3092 C C . LYS A 1 380 ? -13.408 -7.171 29.799 1.00 85.62 380 LYS A C 1
ATOM 3094 O O . LYS A 1 380 ? -12.759 -7.648 28.868 1.00 85.62 380 LYS A O 1
ATOM 3099 N N . LYS A 1 381 ? -14.455 -6.360 29.617 1.00 88.81 381 LYS A N 1
ATOM 3100 C CA . LYS A 1 381 ? -14.951 -5.940 28.300 1.00 88.81 381 LYS A CA 1
ATOM 3101 C C . LYS A 1 381 ? -13.895 -5.151 27.523 1.00 88.81 381 LYS A C 1
ATOM 3103 O O . LYS A 1 381 ? -13.645 -5.452 26.359 1.00 88.81 381 LYS A O 1
ATOM 3108 N N . GLN A 1 382 ? -13.247 -4.186 28.168 1.00 86.44 382 GLN A N 1
ATOM 3109 C CA . GLN A 1 382 ? -12.248 -3.333 27.531 1.00 86.44 382 GLN A CA 1
ATOM 3110 C C . GLN A 1 382 ? -11.000 -4.120 27.106 1.00 86.44 382 GLN A C 1
ATOM 3112 O O . GLN A 1 382 ? -10.509 -3.935 25.996 1.00 86.44 382 GLN A O 1
ATOM 3117 N N . ARG A 1 383 ? -10.528 -5.054 27.941 1.00 83.56 383 ARG A N 1
ATOM 3118 C CA . ARG A 1 383 ? -9.405 -5.950 27.616 1.00 83.56 383 ARG A CA 1
ATOM 3119 C C . ARG A 1 383 ? -9.705 -6.849 26.425 1.00 83.56 383 ARG A C 1
ATOM 3121 O O . ARG A 1 383 ? -8.847 -7.029 25.564 1.00 83.56 383 ARG A O 1
ATOM 3128 N N . ALA A 1 384 ? -10.921 -7.391 26.355 1.00 86.88 384 ALA A N 1
ATOM 3129 C CA . ALA A 1 384 ? -11.354 -8.181 25.208 1.00 86.88 384 ALA A CA 1
ATOM 3130 C C . ALA A 1 384 ? -11.382 -7.336 23.923 1.00 86.88 384 ALA A C 1
ATOM 3132 O O . ALA A 1 384 ? -10.844 -7.764 22.904 1.00 86.88 384 ALA A O 1
ATOM 3133 N N . LEU A 1 385 ? -11.926 -6.114 23.997 1.00 86.88 385 LEU A N 1
ATOM 3134 C CA . LEU A 1 385 ? -11.969 -5.182 22.870 1.00 86.88 385 LEU A CA 1
ATOM 3135 C C . LEU A 1 385 ? -10.564 -4.807 22.378 1.00 86.88 385 LEU A C 1
ATOM 3137 O O . LEU A 1 385 ? -10.323 -4.790 21.177 1.00 86.88 385 LEU A O 1
ATOM 3141 N N . VAL A 1 386 ? -9.637 -4.501 23.287 1.00 83.94 386 VAL A N 1
ATOM 3142 C CA . VAL A 1 386 ? -8.239 -4.179 22.952 1.00 83.94 386 VAL A CA 1
ATOM 3143 C C . VAL A 1 386 ? -7.564 -5.351 22.248 1.00 83.94 386 VAL A C 1
ATOM 3145 O O . VAL A 1 386 ? -7.046 -5.185 21.150 1.00 83.94 386 VAL A O 1
ATOM 3148 N N . LYS A 1 387 ? -7.682 -6.564 22.800 1.00 84.06 387 LYS A N 1
ATOM 3149 C CA . LYS A 1 387 ? -7.124 -7.774 22.183 1.00 84.06 387 LYS A CA 1
ATOM 3150 C C . LYS A 1 387 ? -7.655 -8.006 20.763 1.00 84.06 387 LYS A C 1
ATOM 3152 O O . LYS A 1 387 ? -6.896 -8.360 19.865 1.00 84.06 387 LYS A O 1
ATOM 3157 N N . GLU A 1 388 ? -8.954 -7.809 20.553 1.00 87.81 388 GLU A N 1
ATOM 3158 C CA . GLU A 1 388 ? -9.579 -7.940 19.234 1.00 87.81 388 GLU A CA 1
ATOM 3159 C C . GLU A 1 388 ? -9.113 -6.851 18.256 1.00 87.81 388 GLU A C 1
ATOM 3161 O O . GLU A 1 388 ? -8.862 -7.121 17.079 1.00 87.81 388 GLU A O 1
ATOM 3166 N N . ARG A 1 389 ? -8.960 -5.615 18.742 1.00 87.75 389 ARG A N 1
ATOM 3167 C CA . ARG A 1 389 ? -8.442 -4.494 17.953 1.00 87.75 389 ARG A CA 1
ATOM 3168 C C . ARG A 1 389 ? -7.001 -4.716 17.530 1.00 87.75 389 ARG A C 1
ATOM 3170 O O . ARG A 1 389 ? -6.708 -4.478 16.363 1.00 87.75 389 ARG A O 1
ATOM 3177 N N . ASP A 1 390 ? -6.146 -5.173 18.436 1.00 81.94 390 ASP A N 1
ATOM 3178 C CA . ASP A 1 390 ? -4.743 -5.464 18.146 1.00 81.94 390 ASP A CA 1
ATOM 3179 C C . ASP A 1 390 ? -4.623 -6.582 17.109 1.00 81.94 390 ASP A C 1
ATOM 3181 O O . ASP A 1 390 ? -3.955 -6.403 16.092 1.00 81.94 390 ASP A O 1
ATOM 3185 N N . HIS A 1 391 ? -5.381 -7.671 17.272 1.00 83.94 391 HIS A N 1
ATOM 3186 C CA . HIS A 1 391 ? -5.414 -8.755 16.290 1.00 83.94 391 HIS A CA 1
ATOM 3187 C C . HIS A 1 391 ? -5.832 -8.268 14.892 1.00 83.94 391 HIS A C 1
ATOM 3189 O O . HIS A 1 391 ? -5.157 -8.531 13.896 1.00 83.94 391 HIS A O 1
ATOM 3195 N N . HIS A 1 392 ? -6.920 -7.498 14.792 1.00 89.44 392 HIS A N 1
ATOM 3196 C CA . HIS A 1 392 ? -7.328 -6.933 13.506 1.00 89.44 392 HIS A CA 1
ATOM 3197 C C . HIS A 1 392 ? -6.334 -5.894 12.973 1.00 89.44 392 HIS A C 1
ATOM 3199 O O . HIS A 1 392 ? -6.205 -5.755 11.755 1.00 89.44 392 HIS A O 1
ATOM 3205 N N . ALA A 1 393 ? -5.661 -5.141 13.846 1.00 85.62 393 ALA A N 1
ATOM 3206 C CA . ALA A 1 393 ? -4.666 -4.156 13.450 1.00 85.62 393 ALA A CA 1
ATOM 3207 C C . ALA A 1 393 ? -3.458 -4.836 12.800 1.00 85.62 393 ALA A C 1
ATOM 3209 O O . ALA A 1 393 ? -3.003 -4.350 11.766 1.00 85.62 393 ALA A O 1
ATOM 3210 N N . GLU A 1 394 ? -3.001 -5.966 13.345 1.00 80.25 394 GLU A N 1
ATOM 3211 C CA . GLU A 1 394 ? -1.947 -6.805 12.764 1.00 80.25 394 GLU A CA 1
ATOM 3212 C C . GLU A 1 394 ? -2.344 -7.306 11.371 1.00 80.25 394 GLU A C 1
ATOM 3214 O O . GLU A 1 394 ? -1.662 -6.988 10.396 1.00 80.25 394 GLU A O 1
ATOM 3219 N N . LEU A 1 395 ? -3.504 -7.965 11.248 1.00 83.31 395 LEU A N 1
ATOM 3220 C CA . LEU A 1 395 ? -4.010 -8.472 9.964 1.00 83.31 395 LEU A CA 1
ATOM 3221 C C . LEU A 1 395 ? -4.132 -7.364 8.907 1.00 83.31 395 LEU A C 1
ATOM 3223 O O . LEU A 1 395 ? -3.776 -7.537 7.740 1.00 83.31 395 LEU A O 1
ATOM 3227 N N . CYS A 1 396 ? -4.648 -6.197 9.301 1.00 85.44 396 CYS A N 1
ATOM 3228 C CA . CYS A 1 396 ? -4.799 -5.070 8.386 1.00 85.44 396 CYS A CA 1
ATOM 3229 C C . CYS A 1 396 ? -3.455 -4.438 8.012 1.00 85.44 396 CYS A C 1
ATOM 3231 O O . CYS A 1 396 ? -3.291 -4.000 6.871 1.00 85.44 396 CYS A O 1
ATOM 3233 N N . ALA A 1 397 ? -2.511 -4.358 8.952 1.00 77.62 397 ALA A N 1
ATOM 3234 C CA . ALA A 1 397 ? -1.180 -3.820 8.708 1.00 77.62 397 ALA A CA 1
ATOM 3235 C C . ALA A 1 397 ? -0.391 -4.702 7.739 1.00 77.62 397 ALA A C 1
ATOM 3237 O O . ALA A 1 397 ? 0.209 -4.169 6.806 1.00 77.62 397 ALA A O 1
ATOM 3238 N N . GLU A 1 398 ? -0.450 -6.020 7.922 1.00 75.62 398 GLU A N 1
ATOM 3239 C CA . GLU A 1 398 ? 0.157 -7.011 7.033 1.00 75.62 398 GLU A CA 1
ATOM 3240 C C . GLU A 1 398 ? -0.436 -6.926 5.621 1.00 75.62 398 GLU A C 1
ATOM 3242 O O . GLU A 1 398 ? 0.280 -6.703 4.645 1.00 75.62 398 GLU A O 1
ATOM 3247 N N . TRP A 1 399 ? -1.764 -6.984 5.499 1.00 83.06 399 TRP A N 1
ATOM 3248 C CA . TRP A 1 399 ? -2.426 -6.845 4.202 1.00 83.06 399 TRP A CA 1
ATOM 3249 C C . TRP A 1 399 ? -2.062 -5.526 3.495 1.00 83.06 399 TRP A C 1
ATOM 3251 O O . TRP A 1 399 ? -1.755 -5.502 2.299 1.00 83.06 399 TRP A O 1
ATOM 3261 N N . TYR A 1 400 ? -2.068 -4.409 4.228 1.00 77.56 400 TYR A N 1
ATOM 3262 C CA . TYR A 1 400 ? -1.786 -3.093 3.659 1.00 77.56 400 TYR A CA 1
ATOM 3263 C C . TYR A 1 400 ? -0.314 -2.924 3.265 1.00 77.56 400 TYR A C 1
ATOM 3265 O O . TYR A 1 400 ? -0.023 -2.252 2.267 1.00 77.56 400 TYR A O 1
ATOM 3273 N N . SER A 1 401 ? 0.619 -3.512 4.022 1.00 67.75 401 SER A N 1
ATOM 3274 C CA . SER A 1 401 ? 2.046 -3.491 3.695 1.00 67.75 401 SER A CA 1
ATOM 3275 C C . SER A 1 401 ? 2.316 -4.305 2.428 1.00 67.75 401 SER A C 1
ATOM 3277 O O . SER A 1 401 ? 2.954 -3.775 1.517 1.00 67.75 401 SER A O 1
ATOM 3279 N N . ASN A 1 402 ? 1.715 -5.493 2.305 1.00 68.81 402 ASN A N 1
ATOM 3280 C CA . ASN A 1 402 ? 1.803 -6.348 1.122 1.00 68.81 402 ASN A CA 1
ATOM 3281 C C . ASN A 1 402 ? 1.288 -5.619 -0.128 1.00 68.81 402 ASN A C 1
ATOM 3283 O O . ASN A 1 402 ? 2.031 -5.450 -1.092 1.00 68.81 402 ASN A O 1
ATOM 3287 N N . LYS A 1 403 ? 0.086 -5.025 -0.083 1.00 70.31 403 LYS A N 1
ATOM 3288 C CA . LYS A 1 403 ? -0.446 -4.239 -1.219 1.00 70.31 403 LYS A CA 1
ATOM 3289 C C . LYS A 1 403 ? 0.400 -3.006 -1.553 1.00 70.31 403 LYS A C 1
ATOM 3291 O O . LYS A 1 403 ? 0.502 -2.604 -2.716 1.00 70.31 403 LYS A O 1
ATOM 3296 N N . THR A 1 404 ? 0.985 -2.359 -0.544 1.00 61.97 404 THR A N 1
ATOM 3297 C CA . THR A 1 404 ? 1.881 -1.214 -0.762 1.00 61.97 404 THR A CA 1
ATOM 3298 C C . THR A 1 404 ? 3.175 -1.658 -1.440 1.00 61.97 404 THR A C 1
ATOM 3300 O O . THR A 1 404 ? 3.651 -0.965 -2.342 1.00 61.97 404 THR A O 1
ATOM 3303 N N . MET A 1 405 ? 3.707 -2.816 -1.045 1.00 55.75 405 MET A N 1
ATOM 3304 C CA . MET A 1 405 ? 4.882 -3.431 -1.648 1.00 55.75 405 MET A CA 1
ATOM 3305 C C . MET A 1 405 ? 4.608 -3.862 -3.090 1.00 55.75 405 MET A C 1
ATOM 3307 O O . MET A 1 405 ? 5.376 -3.492 -3.972 1.00 55.75 405 MET A O 1
ATOM 3311 N N . ASP A 1 406 ? 3.478 -4.517 -3.364 1.00 56.47 406 ASP A N 1
ATOM 3312 C CA . ASP A 1 406 ? 3.062 -4.893 -4.723 1.00 56.47 406 ASP A CA 1
ATOM 3313 C C . ASP A 1 406 ? 3.043 -3.674 -5.645 1.00 56.47 406 ASP A C 1
ATOM 3315 O O . ASP A 1 406 ? 3.628 -3.658 -6.730 1.00 56.47 406 ASP A O 1
ATOM 3319 N N . ARG A 1 407 ? 2.420 -2.587 -5.176 1.00 59.66 407 ARG A N 1
ATOM 3320 C CA . ARG A 1 407 ? 2.391 -1.329 -5.917 1.00 59.66 407 ARG A CA 1
ATOM 3321 C C . ARG A 1 407 ? 3.793 -0.758 -6.115 1.00 59.66 407 ARG A C 1
ATOM 3323 O O . ARG A 1 407 ? 4.063 -0.211 -7.181 1.00 59.66 407 ARG A O 1
ATOM 3330 N N . TYR A 1 408 ? 4.658 -0.827 -5.106 1.00 55.94 408 TYR A N 1
ATOM 3331 C CA . TYR A 1 408 ? 6.041 -0.377 -5.232 1.00 55.94 408 TYR A CA 1
ATOM 3332 C C . TYR A 1 408 ? 6.782 -1.182 -6.304 1.00 55.94 408 TYR A C 1
ATOM 3334 O O . TYR A 1 408 ? 7.354 -0.564 -7.195 1.00 55.94 408 TYR A O 1
ATOM 3342 N N . ILE A 1 409 ? 6.682 -2.515 -6.291 1.00 55.09 409 ILE A N 1
ATOM 3343 C CA . ILE A 1 409 ? 7.306 -3.413 -7.275 1.00 55.09 409 ILE A CA 1
ATOM 3344 C C . ILE A 1 409 ? 6.836 -3.080 -8.695 1.00 55.09 409 ILE A C 1
ATOM 3346 O O . ILE A 1 409 ? 7.658 -2.927 -9.598 1.00 55.09 409 ILE A O 1
ATOM 3350 N N . VAL A 1 410 ? 5.527 -2.898 -8.902 1.00 61.22 410 VAL A N 1
ATOM 3351 C CA . VAL A 1 410 ? 4.973 -2.524 -10.215 1.00 61.22 410 VAL A CA 1
ATOM 3352 C C . VAL A 1 410 ? 5.507 -1.165 -10.676 1.00 61.22 410 VAL A C 1
ATOM 3354 O O . VAL A 1 410 ? 5.923 -1.018 -11.823 1.00 61.22 410 VAL A O 1
ATOM 3357 N N . LEU A 1 411 ? 5.524 -0.159 -9.797 1.00 63.66 411 LEU A N 1
ATOM 3358 C CA . LEU A 1 411 ? 6.045 1.166 -10.143 1.00 63.66 411 LEU A CA 1
ATOM 3359 C C . LEU A 1 411 ? 7.553 1.138 -10.416 1.00 63.66 411 LEU A C 1
ATOM 3361 O O . LEU A 1 411 ? 8.016 1.858 -11.299 1.00 63.66 411 LEU A O 1
ATOM 3365 N N . GLU A 1 412 ? 8.301 0.321 -9.680 1.00 64.88 412 GLU A N 1
ATOM 3366 C CA . GLU A 1 412 ? 9.734 0.127 -9.877 1.00 64.88 412 GLU A CA 1
ATOM 3367 C C . GLU A 1 412 ? 10.029 -0.531 -11.222 1.00 64.88 412 GLU A C 1
ATOM 3369 O O . GLU A 1 412 ? 10.883 -0.045 -11.960 1.00 64.88 412 GLU A O 1
ATOM 3374 N N . ARG A 1 413 ? 9.247 -1.549 -11.602 1.00 65.19 413 ARG A N 1
ATOM 3375 C CA . ARG A 1 413 ? 9.317 -2.178 -12.928 1.00 65.19 413 ARG A CA 1
ATOM 3376 C C . ARG A 1 413 ? 9.163 -1.138 -14.038 1.00 65.19 413 ARG A C 1
ATOM 3378 O O . ARG A 1 413 ? 10.003 -1.070 -14.926 1.00 65.19 413 ARG A O 1
ATOM 3385 N N . VAL A 1 414 ? 8.144 -0.281 -13.946 1.00 69.31 414 VAL A N 1
ATOM 3386 C CA . VAL A 1 414 ? 7.893 0.772 -14.948 1.00 69.31 414 VAL A CA 1
ATOM 3387 C C . VAL A 1 414 ? 9.020 1.813 -14.981 1.00 69.31 414 VAL A C 1
ATOM 3389 O O . VAL A 1 414 ? 9.363 2.310 -16.051 1.00 69.31 414 VAL A O 1
ATOM 3392 N N . ARG A 1 415 ? 9.612 2.165 -13.830 1.00 73.75 415 ARG A N 1
ATOM 3393 C CA . ARG A 1 415 ? 10.771 3.079 -13.779 1.00 73.75 415 ARG A CA 1
ATOM 3394 C C . ARG A 1 415 ? 11.986 2.472 -14.465 1.00 73.75 415 ARG A C 1
ATOM 3396 O O . ARG A 1 415 ? 12.620 3.151 -15.263 1.00 73.75 415 ARG A O 1
ATOM 3403 N N . LEU A 1 416 ? 12.286 1.208 -14.171 1.00 72.88 416 LEU A N 1
ATOM 3404 C CA . LEU A 1 416 ? 13.405 0.488 -14.775 1.00 72.88 416 LEU A CA 1
ATOM 3405 C C . LEU A 1 416 ? 13.213 0.330 -16.286 1.00 72.88 416 LEU A C 1
ATOM 3407 O O . LEU A 1 416 ? 14.144 0.594 -17.038 1.00 72.88 416 LEU A O 1
ATOM 3411 N N . GLU A 1 417 ? 12.009 -0.024 -16.738 1.00 75.25 417 GLU A N 1
ATOM 3412 C CA . GLU A 1 417 ? 11.672 -0.086 -18.166 1.00 75.25 417 GLU A CA 1
ATOM 3413 C C . GLU A 1 417 ? 11.909 1.268 -18.845 1.00 75.25 417 GLU A C 1
ATOM 3415 O O . GLU A 1 417 ? 12.589 1.347 -19.863 1.00 75.25 417 GLU A O 1
ATOM 3420 N N . ARG A 1 418 ? 11.454 2.363 -18.225 1.00 83.69 418 ARG A N 1
ATOM 3421 C CA . ARG A 1 418 ? 11.678 3.718 -18.741 1.00 83.69 418 ARG A CA 1
ATOM 3422 C C . ARG A 1 418 ? 13.162 4.096 -18.816 1.00 83.69 418 ARG A C 1
ATOM 3424 O O . ARG A 1 418 ? 13.559 4.776 -19.766 1.00 83.69 418 ARG A O 1
ATOM 3431 N N . VAL A 1 419 ? 13.967 3.708 -17.824 1.00 82.00 419 VAL A N 1
ATOM 3432 C CA . VAL A 1 419 ? 15.427 3.904 -17.841 1.00 82.00 419 VAL A CA 1
ATOM 3433 C C . VAL A 1 419 ? 16.014 3.197 -19.060 1.00 82.00 419 VAL A C 1
ATOM 3435 O O . VAL A 1 419 ? 16.672 3.844 -19.870 1.00 82.00 419 VAL A O 1
ATOM 3438 N N . TRP A 1 420 ? 15.713 1.910 -19.244 1.00 83.12 420 TRP A N 1
ATOM 3439 C CA . TRP A 1 420 ? 16.228 1.131 -20.372 1.00 83.12 420 TRP A CA 1
ATOM 3440 C C . TRP A 1 420 ? 15.763 1.666 -21.728 1.00 83.12 420 TRP A C 1
ATOM 3442 O O . TRP A 1 420 ? 16.599 1.859 -22.605 1.00 83.12 420 TRP A O 1
ATOM 3452 N N . ASP A 1 421 ? 14.487 2.029 -21.872 1.00 86.69 421 ASP A N 1
ATOM 3453 C CA . ASP A 1 421 ? 13.967 2.688 -23.077 1.00 86.69 421 ASP A CA 1
ATOM 3454 C C . ASP A 1 421 ? 14.725 3.989 -23.390 1.00 86.69 421 ASP A C 1
ATOM 3456 O O . ASP A 1 421 ? 14.957 4.330 -24.551 1.00 86.69 421 ASP A O 1
ATOM 3460 N N . THR A 1 422 ? 15.100 4.746 -22.354 1.00 90.00 422 THR A N 1
ATOM 3461 C CA . THR A 1 422 ? 15.875 5.983 -22.513 1.00 90.00 422 THR A CA 1
ATOM 3462 C C . THR A 1 422 ? 17.282 5.667 -23.004 1.00 90.00 422 THR A C 1
ATOM 3464 O O . THR A 1 422 ? 17.746 6.298 -23.950 1.00 90.00 422 THR A O 1
ATOM 3467 N N . ILE A 1 423 ? 17.939 4.675 -22.402 1.00 88.62 423 ILE A N 1
ATOM 3468 C CA . ILE A 1 423 ? 19.272 4.217 -22.802 1.00 88.62 423 ILE A CA 1
ATOM 3469 C C . ILE A 1 423 ? 19.277 3.727 -24.253 1.00 88.62 423 ILE A C 1
ATOM 3471 O O . ILE A 1 423 ? 20.131 4.149 -25.030 1.00 88.62 423 ILE A O 1
ATOM 3475 N N . ASP A 1 424 ? 18.308 2.902 -24.644 1.00 87.19 424 ASP A N 1
ATOM 3476 C CA . ASP A 1 424 ? 18.204 2.370 -26.004 1.00 87.19 424 ASP A CA 1
ATOM 3477 C C . ASP A 1 424 ? 18.010 3.487 -27.034 1.00 87.19 424 ASP A C 1
ATOM 3479 O O . ASP A 1 424 ? 18.645 3.488 -28.090 1.00 87.19 424 ASP A O 1
ATOM 3483 N N . LYS A 1 425 ? 17.190 4.494 -26.711 1.00 94.19 425 LYS A N 1
ATOM 3484 C CA . LYS A 1 425 ? 17.029 5.663 -27.580 1.00 94.19 425 LYS A CA 1
ATOM 3485 C C . LYS A 1 425 ? 18.281 6.538 -27.632 1.00 94.19 425 LYS A C 1
ATOM 3487 O O . LYS A 1 425 ? 18.621 7.009 -28.709 1.00 94.19 425 LYS A O 1
ATOM 3492 N N . LEU A 1 426 ? 19.007 6.724 -26.526 1.00 93.06 426 LEU A N 1
ATOM 3493 C CA . LEU A 1 426 ? 20.303 7.421 -26.547 1.00 93.06 426 LEU A CA 1
ATOM 3494 C C . LEU A 1 426 ? 21.312 6.691 -27.444 1.00 93.06 426 LEU A C 1
ATOM 3496 O O . LEU A 1 426 ? 22.010 7.335 -28.227 1.00 93.06 426 LEU A O 1
ATOM 3500 N N . LYS A 1 427 ? 21.353 5.353 -27.382 1.00 90.62 427 LYS A N 1
ATOM 3501 C CA . LYS A 1 427 ? 22.167 4.528 -28.287 1.00 90.62 427 LYS A CA 1
ATOM 3502 C C . LYS A 1 427 ? 21.765 4.740 -29.750 1.00 90.62 427 LYS A C 1
ATOM 3504 O O . LYS A 1 427 ? 22.644 4.950 -30.582 1.00 90.62 427 LYS A O 1
ATOM 3509 N N . ALA A 1 428 ? 20.465 4.742 -30.047 1.00 91.69 428 ALA A N 1
ATOM 3510 C CA . ALA A 1 428 ? 19.940 4.971 -31.396 1.00 91.69 428 ALA A CA 1
ATOM 3511 C C . ALA A 1 428 ? 20.247 6.381 -31.946 1.00 91.69 428 ALA A C 1
ATOM 3513 O O . ALA A 1 428 ? 20.482 6.524 -33.140 1.00 91.69 428 ALA A O 1
ATOM 3514 N N . GLU A 1 429 ? 20.310 7.400 -31.084 1.00 93.38 429 GLU A N 1
ATOM 3515 C CA . GLU A 1 429 ? 20.709 8.781 -31.423 1.00 93.38 429 GLU A CA 1
ATOM 3516 C C . GLU A 1 429 ? 22.243 8.962 -31.527 1.00 93.38 429 GLU A C 1
ATOM 3518 O O . GLU A 1 429 ? 22.739 10.081 -31.648 1.00 93.38 429 GLU A O 1
ATOM 3523 N N . GLY A 1 430 ? 23.020 7.873 -31.459 1.00 92.94 430 GLY A N 1
ATOM 3524 C CA . GLY A 1 430 ? 24.472 7.885 -31.669 1.00 92.94 430 GLY A CA 1
ATOM 3525 C C . GLY A 1 430 ? 25.325 8.066 -30.409 1.00 92.94 430 GLY A C 1
ATOM 3526 O O . GLY A 1 430 ? 26.545 8.167 -30.519 1.00 92.94 430 GLY A O 1
ATOM 3527 N N . TRP A 1 431 ? 24.732 8.057 -29.211 1.00 92.94 431 TRP A N 1
ATOM 3528 C CA . TRP A 1 431 ? 25.458 8.210 -27.937 1.00 92.94 431 TRP A CA 1
ATOM 3529 C C . TRP A 1 431 ? 25.907 6.886 -27.311 1.00 92.94 431 TRP A C 1
ATOM 3531 O O . TRP A 1 431 ? 26.382 6.854 -26.177 1.00 92.94 431 TRP A O 1
ATOM 3541 N N . GLY A 1 432 ? 25.763 5.766 -28.022 1.00 88.50 432 GLY A N 1
ATOM 3542 C CA . GLY A 1 432 ? 26.084 4.441 -27.486 1.00 88.50 432 GLY A CA 1
ATOM 3543 C C . GLY A 1 432 ? 27.501 4.285 -26.920 1.00 88.50 432 GLY A C 1
ATOM 3544 O O . GLY A 1 432 ? 27.616 3.800 -25.792 1.00 88.50 432 GLY A O 1
ATOM 3545 N N . PRO A 1 433 ? 28.563 4.755 -27.607 1.00 88.31 433 PRO A N 1
ATOM 3546 C CA . PRO A 1 433 ? 29.926 4.689 -27.083 1.00 88.31 433 PRO A CA 1
ATOM 3547 C C . PRO A 1 433 ? 30.109 5.446 -25.765 1.00 88.31 433 PRO A C 1
ATOM 3549 O O . PRO A 1 433 ? 30.867 5.005 -24.906 1.00 88.31 433 PRO A O 1
ATOM 3552 N N . GLU A 1 434 ? 29.419 6.576 -25.590 1.00 88.62 434 GLU A N 1
ATOM 3553 C CA . GLU A 1 434 ? 29.458 7.343 -24.345 1.00 88.62 434 GLU A CA 1
ATOM 3554 C C . GLU A 1 434 ? 28.748 6.598 -23.212 1.00 88.62 434 GLU A C 1
ATOM 3556 O O . GLU A 1 434 ? 29.292 6.508 -22.115 1.00 88.62 434 GLU A O 1
ATOM 3561 N N . ILE A 1 435 ? 27.577 6.011 -23.483 1.00 87.25 435 ILE A N 1
ATOM 3562 C CA . ILE A 1 435 ? 26.798 5.257 -22.489 1.00 87.25 435 ILE A CA 1
ATOM 3563 C C . ILE A 1 435 ? 27.532 3.999 -22.012 1.00 87.25 435 ILE A C 1
ATOM 3565 O O . ILE A 1 435 ? 27.527 3.692 -20.821 1.00 87.25 435 ILE A O 1
ATOM 3569 N N . GLU A 1 436 ? 28.175 3.267 -22.920 1.00 82.50 436 GLU A N 1
ATOM 3570 C CA . GLU A 1 436 ? 28.912 2.039 -22.588 1.00 82.50 436 GLU A CA 1
ATOM 3571 C C . GLU A 1 436 ? 30.236 2.310 -21.866 1.00 82.50 436 GLU A C 1
ATOM 3573 O O . GLU A 1 436 ? 30.756 1.435 -21.170 1.00 82.50 436 GLU A O 1
ATOM 3578 N N . TRP A 1 437 ? 30.752 3.532 -21.999 1.00 82.12 437 TRP A N 1
ATOM 3579 C CA . TRP A 1 437 ? 31.961 4.005 -21.335 1.00 82.12 437 TRP A CA 1
ATOM 3580 C C . TRP A 1 437 ? 31.699 4.595 -19.934 1.00 82.12 437 TRP A C 1
ATOM 3582 O O . TRP A 1 437 ? 32.652 4.843 -19.194 1.00 82.12 437 TRP A O 1
ATOM 3592 N N . LEU A 1 438 ? 30.435 4.804 -19.536 1.00 78.31 438 LEU A N 1
ATOM 3593 C CA . LEU A 1 438 ? 30.101 5.407 -18.242 1.00 78.31 438 LEU A CA 1
ATOM 3594 C C . LEU A 1 438 ? 30.633 4.601 -17.053 1.00 78.31 438 LEU A C 1
ATOM 3596 O O . LEU A 1 438 ? 30.460 3.385 -16.961 1.00 78.31 438 LEU A O 1
ATOM 3600 N N . ASP A 1 439 ? 31.201 5.326 -16.091 1.00 72.44 439 ASP A N 1
ATOM 3601 C CA . ASP A 1 439 ? 31.532 4.786 -14.780 1.00 72.44 439 ASP A CA 1
ATOM 3602 C C . ASP A 1 439 ? 30.284 4.568 -13.911 1.00 72.44 439 ASP A C 1
ATOM 3604 O O . ASP A 1 439 ? 29.185 5.039 -14.218 1.00 72.44 439 ASP A O 1
ATOM 3608 N N . TRP A 1 440 ? 30.450 3.867 -12.786 1.00 67.94 440 TRP A N 1
ATOM 3609 C CA . TRP A 1 440 ? 29.348 3.608 -11.855 1.00 67.94 440 TRP A CA 1
ATOM 3610 C C . TRP A 1 440 ? 28.661 4.890 -11.355 1.00 67.94 440 TRP A C 1
ATOM 3612 O O . TRP A 1 440 ? 27.444 4.899 -11.200 1.00 67.94 440 TRP A O 1
ATOM 3622 N N . SER A 1 441 ? 29.411 5.969 -11.119 1.00 67.81 441 SER A N 1
ATOM 3623 C CA . SER A 1 441 ? 28.883 7.223 -10.568 1.00 67.81 441 SER A CA 1
ATOM 3624 C C . SER A 1 441 ? 27.997 7.955 -11.581 1.00 67.81 441 SER A C 1
ATOM 3626 O O . SER A 1 441 ? 26.872 8.348 -11.271 1.00 67.81 441 SER A O 1
ATOM 3628 N N . ARG A 1 442 ? 28.465 8.079 -12.825 1.00 79.94 442 ARG A N 1
ATOM 3629 C CA . ARG A 1 442 ? 27.747 8.696 -13.946 1.00 79.94 442 ARG A CA 1
ATOM 3630 C C . ARG A 1 442 ? 26.555 7.855 -14.371 1.00 79.94 442 ARG A C 1
ATOM 3632 O O . ARG A 1 442 ? 25.491 8.399 -14.656 1.00 79.94 442 ARG A O 1
ATOM 3639 N N . ALA A 1 443 ? 26.701 6.533 -14.348 1.00 76.88 443 ALA A N 1
ATOM 3640 C CA . ALA A 1 443 ? 25.598 5.628 -14.601 1.00 76.88 443 ALA A CA 1
ATOM 3641 C C . ALA A 1 443 ? 24.523 5.719 -13.506 1.00 76.88 443 ALA A C 1
ATOM 3643 O O . ALA A 1 443 ? 23.349 5.894 -13.816 1.00 76.88 443 ALA A O 1
ATOM 3644 N N . TYR A 1 444 ? 24.917 5.714 -12.230 1.00 68.38 444 TYR A N 1
ATOM 3645 C CA . TYR A 1 444 ? 24.002 5.950 -11.113 1.00 68.38 444 TYR A CA 1
ATOM 3646 C C . TYR A 1 444 ? 23.283 7.297 -11.236 1.00 68.38 444 TYR A C 1
ATOM 3648 O O . TYR A 1 444 ? 22.068 7.373 -11.041 1.00 68.38 444 TYR A O 1
ATOM 3656 N N . TYR A 1 445 ? 24.025 8.355 -11.568 1.00 77.31 445 TYR A N 1
ATOM 3657 C CA . TYR A 1 445 ? 23.472 9.685 -11.784 1.00 77.31 445 TYR A CA 1
ATOM 3658 C C . TYR A 1 445 ? 22.411 9.673 -12.888 1.00 77.31 445 TYR A C 1
ATOM 3660 O O . TYR A 1 445 ? 21.311 10.171 -12.657 1.00 77.31 445 TYR A O 1
ATOM 3668 N N . LEU A 1 446 ? 22.708 9.063 -14.042 1.00 81.81 446 LEU A N 1
ATOM 3669 C CA . LEU A 1 446 ? 21.794 8.969 -15.180 1.00 81.81 446 LEU A CA 1
ATOM 3670 C C . LEU A 1 446 ? 20.511 8.192 -14.827 1.00 81.81 446 LEU A C 1
ATOM 3672 O O . LEU A 1 446 ? 19.420 8.717 -15.049 1.00 81.81 446 LEU A O 1
ATOM 3676 N N . ASP A 1 447 ? 20.630 7.013 -14.206 1.00 78.38 447 ASP A N 1
ATOM 3677 C CA . ASP A 1 447 ? 19.493 6.187 -13.759 1.00 78.38 447 ASP A CA 1
ATOM 3678 C C . ASP A 1 447 ? 18.535 6.966 -12.844 1.00 78.38 447 ASP A C 1
ATOM 3680 O O . ASP A 1 447 ? 17.316 6.856 -12.968 1.00 78.38 447 ASP A O 1
ATOM 3684 N N . ASN A 1 448 ? 19.084 7.757 -11.916 1.00 73.06 448 ASN A N 1
ATOM 3685 C CA . ASN A 1 448 ? 18.323 8.427 -10.860 1.00 73.06 448 ASN A CA 1
ATOM 3686 C C . ASN A 1 448 ? 17.878 9.853 -11.222 1.00 73.06 448 ASN A C 1
ATOM 3688 O O . ASN A 1 448 ? 17.323 10.555 -10.369 1.00 73.06 448 ASN A O 1
ATOM 3692 N N . ARG A 1 449 ? 18.086 10.311 -12.466 1.00 84.31 449 ARG A N 1
ATOM 3693 C CA . ARG A 1 449 ? 17.617 11.642 -12.878 1.00 84.31 449 ARG A CA 1
ATOM 3694 C C . ARG A 1 449 ? 16.094 11.741 -12.736 1.00 84.31 449 ARG A C 1
ATOM 3696 O O . ARG A 1 449 ? 15.387 10.860 -13.224 1.00 84.31 449 ARG A O 1
ATOM 3703 N N . PRO A 1 450 ? 15.541 12.827 -12.164 1.00 82.62 450 PRO A N 1
ATOM 3704 C CA . PRO A 1 450 ? 14.097 12.954 -11.949 1.00 82.62 450 PRO A CA 1
ATOM 3705 C C . PRO A 1 450 ? 13.230 12.887 -13.215 1.00 82.62 450 PRO A C 1
ATOM 3707 O O . PRO A 1 450 ? 12.037 12.602 -13.116 1.00 82.62 450 PRO A O 1
ATOM 3710 N N . ASP A 1 451 ? 13.775 13.186 -14.399 1.00 86.75 451 ASP A N 1
ATOM 3711 C CA . ASP A 1 451 ? 13.080 13.080 -15.689 1.00 86.75 451 ASP A CA 1
ATOM 3712 C C . ASP A 1 451 ? 13.161 11.686 -16.340 1.00 86.75 451 ASP A C 1
ATOM 3714 O O . ASP A 1 451 ? 12.313 11.354 -17.181 1.00 86.75 451 ASP A O 1
ATOM 3718 N N . ILE A 1 452 ? 14.093 10.848 -15.876 1.00 84.62 452 ILE A N 1
ATOM 3719 C CA . ILE A 1 452 ? 14.275 9.451 -16.292 1.00 84.62 452 ILE A CA 1
ATOM 3720 C C . ILE A 1 452 ? 13.632 8.493 -15.281 1.00 84.62 452 ILE A C 1
ATOM 3722 O O . ILE A 1 452 ? 12.840 7.649 -15.686 1.00 84.62 452 ILE A O 1
ATOM 3726 N N . TRP A 1 453 ? 13.866 8.656 -13.976 1.00 79.88 453 TRP A N 1
ATOM 3727 C CA . TRP A 1 453 ? 13.328 7.806 -12.904 1.00 79.88 453 TRP A CA 1
ATOM 3728 C C . TRP A 1 453 ? 11.848 8.100 -12.602 1.00 79.88 453 TRP A C 1
ATOM 3730 O O . TRP A 1 453 ? 11.459 8.579 -11.532 1.00 79.88 453 TRP A O 1
ATOM 3740 N N . GLN A 1 454 ? 10.982 7.834 -13.580 1.00 79.31 454 GLN A N 1
ATOM 3741 C CA . GLN A 1 454 ? 9.542 8.072 -13.494 1.00 79.31 454 GLN A CA 1
ATOM 3742 C C . GLN A 1 454 ? 8.757 6.801 -13.802 1.00 79.31 454 GLN A C 1
ATOM 3744 O O . GLN A 1 454 ? 9.020 6.118 -14.783 1.00 79.31 454 GLN A O 1
ATOM 3749 N N . ALA A 1 455 ? 7.719 6.526 -13.010 1.00 76.88 455 ALA A N 1
ATOM 3750 C CA . ALA A 1 455 ? 6.825 5.387 -13.222 1.00 76.88 455 ALA A CA 1
ATOM 3751 C C . ALA A 1 455 ? 5.783 5.687 -14.319 1.00 76.88 455 ALA A C 1
ATOM 3753 O O . ALA A 1 455 ? 4.576 5.670 -14.077 1.00 76.88 455 ALA A O 1
ATOM 3754 N N . THR A 1 456 ? 6.253 6.051 -15.515 1.00 83.69 456 THR A N 1
ATOM 3755 C CA . THR A 1 456 ? 5.421 6.318 -16.697 1.00 83.69 456 THR A CA 1
ATOM 3756 C C . THR A 1 456 ? 6.136 5.868 -17.963 1.00 83.69 456 THR A C 1
ATOM 3758 O O . THR A 1 456 ? 7.354 5.981 -18.057 1.00 83.69 456 THR A O 1
ATOM 3761 N N . LYS A 1 457 ? 5.389 5.437 -18.979 1.00 84.88 457 LYS A N 1
ATOM 3762 C CA . LYS A 1 457 ? 5.981 5.041 -20.261 1.00 84.88 457 LYS A CA 1
ATOM 3763 C C . LYS A 1 457 ? 6.728 6.203 -20.930 1.00 84.88 457 LYS A C 1
ATOM 3765 O O . LYS A 1 457 ? 6.263 7.351 -20.898 1.00 84.88 457 LYS A O 1
ATOM 3770 N N . LEU A 1 458 ? 7.881 5.918 -21.536 1.00 90.62 458 LEU A N 1
ATOM 3771 C CA . LEU A 1 458 ? 8.649 6.911 -22.282 1.00 90.62 458 LEU A CA 1
ATOM 3772 C C . LEU A 1 458 ? 7.944 7.237 -23.606 1.00 90.62 458 LEU A C 1
ATOM 3774 O O . LEU A 1 458 ? 7.693 6.363 -24.429 1.00 90.62 458 LEU A O 1
ATOM 3778 N N . THR A 1 459 ? 7.627 8.513 -23.825 1.00 92.75 459 THR A N 1
ATOM 3779 C CA . THR A 1 459 ? 7.109 9.002 -25.117 1.00 92.75 459 THR A CA 1
ATOM 3780 C C . THR A 1 459 ? 8.226 9.687 -25.889 1.00 92.75 459 THR A C 1
ATOM 3782 O O . THR A 1 459 ? 9.145 10.221 -25.270 1.00 92.75 459 THR A O 1
ATOM 3785 N N . ASP A 1 460 ? 8.141 9.749 -27.217 1.00 91.94 460 ASP A N 1
ATOM 3786 C CA . ASP A 1 460 ? 9.174 10.404 -28.040 1.00 91.94 460 ASP A CA 1
ATOM 3787 C C . ASP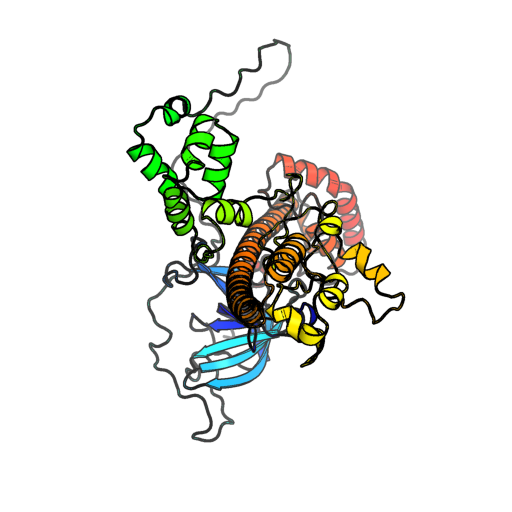 A 1 460 ? 9.355 11.874 -27.664 1.00 91.94 460 ASP A C 1
ATOM 3789 O O . ASP A 1 460 ? 10.471 12.347 -27.472 1.00 91.94 460 ASP A O 1
ATOM 3793 N N . ARG A 1 461 ? 8.250 12.586 -27.419 1.00 92.88 461 ARG A N 1
ATOM 3794 C CA . ARG A 1 461 ? 8.294 13.976 -26.948 1.00 92.88 461 ARG A CA 1
ATOM 3795 C C . ARG A 1 461 ? 8.976 14.116 -25.584 1.00 92.88 461 ARG A C 1
ATOM 3797 O O . ARG A 1 461 ? 9.635 15.123 -25.337 1.00 92.88 461 ARG A O 1
ATOM 3804 N N . ALA A 1 462 ? 8.769 13.164 -24.673 1.00 92.31 462 ALA A N 1
ATOM 3805 C CA . ALA A 1 462 ? 9.442 13.176 -23.377 1.00 92.31 462 ALA A CA 1
ATOM 3806 C C . ALA A 1 462 ? 10.935 12.868 -23.532 1.00 92.31 462 ALA A C 1
ATOM 3808 O O . ALA A 1 462 ? 11.747 13.566 -22.935 1.00 92.31 462 ALA A O 1
ATOM 3809 N N . PHE A 1 463 ? 11.280 11.893 -24.375 1.00 95.94 463 PHE A N 1
ATOM 3810 C CA . PHE A 1 463 ? 12.661 11.547 -24.692 1.00 95.94 463 PHE A CA 1
ATOM 3811 C C . PHE A 1 463 ? 13.426 12.732 -25.290 1.00 95.94 463 PHE A C 1
ATOM 3813 O O . PHE A 1 463 ? 14.482 13.073 -24.780 1.00 95.94 463 PHE A O 1
ATOM 3820 N N . GLN A 1 464 ? 12.862 13.444 -26.267 1.00 96.12 464 GLN A N 1
ATOM 3821 C CA . GLN A 1 464 ? 13.515 14.618 -26.862 1.00 96.12 464 GLN A CA 1
ATOM 3822 C C . GLN A 1 464 ? 13.832 15.709 -25.826 1.00 96.12 464 GLN A C 1
ATOM 3824 O O . GLN A 1 464 ? 14.895 16.321 -25.853 1.00 96.12 464 GLN A O 1
ATOM 3829 N N . LYS A 1 465 ? 12.949 15.920 -24.839 1.00 95.25 465 LYS A N 1
ATOM 3830 C CA . LYS A 1 465 ? 13.231 16.841 -23.724 1.00 95.25 465 LYS A CA 1
ATOM 3831 C C . LYS A 1 465 ? 14.356 16.345 -22.818 1.00 95.25 465 LYS A C 1
ATOM 3833 O O . LYS A 1 465 ? 15.113 17.170 -22.318 1.00 95.25 465 LYS A O 1
ATOM 3838 N N . ILE A 1 466 ? 14.416 15.038 -22.571 1.00 94.12 466 ILE A N 1
ATOM 3839 C CA . ILE A 1 466 ? 15.482 14.408 -21.785 1.00 94.12 466 ILE A CA 1
ATOM 3840 C C . ILE A 1 466 ? 16.812 14.560 -22.527 1.00 94.12 466 ILE A C 1
ATOM 3842 O O . ILE A 1 466 ? 17.764 15.050 -21.933 1.00 94.12 466 ILE A O 1
ATOM 3846 N N . LEU A 1 467 ? 16.849 14.236 -23.824 1.00 94.81 467 LEU A N 1
ATOM 3847 C CA . LEU A 1 467 ? 18.034 14.352 -24.672 1.00 94.81 467 LEU A CA 1
ATOM 3848 C C . LEU A 1 467 ? 18.589 15.777 -24.653 1.00 94.81 467 LEU A C 1
ATOM 3850 O O . LEU A 1 467 ? 19.734 15.955 -24.266 1.00 94.81 467 LEU A O 1
ATOM 3854 N N . ILE A 1 468 ? 17.772 16.796 -24.952 1.00 95.12 468 ILE A N 1
ATOM 3855 C CA . ILE A 1 468 ? 18.204 18.209 -24.942 1.00 95.12 468 ILE A CA 1
ATOM 3856 C C . ILE A 1 468 ? 18.859 18.604 -23.608 1.00 95.12 468 ILE A C 1
ATOM 3858 O O . ILE A 1 468 ? 19.827 19.358 -23.592 1.00 95.12 468 ILE A O 1
ATOM 3862 N N . ARG A 1 469 ? 18.340 18.094 -22.485 1.00 94.31 469 ARG A N 1
ATOM 3863 C CA . ARG A 1 469 ? 18.871 18.361 -21.138 1.00 94.31 469 ARG A CA 1
ATOM 3864 C C . ARG A 1 469 ? 20.077 17.513 -20.752 1.00 94.31 469 ARG A C 1
ATOM 3866 O O . ARG A 1 469 ? 20.619 17.759 -19.684 1.00 94.31 469 ARG A O 1
ATOM 3873 N N . LEU A 1 470 ? 20.389 16.480 -21.526 1.00 93.81 470 LEU A N 1
ATOM 3874 C CA . LEU A 1 470 ? 21.540 15.603 -21.335 1.00 93.81 470 LEU A CA 1
ATOM 3875 C C . LEU A 1 470 ? 22.690 15.938 -22.282 1.00 93.81 470 LEU A C 1
ATOM 3877 O O . LEU A 1 470 ? 23.800 15.486 -22.035 1.00 93.81 470 LEU A O 1
ATOM 3881 N N . LEU A 1 471 ? 22.440 16.677 -23.370 1.00 94.62 471 LEU A N 1
ATOM 3882 C CA . LEU A 1 471 ? 23.463 17.002 -24.368 1.00 94.62 471 LEU A CA 1
ATOM 3883 C C . LEU A 1 471 ? 24.749 17.583 -23.748 1.00 94.62 471 LEU A C 1
ATOM 3885 O O . LEU A 1 471 ? 25.812 17.074 -24.096 1.00 94.62 471 LEU A O 1
ATOM 3889 N N . PRO A 1 472 ? 24.703 18.561 -22.814 1.00 94.56 472 PRO A N 1
ATOM 3890 C CA . PRO A 1 472 ? 25.923 19.101 -22.214 1.00 94.56 472 PRO A CA 1
ATOM 3891 C C . PRO A 1 472 ? 26.763 18.038 -21.493 1.00 94.56 472 PRO A C 1
ATOM 3893 O O . PRO A 1 472 ? 27.979 17.986 -21.674 1.00 94.56 472 PRO A O 1
ATOM 3896 N N . GLU A 1 473 ? 26.122 17.173 -20.705 1.00 91.62 473 GLU A N 1
ATOM 3897 C CA . GLU A 1 473 ? 26.788 16.095 -19.972 1.00 91.62 473 GLU A CA 1
ATOM 3898 C C . GLU A 1 473 ? 27.299 15.000 -20.917 1.00 91.62 473 GLU A C 1
ATOM 3900 O O . GLU A 1 473 ? 28.411 14.505 -20.751 1.00 91.62 473 GLU A O 1
ATOM 3905 N N . LEU A 1 474 ? 26.517 14.643 -21.938 1.00 92.31 474 LEU A N 1
ATOM 3906 C CA . LEU A 1 474 ? 26.904 13.663 -22.951 1.00 92.31 474 LEU A CA 1
ATOM 3907 C C . LEU A 1 474 ? 28.126 14.136 -23.760 1.00 92.31 474 LEU A C 1
ATOM 3909 O O . LEU A 1 474 ? 29.040 13.348 -24.014 1.00 92.31 474 LEU A O 1
ATOM 3913 N N . ASP A 1 475 ? 28.186 15.422 -24.116 1.00 94.12 475 ASP A N 1
ATOM 3914 C CA . ASP A 1 475 ? 29.346 16.030 -24.776 1.00 94.12 475 ASP A CA 1
ATOM 3915 C C . ASP A 1 475 ? 30.585 16.044 -23.870 1.00 94.12 475 ASP A C 1
ATOM 3917 O O . ASP A 1 475 ? 31.700 15.783 -24.333 1.00 94.12 475 ASP A O 1
ATOM 3921 N N . GLU A 1 476 ? 30.417 16.322 -22.575 1.00 90.88 476 GLU A N 1
ATOM 3922 C CA . GLU A 1 476 ? 31.497 16.221 -21.588 1.00 90.88 476 GLU A CA 1
ATOM 3923 C C . GLU A 1 476 ? 32.032 14.785 -21.500 1.00 90.88 476 GLU A C 1
ATOM 3925 O O . GLU A 1 476 ? 33.243 14.560 -21.576 1.00 90.88 476 GLU A O 1
ATOM 3930 N N . TRP A 1 477 ? 31.141 13.793 -21.423 1.00 89.50 477 TRP A N 1
ATOM 3931 C CA . TRP A 1 477 ? 31.527 12.382 -21.369 1.00 89.50 477 TRP A CA 1
ATOM 3932 C C . TRP A 1 477 ? 32.225 11.928 -22.650 1.00 89.50 477 TRP A C 1
ATOM 3934 O O . TRP A 1 477 ? 33.191 11.168 -22.579 1.00 89.50 477 TRP A O 1
ATOM 3944 N N . ARG A 1 478 ? 31.808 12.436 -23.816 1.00 91.75 478 ARG A N 1
ATOM 3945 C CA . ARG A 1 478 ? 32.505 12.200 -25.085 1.00 91.75 478 ARG A CA 1
ATOM 3946 C C . ARG A 1 478 ? 33.930 12.748 -25.056 1.00 91.75 478 ARG A C 1
ATOM 3948 O O . ARG A 1 478 ? 34.853 12.035 -25.446 1.00 91.75 478 ARG A O 1
ATOM 3955 N N . LYS A 1 479 ? 34.132 13.983 -24.583 1.00 91.56 479 LYS A N 1
ATOM 3956 C CA . LYS A 1 479 ? 35.475 14.583 -24.455 1.00 91.56 479 LYS A CA 1
ATOM 3957 C C . LYS A 1 479 ? 36.365 13.758 -23.533 1.00 91.56 479 LYS A C 1
ATOM 3959 O O . LYS A 1 479 ? 37.498 13.450 -23.889 1.00 91.56 479 LYS A O 1
ATOM 3964 N N . ASP A 1 480 ? 35.833 13.353 -22.387 1.00 87.19 480 ASP A N 1
ATOM 3965 C CA . ASP A 1 480 ? 36.554 12.537 -21.415 1.00 87.19 480 ASP A CA 1
ATOM 3966 C C . ASP A 1 480 ? 36.938 11.155 -21.957 1.00 87.19 480 ASP A C 1
ATOM 3968 O O . ASP A 1 480 ? 38.065 10.699 -21.738 1.00 87.19 480 ASP A O 1
ATOM 3972 N N . ARG A 1 481 ? 36.023 10.514 -22.696 1.00 86.88 481 ARG A N 1
ATOM 3973 C CA . ARG A 1 481 ? 36.265 9.239 -23.378 1.00 86.88 481 ARG A CA 1
ATOM 3974 C C . ARG A 1 481 ? 37.385 9.362 -24.405 1.00 86.88 481 ARG A C 1
ATOM 3976 O O . ARG A 1 481 ? 38.279 8.521 -24.435 1.00 86.88 481 ARG A O 1
ATOM 3983 N N . LEU A 1 482 ? 37.352 10.408 -25.233 1.00 88.19 482 LEU A N 1
ATOM 3984 C CA . LEU A 1 482 ? 38.375 10.665 -26.253 1.00 88.19 482 LEU A CA 1
ATOM 3985 C C . LEU A 1 482 ? 39.732 11.050 -25.644 1.00 88.19 482 LEU A C 1
ATOM 3987 O O . LEU A 1 482 ? 40.765 10.745 -26.230 1.00 88.19 482 LEU A O 1
ATOM 3991 N N . ALA A 1 483 ? 39.741 11.657 -24.455 1.00 86.12 483 ALA A N 1
ATOM 3992 C CA . ALA A 1 483 ? 40.955 11.976 -23.704 1.00 86.12 483 ALA A CA 1
ATOM 3993 C C . ALA A 1 483 ? 41.595 10.758 -23.003 1.00 86.12 483 ALA A C 1
ATOM 3995 O O . ALA A 1 483 ? 42.607 10.911 -22.323 1.00 86.12 483 ALA A O 1
ATOM 3996 N N . GLY A 1 484 ? 41.016 9.557 -23.134 1.00 73.19 484 GLY A N 1
ATOM 3997 C CA . GLY A 1 484 ? 41.594 8.323 -22.594 1.00 73.19 484 GLY A CA 1
ATOM 3998 C C . GLY A 1 484 ? 41.545 8.216 -21.068 1.00 73.19 484 GLY A C 1
ATOM 3999 O O . GLY A 1 484 ? 42.328 7.462 -20.487 1.00 73.19 484 GLY A O 1
ATOM 4000 N N . LYS A 1 485 ? 40.641 8.948 -20.396 1.00 69.56 485 LYS A N 1
ATOM 4001 C CA . LYS A 1 485 ? 40.440 8.794 -18.947 1.00 69.56 485 LYS A CA 1
ATOM 4002 C C . LYS A 1 485 ? 40.022 7.340 -18.637 1.00 69.56 485 LYS A C 1
ATOM 4004 O O . LYS A 1 485 ? 39.234 6.762 -19.389 1.00 69.56 485 LYS A O 1
ATOM 4009 N N . PRO A 1 486 ? 40.539 6.716 -17.563 1.00 58.91 486 PRO A N 1
ATOM 4010 C CA . PRO A 1 486 ? 40.261 5.312 -17.276 1.00 58.91 486 PRO A CA 1
ATOM 4011 C C . PRO A 1 486 ? 38.777 5.104 -16.942 1.00 58.91 486 PRO A C 1
ATOM 4013 O O . PRO A 1 486 ? 38.262 5.706 -16.003 1.00 58.91 486 PRO A O 1
ATOM 4016 N N . ALA A 1 487 ? 38.101 4.234 -17.698 1.00 55.72 487 ALA A N 1
ATOM 4017 C CA . ALA A 1 487 ? 36.720 3.830 -17.439 1.00 55.72 487 ALA A CA 1
ATOM 4018 C C . ALA A 1 487 ? 36.664 2.768 -16.322 1.00 55.72 487 ALA A C 1
ATOM 4020 O O . ALA A 1 487 ? 37.182 1.660 -16.498 1.00 55.72 487 ALA A O 1
ATOM 4021 N N . PRO A 1 488 ? 36.008 3.026 -15.182 1.00 52.03 488 PRO A N 1
ATOM 4022 C CA . PRO A 1 488 ? 35.730 2.027 -14.164 1.00 52.03 488 PRO A CA 1
ATOM 4023 C C . PRO A 1 488 ? 34.486 1.207 -14.561 1.00 52.03 488 PRO A C 1
ATOM 4025 O O . PRO A 1 488 ? 33.346 1.609 -14.343 1.00 52.03 488 PRO A O 1
ATOM 4028 N N . SER A 1 489 ? 34.724 0.005 -15.091 1.00 50.38 489 SER A N 1
ATOM 4029 C CA . SER A 1 489 ? 33.758 -1.090 -15.324 1.00 50.38 489 SER A CA 1
ATOM 4030 C C . SER A 1 489 ? 32.706 -0.893 -16.440 1.00 50.38 489 SER A C 1
ATOM 4032 O O . SER A 1 489 ? 31.583 -0.454 -16.219 1.00 50.38 489 SER A O 1
ATOM 4034 N N . ALA A 1 490 ? 33.031 -1.369 -17.646 1.00 50.44 490 ALA A N 1
ATOM 4035 C CA . ALA A 1 490 ? 32.202 -1.354 -18.866 1.00 50.44 490 ALA A CA 1
ATOM 4036 C C . ALA A 1 490 ? 30.953 -2.283 -18.853 1.00 50.44 490 ALA A C 1
ATOM 4038 O O . ALA A 1 490 ? 30.594 -2.876 -19.873 1.00 50.44 490 ALA A O 1
ATOM 4039 N N . ILE A 1 491 ? 30.313 -2.496 -17.695 1.00 52.38 491 ILE A N 1
ATOM 4040 C CA . ILE A 1 491 ? 29.285 -3.545 -17.507 1.00 52.38 491 ILE A CA 1
ATOM 4041 C C . ILE A 1 491 ? 27.953 -2.996 -16.960 1.00 52.38 491 ILE A C 1
ATOM 4043 O O . ILE A 1 491 ? 27.055 -3.772 -16.635 1.00 52.38 491 ILE A O 1
ATOM 4047 N N . TYR A 1 492 ? 27.785 -1.677 -16.828 1.00 57.53 492 TYR A N 1
ATOM 4048 C CA . TYR A 1 492 ? 26.574 -1.134 -16.200 1.00 57.53 492 TYR A CA 1
ATOM 4049 C C . TYR A 1 492 ? 25.330 -1.206 -17.109 1.00 57.53 492 TYR A C 1
ATOM 4051 O O . TYR A 1 492 ? 24.298 -1.711 -16.674 1.00 57.53 492 TYR A O 1
ATOM 4059 N N . TYR A 1 493 ? 25.435 -0.779 -18.375 1.00 57.75 493 TYR A N 1
ATOM 4060 C CA . TYR A 1 493 ? 24.312 -0.688 -19.331 1.00 57.75 493 TYR A CA 1
ATOM 4061 C C . TYR A 1 493 ? 24.318 -1.759 -20.434 1.00 57.75 493 TYR A C 1
ATOM 4063 O O . TYR A 1 493 ? 23.924 -1.498 -21.572 1.00 57.75 493 TYR A O 1
ATOM 4071 N N . ARG A 1 494 ? 24.758 -2.979 -20.113 1.00 55.44 494 ARG A N 1
ATOM 4072 C CA . ARG A 1 494 ? 24.443 -4.147 -20.951 1.00 55.44 494 ARG A CA 1
ATOM 4073 C C . ARG A 1 494 ? 23.137 -4.742 -20.462 1.00 55.44 494 ARG A C 1
ATOM 4075 O O . ARG A 1 494 ? 23.007 -4.985 -19.257 1.00 55.44 494 ARG A O 1
ATOM 4082 N N . ARG A 1 495 ? 22.191 -5.004 -21.371 1.00 44.81 495 ARG A N 1
ATOM 4083 C CA . ARG A 1 495 ? 20.977 -5.746 -21.002 1.00 44.81 495 ARG A CA 1
ATOM 4084 C C . ARG A 1 495 ? 21.397 -7.061 -20.339 1.00 44.81 495 ARG A C 1
ATOM 4086 O O . ARG A 1 495 ? 22.403 -7.632 -20.760 1.00 44.81 495 ARG A O 1
ATOM 4093 N N . PRO A 1 496 ? 20.653 -7.596 -19.354 1.00 38.16 496 PRO A N 1
ATOM 4094 C CA . PRO A 1 496 ? 20.924 -8.931 -18.831 1.00 38.16 496 PRO A CA 1
ATOM 4095 C C . PRO A 1 496 ? 21.109 -9.938 -19.976 1.00 38.16 496 PRO A C 1
ATOM 4097 O O . PRO A 1 496 ? 22.142 -10.588 -20.050 1.00 38.16 496 PRO A O 1
ATOM 4100 N N . SER A 1 497 ? 20.216 -9.947 -20.968 1.00 35.88 497 SER A N 1
ATOM 4101 C CA . SER A 1 497 ? 20.341 -10.797 -22.161 1.00 35.88 497 SER A CA 1
ATOM 4102 C C . SER A 1 497 ? 21.662 -10.639 -22.929 1.00 35.88 497 SER A C 1
ATOM 4104 O O . SER A 1 497 ? 22.148 -11.623 -23.454 1.00 35.88 497 SER A O 1
ATOM 4106 N N . GLU A 1 498 ? 22.270 -9.451 -22.969 1.00 35.50 498 GLU A N 1
ATOM 4107 C CA . GLU A 1 498 ? 23.561 -9.170 -23.634 1.00 35.50 498 GLU A CA 1
ATOM 4108 C C . GLU A 1 498 ? 24.770 -9.409 -22.715 1.00 35.50 498 GLU A C 1
ATOM 4110 O O . GLU A 1 498 ? 25.883 -9.653 -23.172 1.00 35.50 498 GLU A O 1
ATOM 4115 N N . ARG A 1 499 ? 24.564 -9.342 -21.397 1.00 32.88 499 ARG A N 1
ATOM 4116 C CA . ARG A 1 499 ? 25.541 -9.712 -20.363 1.00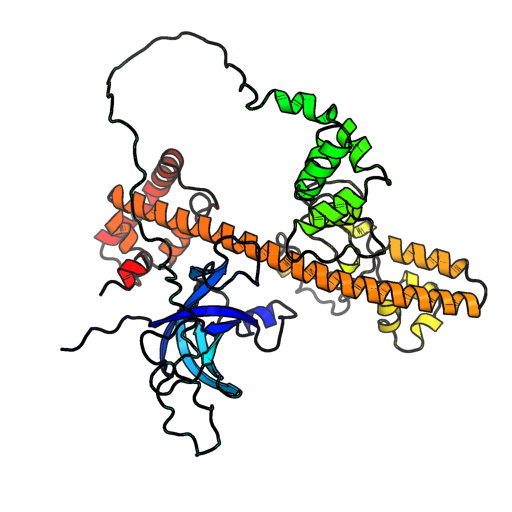 32.88 499 ARG A CA 1
ATOM 4117 C C . ARG A 1 499 ? 25.675 -11.234 -20.231 1.00 32.88 499 ARG A C 1
ATOM 4119 O O . ARG A 1 499 ? 26.694 -11.719 -19.743 1.00 32.88 499 ARG A O 1
ATOM 4126 N N . TYR A 1 500 ? 24.630 -11.948 -20.648 1.00 31.31 500 TYR A N 1
ATOM 4127 C CA . TYR A 1 500 ? 24.483 -13.401 -20.612 1.00 31.31 500 TYR A CA 1
ATOM 4128 C C . TYR A 1 500 ? 24.407 -14.037 -22.012 1.00 31.31 500 TYR A C 1
ATOM 4130 O O . TYR A 1 500 ? 24.259 -15.254 -22.092 1.00 31.31 500 TYR A O 1
ATOM 4138 N N . ALA A 1 501 ? 24.516 -13.247 -23.089 1.00 27.06 501 ALA A N 1
ATOM 4139 C CA . ALA A 1 501 ? 24.674 -13.753 -24.449 1.00 27.06 501 ALA A CA 1
ATOM 4140 C C . ALA A 1 501 ? 26.093 -14.312 -24.593 1.00 27.06 501 ALA A C 1
ATOM 4142 O O . ALA A 1 501 ? 27.056 -13.561 -24.760 1.00 27.06 501 ALA A O 1
ATOM 4143 N N . PHE A 1 502 ? 26.183 -15.632 -24.473 1.00 26.56 502 PHE A N 1
ATOM 4144 C CA . PHE A 1 502 ? 27.302 -16.453 -24.912 1.00 26.56 502 PHE A CA 1
ATOM 4145 C C . PHE A 1 502 ? 26.783 -17.430 -25.954 1.00 26.56 502 PHE A C 1
ATOM 4147 O O . PHE A 1 502 ? 25.740 -18.069 -25.668 1.00 26.56 502 PHE A O 1
#

pLDDT: mean 70.21, std 21.41, range [21.17, 96.12]

InterPro domains:
  IPR001810 F-box domain [PF12937] (194-230)
  IPR001810 F-box domain [PS50181] (190-239)
  IPR036047 F-box-like domain superfamily [SSF81383] (192-247)

Radius of gyration: 29.62 Å; chains: 1; bounding box: 75×74×90 Å

Secondary structure (DSSP, 8-state):
--PPPPSSEEEEEEEEEETTSS-SSHHHHHHSPEEEEE-S--SS-B-TT-EEEEEEEEESSTT-TT--GGGEEEEEEEEEEEEEEEEEEETTEEEEEEEE--SSSS--EEEEEEE--BTTTB---TTPPTTSSPPPPPTTTT-S------SS---------------------------------S-GGGGTGGGS-HHHHHHHHHTS-HHHHHHHHHH-HHHHHHHTSGGGHHHHHHHHHTSTTPPPPPTTS-HHHHHHHHH----TTT--S-----BGGGTB---TTTHHHHEE-SHHHHTT-GGGGTTTTTHHHHTTS-EE--SSSS-TTTHHHHTTTTTS--TT----EEEHHHHHHHHHHHHH--SHHHHHHHHHHHHHHHHHHHHHHHHHHHHHHHHHHHHHHHHHHHHHHHHHHHHHHHIIIIIHHHHHH--HHHHHHHHT-TTTS-SSPPPHHHHHHHHHHHHHHHHHHHHHHHTTPPPS-TTSSS-HHHHS--